Protein AF-0000000084625356 (afdb_homodimer)

Sequence (708 aa):
MDITLYYQLLQYLNDLVLPETMDSTQIRSFKSKARHYCSINGILYKKNNRNPQRPLRVLRLSEVEPILYNFHSDSLAGHFGFNETYWTISERYYWPQMEDDIKQYVQTCEICQKRKPPIKSEPLHPIKVGRPFDRIGMDIVGPLPITRTRNRYIVVVTEYLTKWPEARALPDAKAASVVPFFYDDIICRHGCPKELLTDQGTHFVNELLDSLCNRLGVKHRLSTAYHPQTNGLVERFNRTLCELLAKYSDQYQQDWDVYLPSALFAYRTMRQNTTRYEPFYLMYGREATIPIELQISSQPDSSEQVEDLTATYFKRLYQIIGPLEEDHRKAQQNIHRSQEKQVEQYGKKVRPHRMDITLYYQLLQYLNDLVLPETMDSTQIRSFKSKARHYCSINGILYKKNNRNPQRPLRVLRLSEVEPILYNFHSDSLAGHFGFNETYWTISERYYWPQMEDDIKQYVQTCEICQKRKPPIKSEPLHPIKVGRPFDRIGMDIVGPLPITRTRNRYIVVVTEYLTKWPEARALPDAKAASVVPFFYDDIICRHGCPKELLTDQGTHFVNELLDSLCNRLGVKHRLSTAYHPQTNGLVERFNRTLCELLAKYSDQYQQDWDVYLPSALFAYRTMRQNTTRYEPFYLMYGREATIPIELQISSQPDSSEQVEDLTATYFKRLYQIIGPLEEDHRKAQQNIHRSQEKQVEQYGKKVRPHR

Structure (mmCIF, N/CA/C/O backbone):
data_AF-0000000084625356-model_v1
#
loop_
_entity.id
_entity.type
_entity.pdbx_description
1 polymer 'Gag-pol fusion protein'
#
loop_
_atom_site.group_PDB
_atom_site.id
_atom_site.type_symbol
_atom_site.label_atom_id
_atom_site.label_alt_id
_atom_site.label_comp_id
_atom_site.label_asym_id
_atom_site.label_entity_id
_atom_site.label_seq_id
_atom_site.pdbx_PDB_ins_code
_atom_site.Cartn_x
_atom_site.Cartn_y
_atom_site.Cartn_z
_atom_site.occupancy
_atom_site.B_iso_or_equiv
_atom_site.auth_seq_id
_atom_site.auth_comp_id
_atom_site.auth_asym_id
_atom_site.auth_atom_id
_atom_site.pdbx_PDB_model_num
ATOM 1 N N . MET A 1 1 ? 2.232 -34.438 -3.754 1 90.5 1 MET A N 1
ATOM 2 C CA . MET A 1 1 ? 2.244 -35.719 -3.027 1 90.5 1 MET A CA 1
ATOM 3 C C . MET A 1 1 ? 1.279 -36.719 -3.66 1 90.5 1 MET A C 1
ATOM 5 O O . MET A 1 1 ? 0.194 -36.344 -4.105 1 90.5 1 MET A O 1
ATOM 9 N N . ASP A 1 2 ? 1.744 -37.875 -3.717 1 89.38 2 ASP A N 1
ATOM 10 C CA . ASP A 1 2 ? 0.875 -38.938 -4.207 1 89.38 2 ASP A CA 1
ATOM 11 C C . ASP A 1 2 ? -0.457 -38.969 -3.461 1 89.38 2 ASP A C 1
ATOM 13 O O . ASP A 1 2 ? -0.493 -38.781 -2.242 1 89.38 2 ASP A O 1
ATOM 17 N N . ILE A 1 3 ? -1.518 -39.156 -4.25 1 88.81 3 ILE A N 1
ATOM 18 C CA . ILE A 1 3 ? -2.875 -39.031 -3.734 1 88.81 3 ILE A CA 1
ATOM 19 C C . ILE A 1 3 ? -3.113 -40.062 -2.643 1 88.81 3 ILE A C 1
ATOM 21 O O . ILE A 1 3 ? -3.797 -39.781 -1.652 1 88.81 3 ILE A O 1
ATOM 25 N N . THR A 1 4 ? -2.572 -41.219 -2.82 1 88.38 4 THR A N 1
ATOM 26 C CA . THR A 1 4 ? -2.76 -42.281 -1.836 1 88.38 4 THR A CA 1
ATOM 27 C C . THR A 1 4 ? -2.115 -41.906 -0.505 1 88.38 4 THR A C 1
ATOM 29 O O . THR A 1 4 ? -2.756 -42 0.545 1 88.38 4 THR A O 1
ATOM 32 N N . LEU A 1 5 ? -0.878 -41.531 -0.625 1 90.88 5 LEU A N 1
ATOM 33 C CA . LEU A 1 5 ? -0.172 -41.125 0.583 1 90.88 5 LEU A CA 1
ATOM 34 C C . LEU A 1 5 ? -0.861 -39.938 1.233 1 90.88 5 LEU A C 1
ATOM 36 O O . LEU A 1 5 ? -0.973 -39.844 2.459 1 90.88 5 LEU A O 1
ATOM 40 N N . TYR A 1 6 ? -1.327 -38.969 0.414 1 93.38 6 TYR A N 1
ATOM 41 C CA . TYR A 1 6 ? -2.018 -37.781 0.877 1 93.38 6 TYR A CA 1
ATOM 42 C C . TYR A 1 6 ? -3.211 -38.125 1.752 1 93.38 6 TYR A C 1
ATOM 44 O O . TYR A 1 6 ? -3.328 -37.656 2.883 1 93.38 6 TYR A O 1
ATOM 52 N N . TYR A 1 7 ? -4.027 -39.031 1.326 1 91.44 7 TYR A N 1
ATOM 53 C CA . TYR A 1 7 ? -5.25 -39.375 2.049 1 91.44 7 TYR A CA 1
ATOM 54 C C . TYR A 1 7 ? -4.953 -40.312 3.207 1 91.44 7 TYR A C 1
ATOM 56 O O . TYR A 1 7 ? -5.641 -40.281 4.23 1 91.44 7 TYR A O 1
ATOM 64 N N . GLN A 1 8 ? -3.938 -41.156 3.08 1 91.69 8 GLN A N 1
ATOM 65 C CA . GLN A 1 8 ? -3.516 -42 4.203 1 91.69 8 GLN A CA 1
ATOM 66 C C . GLN A 1 8 ? -3.098 -41.156 5.395 1 91.69 8 GLN A C 1
ATOM 68 O O . GLN A 1 8 ? -3.459 -41.438 6.535 1 91.69 8 GLN A O 1
ATOM 73 N N . LEU A 1 9 ? -2.367 -40.125 5.059 1 93.38 9 LEU A N 1
ATOM 74 C CA . LEU A 1 9 ? -1.933 -39.219 6.113 1 93.38 9 LEU A CA 1
ATOM 75 C C . LEU A 1 9 ? -3.125 -38.531 6.75 1 93.38 9 LEU A C 1
ATOM 77 O O . LEU A 1 9 ? -3.225 -38.438 7.977 1 93.38 9 LEU A O 1
ATOM 81 N N . LEU A 1 10 ? -4.035 -38.031 5.914 1 92.19 10 LEU A N 1
ATOM 82 C CA . LEU A 1 10 ? -5.219 -37.344 6.414 1 92.19 10 LEU A CA 1
ATOM 83 C C . LEU A 1 10 ? -6.039 -38.25 7.316 1 92.19 10 LEU A C 1
ATOM 85 O O . LEU A 1 10 ? -6.469 -37.844 8.398 1 92.19 10 LEU A O 1
ATOM 89 N N . GLN A 1 11 ? -6.223 -39.469 6.867 1 90.62 11 GLN A N 1
ATOM 90 C CA . GLN A 1 11 ? -7.012 -40.438 7.621 1 90.62 11 GLN A CA 1
ATOM 91 C C . GLN A 1 11 ? -6.359 -40.75 8.961 1 90.62 11 GLN A C 1
ATOM 93 O O . GLN A 1 11 ? -7.043 -40.844 9.984 1 90.62 11 GLN A O 1
ATOM 98 N N . TYR A 1 12 ? -5.141 -40.938 8.93 1 93 12 TYR A N 1
ATOM 99 C CA . TYR A 1 12 ? -4.418 -41.219 10.164 1 93 12 TYR A CA 1
ATOM 100 C C . TYR A 1 12 ? -4.488 -40.031 11.125 1 93 12 TYR A C 1
ATOM 102 O O . TYR A 1 12 ? -4.715 -40.219 12.328 1 93 12 TYR A O 1
ATOM 110 N N . LEU A 1 13 ? -4.266 -38.875 10.625 1 91.62 13 LEU A N 1
ATOM 111 C CA . LEU A 1 13 ? -4.227 -37.656 11.453 1 91.62 13 LEU A CA 1
ATOM 112 C C . LEU A 1 13 ? -5.605 -37.375 12.031 1 91.62 13 LEU A C 1
ATOM 114 O O . LEU A 1 13 ? -5.715 -36.844 13.148 1 91.62 13 LEU A O 1
ATOM 118 N N . ASN A 1 14 ? -6.672 -37.688 11.305 1 88.75 14 ASN A N 1
ATOM 119 C CA . ASN A 1 14 ? -8.023 -37.375 11.742 1 88.75 14 ASN A CA 1
ATOM 120 C C . ASN A 1 14 ? -8.609 -38.5 12.594 1 88.75 14 ASN A C 1
ATOM 122 O O . ASN A 1 14 ? -9.305 -38.25 13.578 1 88.75 14 ASN A O 1
ATOM 126 N N . ASP A 1 15 ? -8.328 -39.75 12.195 1 89 15 ASP A N 1
ATOM 127 C CA . ASP A 1 15 ? -9.047 -40.875 12.789 1 89 15 ASP A CA 1
ATOM 128 C C . ASP A 1 15 ? -8.094 -41.844 13.453 1 89 15 ASP A C 1
ATOM 130 O O . ASP A 1 15 ? -8.523 -42.844 14.055 1 89 15 ASP A O 1
ATOM 134 N N . LEU A 1 16 ? -6.758 -41.656 13.312 1 89.38 16 LEU A N 1
ATOM 135 C CA . LEU A 1 16 ? -5.723 -42.531 13.844 1 89.38 16 LEU A CA 1
ATOM 136 C C . LEU A 1 16 ? -5.816 -43.938 13.242 1 89.38 16 LEU A C 1
ATOM 138 O O . LEU A 1 16 ? -5.582 -44.938 13.922 1 89.38 16 LEU A O 1
ATOM 142 N N . VAL A 1 17 ? -6.332 -43.875 12.008 1 88.12 17 VAL A N 1
ATOM 143 C CA . VAL A 1 17 ? -6.438 -45.125 11.281 1 88.12 17 VAL A CA 1
ATOM 144 C C . VAL A 1 17 ? -5.184 -45.344 10.438 1 88.12 17 VAL A C 1
ATOM 146 O O . VAL A 1 17 ? -4.82 -44.5 9.625 1 88.12 17 VAL A O 1
ATOM 149 N N . LEU A 1 18 ? -4.535 -46.469 10.633 1 89.69 18 LEU A N 1
ATOM 150 C CA . LEU A 1 18 ? -3.318 -46.812 9.898 1 89.69 18 LEU A CA 1
ATOM 151 C C . LEU A 1 18 ? -3.645 -47.531 8.602 1 89.69 18 LEU A C 1
ATOM 153 O O . LEU A 1 18 ? -4.652 -48.25 8.523 1 89.69 18 LEU A O 1
ATOM 157 N N . PRO A 1 19 ? -2.768 -47.375 7.562 1 86.94 19 PRO A N 1
ATOM 158 C CA . PRO A 1 19 ? -2.986 -48.125 6.328 1 86.94 19 PRO A CA 1
ATOM 159 C C . PRO A 1 19 ? -2.855 -49.625 6.527 1 86.94 19 PRO A C 1
ATOM 161 O O . PRO A 1 19 ? -1.941 -50.094 7.219 1 86.94 19 PRO A O 1
ATOM 164 N N . GLU A 1 20 ? -3.775 -50.344 5.965 1 83.56 20 GLU A N 1
ATOM 165 C CA . GLU A 1 20 ? -3.879 -51.781 6.207 1 83.56 20 GLU A CA 1
ATOM 166 C C . GLU A 1 20 ? -2.754 -52.531 5.504 1 83.56 20 GLU A C 1
ATOM 168 O O . GLU A 1 20 ? -2.359 -53.625 5.945 1 83.56 20 GLU A O 1
ATOM 173 N N . THR A 1 21 ? -2.193 -52.031 4.469 1 85.81 21 THR A N 1
ATOM 174 C CA . THR A 1 21 ? -1.273 -52.781 3.621 1 85.81 21 THR A CA 1
ATOM 175 C C . THR A 1 21 ? 0.167 -52.594 4.09 1 85.81 21 THR A C 1
ATOM 177 O O . THR A 1 21 ? 1.094 -53.156 3.5 1 85.81 21 THR A O 1
ATOM 180 N N . MET A 1 22 ? 0.429 -52 5.27 1 85.69 22 MET A N 1
ATOM 181 C CA . MET A 1 22 ? 1.797 -51.688 5.656 1 85.69 22 MET A CA 1
ATOM 182 C C . MET A 1 22 ? 2.314 -52.656 6.715 1 85.69 22 MET A C 1
ATOM 184 O O . MET A 1 22 ? 1.557 -53.094 7.574 1 85.69 22 MET A O 1
ATOM 188 N N . ASP A 1 23 ? 3.576 -53 6.52 1 89.38 23 ASP A N 1
ATOM 189 C CA . ASP A 1 23 ? 4.211 -53.844 7.539 1 89.38 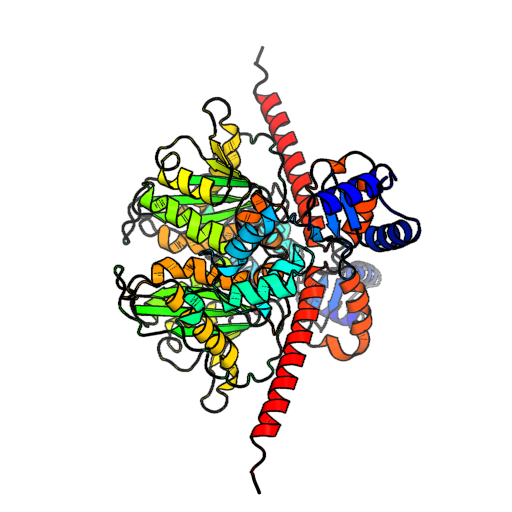23 ASP A CA 1
ATOM 190 C C . ASP A 1 23 ? 4.684 -53 8.719 1 89.38 23 ASP A C 1
ATOM 192 O O . ASP A 1 23 ? 4.477 -51.781 8.742 1 89.38 23 ASP A O 1
ATOM 196 N N . SER A 1 24 ? 5.262 -53.719 9.719 1 88.38 24 SER A N 1
ATOM 197 C CA . SER A 1 24 ? 5.609 -53.062 10.969 1 88.38 24 SER A CA 1
ATOM 198 C C . SER A 1 24 ? 6.648 -51.938 10.742 1 88.38 24 SER A C 1
ATOM 200 O O . SER A 1 24 ? 6.555 -50.875 11.328 1 88.38 24 SER A O 1
ATOM 202 N N . THR A 1 25 ? 7.527 -52.25 9.844 1 90.81 25 THR A N 1
ATOM 203 C CA . THR A 1 25 ? 8.57 -51.281 9.555 1 90.81 25 THR A CA 1
ATOM 204 C C . THR A 1 25 ? 8 -50.062 8.805 1 90.81 25 THR A C 1
ATOM 206 O O . THR A 1 25 ? 8.336 -48.938 9.102 1 90.81 25 THR A O 1
ATOM 209 N N . GLN A 1 26 ? 7.133 -50.406 7.902 1 90.5 26 GLN A N 1
ATOM 210 C CA . GLN A 1 26 ? 6.492 -49.344 7.109 1 90.5 26 GLN A CA 1
ATOM 211 C C . GLN A 1 26 ? 5.594 -48.469 7.973 1 90.5 26 GLN A C 1
ATOM 213 O O . GLN A 1 26 ? 5.52 -47.25 7.77 1 90.5 26 GLN A O 1
ATOM 218 N N . ILE A 1 27 ? 5.008 -49.062 8.914 1 90.94 27 ILE A N 1
ATOM 219 C CA . ILE A 1 27 ? 4.105 -48.344 9.805 1 90.94 27 ILE A CA 1
ATOM 220 C C . ILE A 1 27 ? 4.906 -47.375 10.664 1 90.94 27 ILE A C 1
ATOM 222 O O . ILE A 1 27 ? 4.484 -46.25 10.875 1 90.94 27 ILE A O 1
ATOM 226 N N . ARG A 1 28 ? 6.02 -47.844 11.141 1 91.5 28 ARG A N 1
ATOM 227 C CA . ARG A 1 28 ? 6.871 -46.969 11.945 1 91.5 28 ARG A CA 1
ATOM 228 C C . ARG A 1 28 ? 7.328 -45.75 11.133 1 91.5 28 ARG A C 1
ATOM 230 O O . ARG A 1 28 ? 7.305 -44.625 11.633 1 91.5 28 ARG A O 1
ATOM 237 N N . SER A 1 29 ? 7.699 -46 9.969 1 92.5 29 SER A N 1
ATOM 238 C CA . SER A 1 29 ? 8.133 -44.906 9.078 1 92.5 29 SER A CA 1
ATOM 239 C C . SER A 1 29 ? 6.98 -43.969 8.766 1 92.5 29 SER A C 1
ATOM 241 O O . SER A 1 29 ? 7.172 -42.75 8.727 1 92.5 29 SER A O 1
ATOM 243 N N . PHE A 1 30 ? 5.824 -44.562 8.562 1 92.62 30 PHE A N 1
ATOM 244 C CA . PHE A 1 30 ? 4.629 -43.781 8.258 1 92.62 30 PHE A CA 1
ATOM 245 C C . PHE A 1 30 ? 4.258 -42.875 9.43 1 92.62 30 PHE A C 1
ATOM 247 O O . PHE A 1 30 ? 3.959 -41.688 9.234 1 92.62 30 PHE A O 1
ATOM 254 N N . LYS A 1 31 ? 4.375 -43.375 10.594 1 91.94 31 LYS A N 1
ATOM 255 C CA . LYS A 1 31 ? 4.059 -42.594 11.789 1 91.94 31 LYS A CA 1
ATOM 256 C C . LYS A 1 31 ? 5.07 -41.469 12 1 91.94 31 LYS A C 1
ATOM 258 O O . LYS A 1 31 ? 4.699 -40.375 12.383 1 91.94 31 LYS A O 1
ATOM 263 N N . SER A 1 32 ? 6.27 -41.781 11.719 1 93.19 32 SER A N 1
ATOM 264 C CA . SER A 1 32 ? 7.32 -40.781 11.836 1 93.19 32 SER A CA 1
ATOM 265 C C . SER A 1 32 ? 7.105 -39.625 10.859 1 93.19 32 SER A C 1
ATOM 267 O O . SER A 1 32 ? 7.297 -38.469 11.211 1 93.19 32 SER A O 1
ATOM 269 N N . LYS A 1 33 ? 6.691 -39.969 9.719 1 92.38 33 LYS A N 1
ATOM 270 C CA . LYS A 1 33 ? 6.398 -38.969 8.695 1 92.38 33 LYS A CA 1
ATOM 271 C C . LYS A 1 33 ? 5.172 -38.156 9.07 1 92.38 33 LYS A C 1
ATOM 273 O O . LYS A 1 33 ? 5.152 -36.938 8.883 1 92.38 33 LYS A O 1
ATOM 278 N N . ALA A 1 34 ? 4.227 -38.812 9.562 1 93.06 34 ALA A N 1
ATOM 279 C CA . ALA A 1 34 ? 2.943 -38.188 9.875 1 93.06 34 ALA A CA 1
ATOM 280 C C . ALA A 1 34 ? 3.107 -37.094 10.922 1 93.06 34 ALA A C 1
ATOM 282 O O . ALA A 1 34 ? 2.334 -36.125 10.945 1 93.06 34 ALA A O 1
ATOM 283 N N . ARG A 1 35 ? 4.16 -37.125 11.703 1 91.62 35 ARG A N 1
ATOM 284 C CA . ARG A 1 35 ? 4.391 -36.188 12.773 1 91.62 35 ARG A CA 1
ATOM 285 C C . ARG A 1 35 ? 4.691 -34.781 12.211 1 91.62 35 ARG A C 1
ATOM 287 O O . ARG A 1 35 ? 4.543 -33.781 12.914 1 91.62 35 ARG A O 1
ATOM 294 N N . HIS A 1 36 ? 5.039 -34.812 10.984 1 94.31 36 HIS A N 1
ATOM 295 C CA . HIS A 1 36 ? 5.43 -33.531 10.383 1 94.31 36 HIS A CA 1
ATOM 296 C C . HIS A 1 36 ? 4.246 -32.875 9.703 1 94.31 36 HIS A C 1
ATOM 298 O O . HIS A 1 36 ? 4.383 -31.766 9.141 1 94.31 36 HIS A O 1
ATOM 304 N N . TYR A 1 37 ? 3.141 -33.531 9.773 1 94.75 37 TYR A N 1
ATOM 305 C CA . TYR A 1 37 ? 1.967 -33 9.086 1 94.75 37 TYR A CA 1
ATOM 306 C C . TYR A 1 37 ? 0.808 -32.781 10.055 1 94.75 37 TYR A C 1
ATOM 308 O O . TYR A 1 37 ? 0.844 -33.281 11.18 1 94.75 37 TYR A O 1
ATOM 316 N N . CYS A 1 38 ? -0.184 -32 9.664 1 92.69 38 CYS A N 1
ATOM 317 C CA . CYS A 1 38 ? -1.435 -31.812 10.398 1 92.69 38 CYS A CA 1
ATOM 318 C C . CYS A 1 38 ? -2.607 -31.656 9.438 1 92.69 38 CYS A C 1
ATOM 320 O O . CYS A 1 38 ? -2.412 -31.359 8.25 1 92.69 38 CYS A O 1
ATOM 322 N N . SER A 1 39 ? -3.742 -32 9.945 1 91.31 39 SER A N 1
ATOM 323 C CA . SER A 1 39 ? -4.98 -31.859 9.188 1 91.31 39 SER A CA 1
ATOM 324 C C . SER A 1 39 ? -5.805 -30.688 9.695 1 91.31 39 SER A C 1
ATOM 326 O O . SER A 1 39 ? -6.098 -30.594 10.891 1 91.31 39 SER A O 1
ATOM 328 N N . ILE A 1 40 ? -6.062 -29.734 8.75 1 88.12 40 ILE A N 1
ATOM 329 C CA . ILE A 1 40 ? -6.922 -28.609 9.094 1 88.12 40 ILE A CA 1
ATOM 330 C C . ILE A 1 40 ? -8.109 -28.547 8.133 1 88.12 40 ILE A C 1
ATOM 332 O O . ILE A 1 40 ? -7.93 -28.297 6.938 1 88.12 40 ILE A O 1
ATOM 336 N N . ASN A 1 41 ? -9.305 -28.781 8.586 1 82.19 41 ASN A N 1
ATOM 337 C CA . ASN A 1 41 ? -10.523 -28.75 7.785 1 82.19 41 ASN A CA 1
ATOM 338 C C . ASN A 1 41 ? -10.43 -29.688 6.582 1 82.19 41 ASN A C 1
ATOM 340 O O . ASN A 1 41 ? -10.742 -29.297 5.457 1 82.19 41 ASN A O 1
ATOM 344 N N . GLY A 1 42 ? -9.82 -30.828 6.824 1 86.94 42 GLY A N 1
ATOM 345 C CA . GLY A 1 42 ? -9.773 -31.875 5.805 1 86.94 42 GLY A CA 1
ATOM 346 C C . GLY A 1 42 ? -8.664 -31.656 4.785 1 86.94 42 GLY A C 1
ATOM 347 O O . GLY A 1 42 ? -8.609 -32.344 3.764 1 86.94 42 GLY A O 1
ATOM 348 N N . ILE A 1 43 ? -7.859 -30.641 5.086 1 90.38 43 ILE A N 1
ATOM 349 C CA . ILE A 1 43 ? -6.75 -30.359 4.188 1 90.38 43 ILE A CA 1
ATOM 350 C C . ILE A 1 43 ? -5.426 -30.672 4.883 1 90.38 43 ILE A C 1
ATOM 352 O O . ILE A 1 43 ? -5.258 -30.375 6.07 1 90.38 43 ILE A O 1
ATOM 356 N N . LEU A 1 44 ? -4.531 -31.328 4.168 1 93.56 44 LEU A N 1
ATOM 357 C CA . LEU A 1 44 ? -3.238 -31.719 4.719 1 93.56 44 LEU A CA 1
ATOM 358 C C . LEU A 1 44 ? -2.256 -30.547 4.676 1 93.56 44 LEU A C 1
ATOM 360 O O . LEU A 1 44 ? -2.119 -29.891 3.648 1 93.56 44 LEU A O 1
ATOM 364 N N . TYR A 1 45 ? -1.61 -30.281 5.781 1 94.25 45 TYR A N 1
ATOM 365 C CA . TYR A 1 45 ? -0.589 -29.234 5.898 1 94.25 45 TYR A CA 1
ATOM 366 C C . TYR A 1 45 ? 0.703 -29.812 6.473 1 94.25 45 TYR A C 1
ATOM 368 O O . TYR A 1 45 ? 0.675 -30.766 7.262 1 94.25 45 TYR A O 1
ATOM 376 N N . LYS A 1 46 ? 1.785 -29.281 6.039 1 94.94 46 LYS A N 1
ATOM 377 C CA . LYS A 1 46 ? 3.068 -29.562 6.676 1 94.94 46 LYS A CA 1
ATOM 378 C C . LYS A 1 46 ? 3.381 -28.547 7.762 1 94.94 46 LYS A C 1
ATOM 380 O O . LYS A 1 46 ? 3.236 -27.344 7.547 1 94.94 46 LYS A O 1
ATOM 385 N N . LYS A 1 47 ? 3.738 -29.031 8.836 1 90.81 47 LYS A N 1
ATOM 386 C CA . LYS A 1 47 ? 4.09 -28.125 9.93 1 90.81 47 LYS A CA 1
ATOM 387 C C . LYS A 1 47 ? 5.297 -27.266 9.57 1 90.81 47 LYS A C 1
ATOM 389 O O . LYS A 1 47 ? 6.258 -27.75 8.977 1 90.81 47 LYS A O 1
ATOM 394 N N . ASN A 1 48 ? 5.137 -25.969 9.766 1 86.81 48 ASN A N 1
ATOM 395 C CA . ASN A 1 48 ? 6.184 -24.984 9.516 1 86.81 48 ASN A CA 1
ATOM 396 C C . ASN A 1 48 ? 6.973 -24.656 10.781 1 86.81 48 ASN A C 1
ATOM 398 O O . ASN A 1 48 ? 6.48 -23.953 11.664 1 86.81 48 ASN A O 1
ATOM 402 N N . ASN A 1 49 ? 8.156 -25.188 10.883 1 76.5 49 ASN A N 1
ATOM 403 C CA . ASN A 1 49 ? 8.945 -25.016 12.094 1 76.5 49 ASN A CA 1
ATOM 404 C C . ASN A 1 49 ? 9.367 -23.562 12.281 1 76.5 49 ASN A C 1
ATOM 406 O O . ASN A 1 49 ? 9.523 -23.094 13.414 1 76.5 49 ASN A O 1
ATOM 410 N N . ARG A 1 50 ? 9.5 -22.875 11.242 1 67.88 50 ARG A N 1
ATOM 411 C CA . ARG A 1 50 ? 9.922 -21.469 11.305 1 67.88 50 ARG A CA 1
ATOM 412 C C . ARG A 1 50 ? 8.758 -20.578 11.711 1 67.88 50 ARG A C 1
ATOM 414 O O . ARG A 1 50 ? 8.945 -19.594 12.438 1 67.88 50 ARG A O 1
ATOM 421 N N . ASN A 1 51 ? 7.641 -20.922 11.203 1 71.75 51 ASN A N 1
ATOM 422 C CA . ASN A 1 51 ? 6.418 -20.172 11.508 1 71.75 51 ASN A CA 1
ATOM 423 C C . ASN A 1 51 ? 5.246 -21.125 11.781 1 71.75 51 ASN A C 1
ATOM 425 O O . ASN A 1 51 ? 4.422 -21.359 10.898 1 71.75 51 ASN A O 1
ATOM 429 N N . PRO A 1 52 ? 5.18 -21.5 12.961 1 72.25 52 PRO A N 1
ATOM 430 C CA . PRO A 1 52 ? 4.176 -22.516 13.297 1 72.25 52 PRO A CA 1
ATOM 431 C C . PRO A 1 52 ? 2.748 -22.047 13.016 1 72.25 52 PRO A C 1
ATOM 433 O O . PRO A 1 52 ? 1.84 -22.875 12.867 1 72.25 52 PRO A O 1
ATOM 436 N N . GLN A 1 53 ? 2.57 -20.734 12.945 1 70.25 53 GLN A N 1
ATOM 437 C CA . GLN A 1 53 ? 1.232 -20.188 12.734 1 70.25 53 GLN A CA 1
ATOM 438 C C . GLN A 1 53 ? 0.852 -20.219 11.258 1 70.25 53 GLN A C 1
ATOM 440 O O . GLN A 1 53 ? -0.299 -19.953 10.906 1 70.25 53 GLN A O 1
ATOM 445 N N . ARG A 1 54 ? 1.83 -20.656 10.547 1 78.94 54 ARG A N 1
ATOM 446 C CA . ARG A 1 54 ? 1.577 -20.703 9.109 1 78.94 54 ARG A CA 1
ATOM 447 C C . ARG A 1 54 ? 2.025 -22.031 8.508 1 78.94 54 ARG A C 1
ATOM 449 O O . ARG A 1 54 ? 3.043 -22.094 7.816 1 78.94 54 ARG A O 1
ATOM 456 N N . PRO A 1 55 ? 1.222 -23.062 8.758 1 87.19 55 PRO A N 1
ATOM 457 C CA . PRO A 1 55 ? 1.558 -24.344 8.125 1 87.19 55 PRO A CA 1
ATOM 458 C C . PRO A 1 55 ? 1.507 -24.266 6.598 1 87.19 55 PRO A C 1
ATOM 460 O O . PRO A 1 55 ? 0.911 -23.344 6.035 1 87.19 55 PRO A O 1
ATOM 463 N N . LEU A 1 56 ? 2.168 -25.125 5.965 1 92.19 56 LEU A N 1
ATOM 464 C CA . LEU A 1 56 ? 2.285 -25.125 4.512 1 92.19 56 LEU A CA 1
ATOM 465 C C . LEU A 1 56 ? 1.262 -26.078 3.887 1 92.19 56 LEU A C 1
ATOM 467 O O . LEU A 1 56 ? 1.16 -27.234 4.281 1 92.19 56 LEU A O 1
ATOM 471 N N . ARG A 1 57 ? 0.546 -25.625 2.934 1 93.31 57 ARG A N 1
ATOM 472 C CA . ARG A 1 57 ? -0.42 -26.453 2.225 1 93.31 57 ARG A CA 1
ATOM 473 C C . ARG A 1 57 ? 0.281 -27.547 1.419 1 93.31 57 ARG A C 1
ATOM 475 O O . ARG A 1 57 ? 1.157 -27.25 0.603 1 93.31 57 ARG A O 1
ATOM 482 N N . VAL A 1 58 ? -0.097 -28.766 1.748 1 95.19 58 VAL A N 1
ATOM 483 C CA . VAL A 1 58 ? 0.476 -29.875 0.984 1 95.19 58 VAL A CA 1
ATOM 484 C C . VAL A 1 58 ? -0.282 -30.047 -0.331 1 95.19 58 VAL A C 1
ATOM 486 O O . VAL A 1 58 ? -1.512 -30.141 -0.338 1 95.19 58 VAL A O 1
ATOM 489 N N . LEU A 1 59 ? 0.529 -30.047 -1.382 1 94.44 59 LEU A N 1
ATOM 490 C CA . LEU A 1 59 ? -0.096 -30.141 -2.697 1 94.44 59 LEU A CA 1
ATOM 491 C C . LEU A 1 59 ? -0.176 -31.594 -3.16 1 94.44 59 LEU A C 1
ATOM 493 O O . LEU A 1 59 ? 0.757 -32.375 -2.945 1 94.44 59 LEU A O 1
ATOM 497 N N . ARG A 1 60 ? -1.407 -32.031 -3.688 1 90.06 60 ARG A N 1
ATOM 498 C CA . ARG A 1 60 ? -1.51 -33.25 -4.473 1 90.06 60 ARG A CA 1
ATOM 499 C C . ARG A 1 60 ? -0.811 -33.094 -5.82 1 90.06 60 ARG A C 1
ATOM 501 O O . ARG A 1 60 ? -0.664 -31.984 -6.328 1 90.06 60 ARG A O 1
ATOM 508 N N . LEU A 1 61 ? -0.422 -34.062 -6.352 1 90.56 61 LEU A N 1
ATOM 509 C CA . LEU A 1 61 ? 0.343 -34.062 -7.594 1 90.56 61 LEU A CA 1
ATOM 510 C C . LEU A 1 61 ? -0.377 -33.281 -8.672 1 90.56 61 LEU A C 1
ATOM 512 O O . LEU A 1 61 ? 0.258 -32.531 -9.445 1 90.56 61 LEU A O 1
ATOM 516 N N . SER A 1 62 ? -1.646 -33.375 -8.797 1 89.12 62 SER A N 1
ATOM 517 C CA . SER A 1 62 ? -2.438 -32.719 -9.828 1 89.12 62 SER A CA 1
ATOM 518 C C . SER A 1 62 ? -2.424 -31.203 -9.656 1 89.12 62 SER A C 1
ATOM 520 O O . SER A 1 62 ? -2.762 -30.469 -10.578 1 89.12 62 SER A O 1
ATOM 522 N N . GLU A 1 63 ? -2.062 -30.703 -8.516 1 92.38 63 GLU A N 1
ATOM 523 C CA . GLU A 1 63 ? -2.088 -29.281 -8.195 1 92.38 63 GLU A CA 1
ATOM 524 C C . GLU A 1 63 ? -0.734 -28.641 -8.469 1 92.38 63 GLU A C 1
ATOM 526 O O . GLU A 1 63 ? -0.626 -27.406 -8.516 1 92.38 63 GLU A O 1
ATOM 531 N N . VAL A 1 64 ? 0.269 -29.438 -8.695 1 94 64 VAL A N 1
ATOM 532 C CA . VAL A 1 64 ? 1.642 -28.953 -8.75 1 94 64 VAL A CA 1
ATOM 533 C C . VAL A 1 64 ? 1.833 -28.094 -10.008 1 94 64 VAL A C 1
ATOM 535 O O . VAL A 1 64 ? 2.33 -26.969 -9.93 1 94 64 VAL A O 1
ATOM 538 N N . GLU A 1 65 ? 1.39 -28.562 -11.102 1 91.94 65 GLU A N 1
ATOM 539 C CA . GLU A 1 65 ? 1.617 -27.859 -12.359 1 91.94 65 GLU A CA 1
ATOM 540 C C . GLU A 1 65 ? 0.947 -26.484 -12.367 1 91.94 65 GLU A C 1
ATOM 542 O O . GLU A 1 65 ? 1.568 -25.484 -12.727 1 91.94 65 GLU A O 1
ATOM 547 N N . PRO A 1 66 ? -0.328 -26.422 -11.945 1 91.31 66 PRO A N 1
ATOM 548 C CA . PRO A 1 66 ? -0.956 -25.094 -11.867 1 91.31 66 PRO A CA 1
ATOM 549 C C . PRO A 1 66 ? -0.188 -24.141 -10.961 1 91.31 66 PRO A C 1
ATOM 551 O O . PRO A 1 66 ? -0.097 -22.938 -11.258 1 91.31 66 PRO A O 1
ATOM 554 N N . ILE A 1 67 ? 0.347 -24.609 -9.914 1 93.62 67 ILE A N 1
ATOM 555 C CA . ILE A 1 67 ? 1.106 -23.766 -8.992 1 93.62 67 ILE A CA 1
ATOM 556 C C . ILE A 1 67 ? 2.387 -23.281 -9.664 1 93.62 67 ILE A C 1
ATOM 558 O O . ILE A 1 67 ? 2.711 -22.094 -9.609 1 93.62 67 ILE A O 1
ATOM 562 N N . LEU A 1 68 ? 3.082 -24.234 -10.312 1 93.81 68 LEU A N 1
ATOM 563 C CA . LEU A 1 68 ? 4.316 -23.859 -11 1 93.81 68 LEU A CA 1
ATOM 564 C C . LEU A 1 68 ? 4.051 -22.812 -12.07 1 93.81 68 LEU A C 1
ATOM 566 O O . LEU A 1 68 ? 4.797 -21.844 -12.188 1 93.81 68 LEU A O 1
ATOM 570 N N . TYR A 1 69 ? 3.016 -22.969 -12.773 1 91.5 69 TYR A N 1
ATOM 571 C CA . TYR A 1 69 ? 2.664 -22.016 -13.828 1 91.5 69 TYR A CA 1
ATOM 572 C C . TYR A 1 69 ? 2.375 -20.641 -13.258 1 91.5 69 TYR A C 1
ATOM 574 O O . TYR A 1 69 ? 2.93 -19.641 -13.719 1 91.5 69 TYR A O 1
ATOM 582 N N . ASN A 1 70 ? 1.601 -20.562 -12.219 1 90.5 70 ASN A N 1
ATOM 583 C CA . ASN A 1 70 ? 1.132 -19.297 -11.672 1 90.5 70 ASN A CA 1
ATOM 584 C C . ASN A 1 70 ? 2.246 -18.562 -10.938 1 90.5 70 ASN A C 1
ATOM 586 O O . ASN A 1 70 ? 2.223 -17.328 -10.836 1 90.5 70 ASN A O 1
ATOM 590 N N . PHE A 1 71 ? 3.227 -19.266 -10.492 1 92.56 71 PHE A N 1
ATOM 591 C CA . PHE A 1 71 ? 4.285 -18.625 -9.727 1 92.56 71 PHE A CA 1
ATOM 592 C C . PHE A 1 71 ? 5.516 -18.391 -10.594 1 92.56 71 PHE A C 1
ATOM 594 O O . PHE A 1 71 ? 6.496 -17.797 -10.141 1 92.56 71 PHE A O 1
ATOM 601 N N . HIS A 1 72 ? 5.469 -18.828 -11.852 1 91.06 72 HIS A N 1
ATOM 602 C CA . HIS A 1 72 ? 6.625 -18.625 -12.719 1 91.06 72 HIS A CA 1
ATOM 603 C C . HIS A 1 72 ? 6.203 -18.062 -14.078 1 91.06 72 HIS A C 1
ATOM 605 O O . HIS A 1 72 ? 6.68 -17 -14.492 1 91.06 72 HIS A O 1
ATOM 611 N N . SER A 1 73 ? 5.301 -18.688 -14.703 1 87.25 73 SER A N 1
ATOM 612 C CA . SER A 1 73 ? 5.062 -18.469 -16.125 1 87.25 73 SER A CA 1
ATOM 613 C C . SER A 1 73 ? 3.912 -17.484 -16.344 1 87.25 73 SER A C 1
ATOM 615 O O . SER A 1 73 ? 3.801 -16.875 -17.406 1 87.25 73 SER A O 1
ATOM 617 N N . ASP A 1 74 ? 3.045 -17.375 -15.375 1 87.19 74 ASP A N 1
ATOM 618 C CA . ASP A 1 74 ? 1.911 -16.469 -15.492 1 87.19 74 ASP A CA 1
ATOM 619 C C . ASP A 1 74 ? 2.381 -15.031 -15.711 1 87.19 74 ASP A C 1
ATOM 621 O O . ASP A 1 74 ? 3.494 -14.672 -15.32 1 87.19 74 ASP A O 1
ATOM 625 N N . SER A 1 75 ? 1.504 -14.227 -16.266 1 82.44 75 SER A N 1
ATOM 626 C CA . SER A 1 75 ? 1.821 -12.836 -16.562 1 82.44 75 SER A CA 1
ATOM 627 C C . SER A 1 75 ? 2.105 -12.055 -15.281 1 82.44 75 SER A C 1
ATOM 629 O O . SER A 1 75 ? 2.83 -11.055 -15.305 1 82.44 75 SER A O 1
ATOM 631 N N . LEU A 1 76 ? 1.638 -12.516 -14.188 1 84.62 76 LEU A N 1
ATOM 632 C CA . LEU A 1 76 ? 1.819 -11.836 -12.914 1 84.62 76 LEU A CA 1
ATOM 633 C C . LEU A 1 76 ? 3.068 -12.344 -12.195 1 84.62 76 LEU A C 1
ATOM 635 O O . LEU A 1 76 ? 3.461 -11.797 -11.164 1 84.62 76 LEU A O 1
ATOM 639 N N . ALA A 1 77 ? 3.744 -13.375 -12.672 1 87.06 77 ALA A N 1
ATOM 640 C CA . ALA A 1 77 ? 4.777 -14.055 -11.891 1 87.06 77 ALA A CA 1
ATOM 641 C C . ALA A 1 77 ? 6.172 -13.617 -12.328 1 87.06 77 ALA A C 1
ATOM 643 O O . ALA A 1 77 ? 7.129 -13.711 -11.555 1 87.06 77 ALA A O 1
ATOM 644 N N . GLY A 1 78 ? 6.418 -13.281 -13.609 1 84.81 78 GLY A N 1
ATOM 645 C CA . GLY A 1 78 ? 7.617 -12.555 -14.008 1 84.81 78 GLY A CA 1
ATOM 646 C C . GLY A 1 78 ? 8.742 -13.469 -14.453 1 84.81 78 GLY A C 1
ATOM 647 O O . GLY A 1 78 ? 9.82 -13 -14.82 1 84.81 78 GLY A O 1
ATOM 648 N N . HIS A 1 79 ? 8.664 -14.82 -14.375 1 88.12 79 HIS A N 1
ATOM 649 C CA . HIS A 1 79 ? 9.672 -15.766 -14.859 1 88.12 79 HIS A CA 1
ATOM 650 C C . HIS A 1 79 ? 10.992 -15.602 -14.109 1 88.12 79 HIS A C 1
ATOM 652 O O . HIS A 1 79 ? 12.055 -15.578 -14.727 1 88.12 79 HIS A O 1
ATOM 658 N N . PHE A 1 80 ? 10.93 -15.461 -12.859 1 88.31 80 PHE A N 1
ATOM 659 C CA . PHE A 1 80 ? 12.141 -15.305 -12.062 1 88.31 80 PHE A CA 1
ATOM 660 C C . PHE A 1 80 ? 12.914 -16.609 -11.992 1 88.31 80 PHE A C 1
ATOM 662 O O . PHE A 1 80 ? 12.414 -17.656 -12.398 1 88.31 80 PHE A O 1
ATOM 669 N N . GLY A 1 81 ? 14.125 -16.547 -11.469 1 87.06 81 GLY A N 1
ATOM 670 C CA . GLY A 1 81 ? 15 -17.703 -11.391 1 87.06 81 GLY A CA 1
ATOM 671 C C . GLY A 1 81 ? 14.562 -18.703 -10.336 1 87.06 81 GLY A C 1
ATOM 672 O O . GLY A 1 81 ? 13.523 -18.531 -9.695 1 87.06 81 GLY A O 1
ATOM 673 N N . PHE A 1 82 ? 15.32 -19.734 -10.234 1 90.94 82 PHE A N 1
ATOM 674 C CA . PHE A 1 82 ? 14.992 -20.859 -9.352 1 90.94 82 PHE A CA 1
ATOM 675 C C . PHE A 1 82 ? 14.836 -20.375 -7.914 1 90.94 82 PHE A C 1
ATOM 677 O O . PHE A 1 82 ? 13.836 -20.672 -7.258 1 90.94 82 PHE A O 1
ATOM 684 N N . ASN A 1 83 ? 15.773 -19.625 -7.422 1 88.19 83 ASN A N 1
ATOM 685 C CA . ASN A 1 83 ? 15.766 -19.234 -6.016 1 88.19 83 ASN A CA 1
ATOM 686 C C . ASN A 1 83 ? 14.516 -18.422 -5.664 1 88.19 83 ASN A C 1
ATOM 688 O O . ASN A 1 83 ? 13.812 -18.75 -4.707 1 88.19 83 ASN A O 1
ATOM 692 N N . GLU A 1 84 ? 14.203 -17.438 -6.418 1 87.75 84 GLU A N 1
ATOM 693 C CA . GLU A 1 84 ? 13.039 -16.594 -6.168 1 87.75 84 GLU A CA 1
ATOM 694 C C . GLU A 1 84 ? 11.75 -17.406 -6.246 1 87.75 84 GLU A C 1
ATOM 696 O O . GLU A 1 84 ? 10.867 -17.266 -5.387 1 87.75 84 GLU A O 1
ATOM 701 N N . THR A 1 85 ? 11.703 -18.266 -7.285 1 90.06 85 THR A N 1
ATOM 702 C CA . THR A 1 85 ? 10.5 -19.078 -7.48 1 90.06 85 THR A CA 1
ATOM 703 C C . THR A 1 85 ? 10.328 -20.078 -6.34 1 90.06 85 THR A C 1
ATOM 705 O O . THR A 1 85 ? 9.234 -20.203 -5.781 1 90.06 85 THR A O 1
ATOM 708 N N . TYR A 1 86 ? 11.422 -20.672 -5.953 1 92.69 86 TYR A N 1
ATOM 709 C CA . TYR A 1 86 ? 11.383 -21.672 -4.891 1 92.69 86 TYR A CA 1
ATOM 710 C C . TYR A 1 86 ? 10.93 -21.047 -3.576 1 92.69 86 TYR A C 1
ATOM 712 O O . TYR A 1 86 ? 10.023 -21.562 -2.922 1 92.69 86 TYR A O 1
ATOM 720 N N . TRP A 1 87 ? 11.469 -20 -3.248 1 87.62 87 TRP A N 1
ATOM 721 C CA . TRP A 1 87 ? 11.188 -19.406 -1.938 1 87.62 87 TRP A CA 1
ATOM 722 C C . TRP A 1 87 ? 9.773 -18.844 -1.889 1 87.62 87 TRP A C 1
ATOM 724 O O . TRP A 1 87 ? 9.102 -18.922 -0.859 1 87.62 87 TRP A O 1
ATOM 734 N N . THR A 1 88 ? 9.336 -18.281 -2.959 1 88.38 88 THR A N 1
ATOM 735 C CA . THR A 1 88 ? 7.977 -17.75 -3.002 1 88.38 88 THR A CA 1
ATOM 736 C C . THR A 1 88 ? 6.957 -18.875 -2.822 1 88.38 88 THR A C 1
ATOM 738 O O . THR A 1 88 ? 5.992 -18.719 -2.072 1 88.38 88 THR A O 1
ATOM 741 N N . ILE A 1 89 ? 7.223 -20.016 -3.459 1 91.44 89 ILE A N 1
ATOM 742 C CA . ILE A 1 89 ? 6.293 -21.141 -3.395 1 91.44 89 ILE A CA 1
ATOM 743 C C . ILE A 1 89 ? 6.426 -21.844 -2.043 1 91.44 89 ILE A C 1
ATOM 745 O O . ILE A 1 89 ? 5.422 -22.203 -1.423 1 91.44 89 ILE A O 1
ATOM 749 N N . SER A 1 90 ? 7.629 -21.953 -1.521 1 91.19 90 SER A N 1
ATOM 750 C CA . SER A 1 90 ? 7.898 -22.766 -0.335 1 91.19 90 SER A CA 1
ATOM 751 C C . SER A 1 90 ? 7.363 -22.078 0.924 1 91.19 90 SER A C 1
ATOM 753 O O . SER A 1 90 ? 7.23 -22.719 1.97 1 91.19 90 SER A O 1
ATOM 755 N N . GLU A 1 91 ? 7.066 -20.828 0.79 1 86.12 91 GLU A N 1
ATOM 756 C CA . GLU A 1 91 ? 6.449 -20.125 1.912 1 86.12 91 GLU A CA 1
ATOM 757 C C . GLU A 1 91 ? 4.957 -20.438 2 1 86.12 91 GLU A C 1
ATOM 759 O O . GLU A 1 91 ? 4.32 -20.156 3.018 1 86.12 91 GLU A O 1
ATOM 764 N N . ARG A 1 92 ? 4.445 -21.062 0.966 1 88.5 92 ARG A N 1
ATOM 765 C CA . ARG A 1 92 ? 2.998 -21.234 0.863 1 88.5 92 ARG A CA 1
ATOM 766 C C . ARG A 1 92 ? 2.631 -22.703 0.755 1 88.5 92 ARG A C 1
ATOM 768 O O . ARG A 1 92 ? 1.646 -23.156 1.347 1 88.5 92 ARG A O 1
ATOM 775 N N . TYR A 1 93 ? 3.416 -23.438 0.058 1 92.62 93 TYR A N 1
ATOM 776 C CA . TYR A 1 93 ? 3.061 -24.797 -0.334 1 92.62 93 TYR A CA 1
ATOM 777 C C . TYR A 1 93 ? 4.219 -25.766 -0.08 1 92.62 93 TYR A C 1
ATOM 779 O O . TYR A 1 93 ? 5.355 -25.328 0.127 1 92.62 93 TYR A O 1
ATOM 787 N N . TYR A 1 94 ? 3.83 -27.031 -0.064 1 95.25 94 TYR A N 1
ATOM 788 C CA . TYR A 1 94 ? 4.824 -28.094 0.033 1 95.25 94 TYR A CA 1
ATOM 789 C C . TYR A 1 94 ? 4.379 -29.328 -0.736 1 95.25 94 TYR A C 1
ATOM 791 O O . TYR A 1 94 ? 3.193 -29.672 -0.743 1 95.25 94 TYR A O 1
ATOM 799 N N . TRP A 1 95 ? 5.258 -29.953 -1.393 1 95.25 95 TRP A N 1
ATOM 800 C CA . TRP A 1 95 ? 5.102 -31.312 -1.887 1 95.25 95 TRP A CA 1
ATOM 801 C C . TRP A 1 95 ? 6.445 -32.031 -1.949 1 95.25 95 TRP A C 1
ATOM 803 O O . TRP A 1 95 ? 7.496 -31.391 -2.008 1 95.25 95 TRP A O 1
ATOM 813 N N . PRO A 1 96 ? 6.32 -33.344 -1.866 1 91.88 96 PRO A N 1
ATOM 814 C CA . PRO A 1 96 ? 7.582 -34.062 -1.995 1 91.88 96 PRO A CA 1
ATOM 815 C C . PRO A 1 96 ? 8.32 -33.75 -3.293 1 91.88 96 PRO A C 1
ATOM 817 O O . PRO A 1 96 ? 7.691 -33.594 -4.34 1 91.88 96 PRO A O 1
ATOM 820 N N . GLN A 1 97 ? 9.609 -33.562 -3.354 1 93.12 97 GLN A N 1
ATOM 821 C CA . GLN A 1 97 ? 10.492 -33.312 -4.492 1 93.12 97 GLN A CA 1
ATOM 822 C C . GLN A 1 97 ? 10.305 -31.891 -5.027 1 93.12 97 GLN A C 1
ATOM 824 O O . GLN A 1 97 ? 10.57 -31.641 -6.199 1 93.12 97 GLN A O 1
ATOM 829 N N . MET A 1 98 ? 9.688 -31.047 -4.27 1 95.75 98 MET A N 1
ATOM 830 C CA . MET A 1 98 ? 9.352 -29.688 -4.676 1 95.75 98 MET A CA 1
ATOM 831 C C . MET A 1 98 ? 10.57 -28.969 -5.266 1 95.75 98 MET A C 1
ATOM 833 O O . MET A 1 98 ? 10.477 -28.344 -6.32 1 95.75 98 MET A O 1
ATOM 837 N N . GLU A 1 99 ? 11.695 -29.094 -4.586 1 95.38 99 GLU A N 1
ATOM 838 C CA . GLU A 1 99 ? 12.906 -28.406 -5.027 1 95.38 99 GLU A CA 1
ATOM 839 C C . GLU A 1 99 ? 13.289 -28.828 -6.441 1 95.38 99 GLU A C 1
ATOM 841 O O . GLU A 1 99 ? 13.523 -27.969 -7.305 1 95.38 99 GLU A O 1
ATOM 846 N N . ASP A 1 100 ? 13.281 -30.125 -6.672 1 96.06 100 ASP A N 1
ATOM 847 C CA . ASP A 1 100 ? 13.664 -30.656 -7.977 1 96.06 100 ASP A CA 1
ATOM 848 C C . ASP A 1 100 ? 12.641 -30.281 -9.047 1 96.06 100 ASP A C 1
ATOM 850 O O . ASP A 1 100 ? 13.016 -29.938 -10.172 1 96.06 100 ASP A O 1
ATOM 854 N N . ASP A 1 101 ? 11.43 -30.422 -8.719 1 96.12 101 ASP A N 1
ATOM 855 C CA . ASP A 1 101 ? 10.367 -30.094 -9.664 1 96.12 101 ASP A CA 1
ATOM 856 C C . ASP A 1 101 ? 10.461 -28.625 -10.094 1 96.12 101 ASP A C 1
ATOM 858 O O . ASP A 1 101 ? 10.328 -28.328 -11.281 1 96.12 101 ASP A O 1
ATOM 862 N N . ILE A 1 102 ? 10.664 -27.703 -9.117 1 96.25 102 ILE A N 1
ATOM 863 C CA . ILE A 1 102 ? 10.758 -26.281 -9.414 1 96.25 102 ILE A CA 1
ATOM 864 C C . ILE A 1 102 ? 11.992 -26.016 -10.266 1 96.25 102 ILE A C 1
ATOM 866 O O . ILE A 1 102 ? 11.938 -25.266 -11.242 1 96.25 102 ILE A O 1
ATOM 870 N N . LYS A 1 103 ? 13.07 -26.609 -9.906 1 95.5 103 LYS A N 1
ATOM 871 C CA . LYS A 1 103 ? 14.312 -26.453 -10.672 1 95.5 103 LYS A CA 1
ATOM 872 C C . LYS A 1 103 ? 14.109 -26.875 -12.125 1 95.5 103 LYS A C 1
ATOM 874 O O . LYS A 1 103 ? 14.484 -26.141 -13.047 1 95.5 103 LYS A O 1
ATOM 879 N N . GLN A 1 104 ? 13.594 -28.016 -12.273 1 95.44 104 GLN A N 1
ATOM 880 C CA . GLN A 1 104 ? 13.359 -28.531 -13.625 1 95.44 104 GLN A CA 1
ATOM 881 C C . GLN A 1 104 ? 12.43 -27.609 -14.406 1 95.44 104 GLN A C 1
ATOM 883 O O . GLN A 1 104 ? 12.672 -27.328 -15.586 1 95.44 104 GLN A O 1
ATOM 888 N N . TYR A 1 105 ? 11.375 -27.203 -13.812 1 95.06 105 TYR A N 1
ATOM 889 C CA . TYR A 1 105 ? 10.398 -26.344 -14.469 1 95.06 105 TYR A CA 1
ATOM 890 C C . TYR A 1 105 ? 11.055 -25.062 -14.953 1 95.06 105 TYR A C 1
ATOM 892 O O . TYR A 1 105 ? 10.883 -24.656 -16.109 1 95.06 105 TYR A O 1
ATOM 900 N N . VAL A 1 106 ? 11.805 -24.375 -14.094 1 93.56 106 VAL A N 1
ATOM 901 C CA . VAL A 1 106 ? 12.445 -23.094 -14.398 1 93.56 106 VAL A CA 1
ATOM 902 C C . VAL A 1 106 ? 13.484 -23.297 -15.5 1 93.56 106 VAL A C 1
ATOM 904 O O . VAL A 1 106 ? 13.586 -22.469 -16.422 1 93.56 106 VAL A O 1
ATOM 907 N N . GLN A 1 107 ? 14.195 -24.375 -15.445 1 93 107 GLN A N 1
ATOM 908 C CA . GLN A 1 107 ? 15.273 -24.656 -16.391 1 93 107 GLN A CA 1
ATOM 909 C C . GLN A 1 107 ? 14.711 -24.984 -17.781 1 93 107 GLN A C 1
ATOM 911 O O . GLN A 1 107 ? 15.414 -24.844 -18.781 1 93 107 GLN A O 1
ATOM 916 N N . THR A 1 108 ? 13.516 -25.406 -17.828 1 92.94 108 THR A N 1
ATOM 917 C CA . THR A 1 108 ? 12.961 -25.844 -19.109 1 92.94 108 THR A CA 1
ATOM 918 C C . THR A 1 108 ? 11.992 -24.797 -19.656 1 92.94 108 THR A C 1
ATOM 920 O O . THR A 1 108 ? 11.344 -25.016 -20.672 1 92.94 108 THR A O 1
ATOM 923 N N . CYS A 1 109 ? 11.828 -23.75 -18.953 1 91.06 109 CYS A N 1
ATOM 924 C CA . CYS A 1 109 ? 10.93 -22.703 -19.422 1 91.06 109 CYS A CA 1
ATOM 925 C C . CYS A 1 109 ? 11.422 -22.125 -20.734 1 91.06 109 CYS A C 1
ATOM 927 O O . CYS A 1 109 ? 12.547 -21.609 -20.812 1 91.06 109 CYS A O 1
ATOM 929 N N . GLU A 1 110 ? 10.672 -22.094 -21.75 1 86.19 110 GLU A N 1
ATOM 930 C CA . GLU A 1 110 ? 11.055 -21.656 -23.078 1 86.19 110 GLU A CA 1
ATOM 931 C C . GLU A 1 110 ? 11.383 -20.172 -23.109 1 86.19 110 GLU A C 1
ATOM 933 O O . GLU A 1 110 ? 12.367 -19.75 -23.734 1 86.19 110 GLU A O 1
ATOM 938 N N . ILE A 1 111 ? 10.562 -19.422 -22.469 1 84.38 111 ILE A N 1
ATOM 939 C CA . ILE A 1 111 ? 10.719 -17.969 -22.469 1 84.38 111 ILE A CA 1
ATOM 940 C C . ILE A 1 111 ? 12.039 -17.609 -21.797 1 84.38 111 ILE A C 1
ATOM 942 O O . ILE A 1 111 ? 12.766 -16.734 -22.281 1 84.38 111 ILE A O 1
ATOM 946 N N . CYS A 1 112 ? 12.336 -18.219 -20.734 1 85 112 CYS A N 1
ATOM 947 C CA . CYS A 1 112 ? 13.547 -17.922 -19.984 1 85 112 CYS A CA 1
ATOM 948 C C . CYS A 1 112 ? 14.781 -18.391 -20.75 1 85 112 CYS A C 1
ATOM 950 O O . CYS A 1 112 ? 15.844 -17.781 -20.656 1 85 112 CYS A O 1
ATOM 952 N N . GLN A 1 113 ? 14.773 -19.453 -21.438 1 83 113 GLN A N 1
ATOM 953 C CA . GLN A 1 113 ? 15.914 -20.016 -22.156 1 83 113 GLN A CA 1
ATOM 954 C C . GLN A 1 113 ? 16.297 -19.141 -23.344 1 83 113 GLN A C 1
ATOM 956 O O . GLN A 1 113 ? 17.453 -19.125 -23.766 1 83 113 GLN A O 1
ATOM 961 N N . LYS A 1 114 ? 15.344 -18.516 -23.891 1 77.31 114 LYS A N 1
ATOM 962 C CA . LYS A 1 114 ? 15.578 -17.688 -25.062 1 77.31 114 LYS A CA 1
ATOM 963 C C . LYS A 1 114 ? 16.328 -16.406 -24.672 1 77.31 114 LYS A C 1
ATOM 965 O O . LYS A 1 114 ? 16.812 -15.68 -25.547 1 77.31 114 LYS A O 1
ATOM 970 N N . ARG A 1 115 ? 16.391 -16.172 -23.5 1 71.06 115 ARG A N 1
ATOM 971 C CA . ARG A 1 115 ? 16.984 -14.898 -23.094 1 71.06 115 ARG A CA 1
ATOM 972 C C . ARG A 1 115 ? 18.297 -15.125 -22.328 1 71.06 115 ARG A C 1
ATOM 974 O O . ARG A 1 115 ? 18.438 -16.125 -21.625 1 71.06 115 ARG A O 1
ATOM 981 N N . LYS A 1 116 ? 19.375 -14.328 -22.688 1 58.16 116 LYS A N 1
ATOM 982 C CA . LYS A 1 116 ? 20.734 -14.43 -22.156 1 58.16 116 LYS A CA 1
ATOM 983 C C . LYS A 1 116 ? 20.766 -14.094 -20.672 1 58.16 116 LYS A C 1
ATOM 985 O O . LYS A 1 116 ? 19.984 -13.25 -20.203 1 58.16 116 LYS A O 1
ATOM 990 N N . PRO A 1 117 ? 21.594 -14.836 -19.859 1 54.88 117 PRO A N 1
ATOM 991 C CA . PRO A 1 117 ? 21.734 -14.664 -18.422 1 54.88 117 PRO A CA 1
ATOM 992 C C . PRO A 1 117 ? 22.141 -13.242 -18.031 1 54.88 117 PRO A C 1
ATOM 994 O O . PRO A 1 117 ? 22.844 -12.562 -18.781 1 54.88 117 PRO A O 1
ATOM 997 N N . PRO A 1 118 ? 21.5 -12.742 -16.984 1 52.88 118 PRO A N 1
ATOM 998 C CA . PRO A 1 118 ? 21.766 -11.359 -16.562 1 52.88 118 PRO A CA 1
ATOM 999 C C . PRO A 1 118 ? 23.234 -11.117 -16.25 1 52.88 118 PRO A C 1
ATOM 1001 O O . PRO A 1 118 ? 23.953 -12.039 -15.867 1 52.88 118 PRO A O 1
ATOM 1004 N N . ILE A 1 119 ? 23.797 -9.977 -16.734 1 48.91 119 ILE A N 1
ATOM 1005 C CA . ILE A 1 119 ? 25.156 -9.484 -16.453 1 48.91 119 ILE A CA 1
ATOM 1006 C C . ILE A 1 119 ? 25.297 -9.211 -14.961 1 48.91 119 ILE A C 1
ATOM 1008 O O . ILE A 1 119 ? 24.344 -8.844 -14.289 1 48.91 119 ILE A O 1
ATOM 1012 N N . LYS A 1 120 ? 26.547 -9.516 -14.484 1 48 120 LYS A N 1
ATOM 1013 C CA . LYS A 1 120 ? 27.031 -9.414 -13.117 1 48 120 LYS A CA 1
ATOM 1014 C C . LYS A 1 120 ? 26.75 -8.031 -12.539 1 48 120 LYS A C 1
ATOM 1016 O O . LYS A 1 120 ? 26.953 -7.016 -13.219 1 48 120 LYS A O 1
ATOM 1021 N N . SER A 1 121 ? 26.094 -7.93 -11.383 1 51.09 121 SER A N 1
ATOM 1022 C CA . SER A 1 121 ? 25.562 -6.777 -10.648 1 51.09 121 SER A CA 1
ATOM 1023 C C . SER A 1 121 ? 26.688 -6.008 -9.969 1 51.09 121 SER A C 1
ATOM 1025 O O . SER A 1 121 ? 27.719 -6.59 -9.586 1 51.09 121 SER A O 1
ATOM 1027 N N . GLU A 1 122 ? 26.688 -4.715 -10.141 1 47.97 122 GLU A N 1
ATOM 1028 C CA . GLU A 1 122 ? 27.594 -3.797 -9.461 1 47.97 122 GLU A CA 1
ATOM 1029 C C . GLU A 1 122 ? 27.391 -3.848 -7.945 1 47.97 122 GLU A C 1
ATOM 1031 O O . GLU A 1 122 ? 26.281 -4.105 -7.473 1 47.97 122 GLU A O 1
ATOM 1036 N N . PRO A 1 123 ? 28.547 -3.805 -7.227 1 44.41 123 PRO A N 1
ATOM 1037 C CA . PRO A 1 123 ? 28.5 -3.846 -5.762 1 44.41 123 PRO A CA 1
ATOM 1038 C C . PRO A 1 123 ? 27.672 -2.711 -5.16 1 44.41 123 PRO A C 1
ATOM 1040 O O . PRO A 1 123 ? 27.656 -1.602 -5.695 1 44.41 123 PRO A O 1
ATOM 1043 N N . LEU A 1 124 ? 26.766 -3.012 -4.25 1 52.41 124 LEU A N 1
ATOM 1044 C CA . LEU A 1 124 ? 26.016 -1.991 -3.523 1 52.41 124 LEU A CA 1
ATOM 1045 C C . LEU A 1 124 ? 26.75 -1.589 -2.244 1 52.41 124 LEU A C 1
ATOM 1047 O O . LEU A 1 124 ? 27.375 -2.426 -1.594 1 52.41 124 LEU A O 1
ATOM 1051 N N . HIS A 1 125 ? 27.016 -0.321 -2.027 1 49.78 125 HIS A N 1
ATOM 1052 C CA . HIS A 1 125 ? 27.516 0.152 -0.742 1 49.78 125 HIS A CA 1
ATOM 1053 C C . HIS A 1 125 ? 26.438 0.078 0.331 1 49.78 125 HIS A C 1
ATOM 1055 O O . HIS A 1 125 ? 25.25 0.313 0.049 1 49.78 125 HIS A O 1
ATOM 1061 N N . PRO A 1 126 ? 26.906 -0.32 1.513 1 51.16 126 PRO A N 1
ATOM 1062 C CA . PRO A 1 126 ? 25.953 -0.438 2.621 1 51.16 126 PRO A CA 1
ATOM 1063 C C . PRO A 1 126 ? 25.266 0.886 2.953 1 51.16 126 PRO A C 1
ATOM 1065 O O . PRO A 1 126 ? 25.938 1.924 3.039 1 51.16 126 PRO A O 1
ATOM 1068 N N . ILE A 1 127 ? 24.125 1.056 2.723 1 56.56 127 ILE A N 1
ATOM 1069 C CA . ILE A 1 127 ? 23.344 2.225 3.115 1 56.56 127 ILE A CA 1
ATOM 1070 C C . ILE A 1 127 ? 22.469 1.88 4.316 1 56.56 127 ILE A C 1
ATOM 1072 O O . ILE A 1 127 ? 21.844 0.818 4.348 1 56.56 127 ILE A O 1
ATOM 1076 N N . LYS A 1 128 ? 22.719 2.674 5.398 1 59.5 128 LYS A N 1
ATOM 1077 C CA . LYS A 1 128 ? 21.797 2.529 6.516 1 59.5 128 LYS A CA 1
ATOM 1078 C C . LYS A 1 128 ? 20.359 2.826 6.082 1 59.5 128 LYS A C 1
ATOM 1080 O O . LYS A 1 128 ? 20.094 3.85 5.449 1 59.5 128 LYS A O 1
ATOM 1085 N N . VAL A 1 129 ? 19.578 1.751 6.281 1 70.69 129 VAL A N 1
ATOM 1086 C CA . VAL A 1 129 ? 18.172 1.906 5.883 1 70.69 129 VAL A CA 1
ATOM 1087 C C . VAL A 1 129 ? 17.312 2.154 7.113 1 70.69 129 VAL A C 1
ATOM 1089 O O . VAL A 1 129 ? 17.5 1.51 8.148 1 70.69 129 VAL A O 1
ATOM 1092 N N . GLY A 1 130 ? 16.516 3.15 7.105 1 70.62 130 GLY A N 1
ATOM 1093 C CA . GLY A 1 130 ? 15.609 3.494 8.188 1 70.62 130 GLY A CA 1
ATOM 1094 C C . GLY A 1 130 ? 14.273 2.787 8.086 1 70.62 130 GLY A C 1
ATOM 1095 O O . GLY A 1 130 ? 14.219 1.564 7.938 1 70.62 130 GLY A O 1
ATOM 1096 N N . ARG A 1 131 ? 13.164 3.475 8.297 1 78.81 131 ARG A N 1
ATOM 1097 C CA . ARG A 1 131 ? 11.797 2.975 8.242 1 78.81 131 ARG A CA 1
ATOM 1098 C C . ARG A 1 131 ? 11.289 2.941 6.805 1 78.81 131 ARG A C 1
ATOM 1100 O O . ARG A 1 131 ? 11.906 3.514 5.906 1 78.81 131 ARG A O 1
ATOM 1107 N N . PRO A 1 132 ? 10.227 2.15 6.629 1 84.31 132 PRO A N 1
ATOM 1108 C CA . PRO A 1 132 ? 9.664 2.125 5.273 1 84.31 132 PRO A CA 1
ATOM 1109 C C . PRO A 1 132 ? 9.391 3.523 4.723 1 84.31 132 PRO A C 1
ATOM 1111 O O . PRO A 1 132 ? 8.742 4.336 5.387 1 84.31 132 PRO A O 1
ATOM 1114 N N . PHE A 1 133 ? 9.961 3.791 3.547 1 86.25 133 PHE A N 1
ATOM 1115 C CA . PHE A 1 133 ? 9.781 4.988 2.734 1 86.25 133 PHE A CA 1
ATOM 1116 C C . PHE A 1 133 ? 10.547 6.168 3.332 1 86.25 133 PHE A C 1
ATOM 1118 O O . PHE A 1 133 ? 10.297 7.32 2.969 1 86.25 133 PHE A O 1
ATOM 1125 N N . ASP A 1 134 ? 11.492 5.941 4.285 1 86.38 134 ASP A N 1
ATOM 1126 C CA . ASP A 1 134 ? 12.422 6.984 4.703 1 86.38 134 ASP A CA 1
ATOM 1127 C C . ASP A 1 134 ? 13.273 7.461 3.527 1 86.38 134 ASP A C 1
ATOM 1129 O O . ASP A 1 134 ? 13.414 8.664 3.305 1 86.38 134 ASP A O 1
ATOM 1133 N N . ARG A 1 135 ? 13.734 6.48 2.822 1 88.81 135 ARG A N 1
ATOM 1134 C CA . ARG A 1 135 ? 14.633 6.777 1.712 1 88.81 135 ARG A CA 1
ATOM 1135 C C . ARG A 1 135 ? 14.164 6.094 0.431 1 88.81 135 ARG A C 1
ATOM 1137 O O . ARG A 1 135 ? 13.852 4.902 0.435 1 88.81 135 ARG A O 1
ATOM 1144 N N . ILE A 1 136 ? 14.094 6.898 -0.622 1 93.44 136 ILE A N 1
ATOM 1145 C CA . ILE A 1 136 ? 13.75 6.344 -1.926 1 93.44 136 ILE A CA 1
ATOM 1146 C C . ILE A 1 136 ? 14.766 6.805 -2.967 1 93.44 136 ILE A C 1
ATOM 1148 O O . ILE A 1 136 ? 15.375 7.867 -2.818 1 93.44 136 ILE A O 1
ATOM 1152 N N . GLY A 1 137 ? 15.023 5.969 -3.928 1 92.62 137 GLY A N 1
ATOM 1153 C CA . GLY A 1 137 ? 15.789 6.328 -5.109 1 92.62 137 GLY A CA 1
ATOM 1154 C C . GLY A 1 137 ? 14.945 6.453 -6.359 1 92.62 137 GLY A C 1
ATOM 1155 O O . GLY A 1 137 ? 14.023 5.656 -6.574 1 92.62 137 GLY A O 1
ATOM 1156 N N . MET A 1 138 ? 15.164 7.457 -7.152 1 94.19 138 MET A N 1
ATOM 1157 C CA . MET A 1 138 ? 14.43 7.66 -8.398 1 94.19 138 MET A CA 1
ATOM 1158 C C . MET A 1 138 ? 15.375 7.719 -9.586 1 94.19 138 MET A C 1
ATOM 1160 O O . MET A 1 138 ? 16.469 8.281 -9.492 1 94.19 138 MET A O 1
ATOM 1164 N N . ASP A 1 139 ? 14.984 7.141 -10.672 1 93.44 139 ASP A N 1
ATOM 1165 C CA . ASP A 1 139 ? 15.773 7.082 -11.898 1 93.44 139 ASP A CA 1
ATOM 1166 C C . ASP A 1 139 ? 14.875 7.031 -13.133 1 93.44 139 ASP A C 1
ATOM 1168 O O . ASP A 1 139 ? 13.656 6.914 -13.008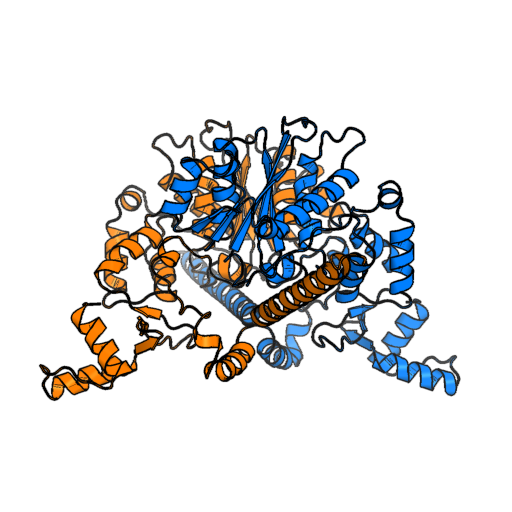 1 93.44 139 ASP A O 1
ATOM 1172 N N . ILE A 1 140 ? 15.477 7.191 -14.305 1 94.5 140 ILE A N 1
ATOM 1173 C CA . ILE A 1 140 ? 14.742 7.125 -15.562 1 94.5 140 ILE A CA 1
ATOM 1174 C C . ILE A 1 140 ? 15.344 6.039 -16.453 1 94.5 140 ILE A C 1
ATOM 1176 O O . ILE A 1 140 ? 16.562 5.957 -16.609 1 94.5 140 ILE A O 1
ATOM 1180 N N . VAL A 1 141 ? 14.492 5.215 -16.984 1 94.62 141 VAL A N 1
ATOM 1181 C CA . VAL A 1 141 ? 14.883 4.18 -17.938 1 94.62 141 VAL A CA 1
ATOM 1182 C C . VAL A 1 141 ? 14.5 4.602 -19.359 1 94.62 141 VAL A C 1
ATOM 1184 O O . VAL A 1 141 ? 13.359 5.004 -19.594 1 94.62 141 VAL A O 1
ATOM 1187 N N . GLY A 1 142 ? 15.398 4.359 -20.312 1 91.88 142 GLY A N 1
ATOM 1188 C CA . GLY A 1 142 ? 15.117 4.656 -21.703 1 91.88 142 GLY A CA 1
ATOM 1189 C C . GLY A 1 142 ? 16.234 5.41 -22.391 1 91.88 142 GLY A C 1
ATOM 1190 O O . GLY A 1 142 ? 17.281 5.656 -21.797 1 91.88 142 GLY A O 1
ATOM 1191 N N . PRO A 1 143 ? 16.156 5.727 -23.594 1 94.31 143 PRO A N 1
ATOM 1192 C CA . PRO A 1 143 ? 14.938 5.547 -24.375 1 94.31 143 PRO A CA 1
ATOM 1193 C C . PRO A 1 143 ? 14.68 4.086 -24.75 1 94.31 143 PRO A C 1
ATOM 1195 O O . PRO A 1 143 ? 15.625 3.348 -25.047 1 94.31 143 PRO A O 1
ATOM 1198 N N . LEU A 1 144 ? 13.445 3.721 -24.672 1 93.88 144 LEU A N 1
ATOM 1199 C CA . LEU A 1 144 ? 12.945 2.42 -25.094 1 93.88 144 LEU A CA 1
ATOM 1200 C C . LEU A 1 144 ? 12.211 2.537 -26.438 1 93.88 144 LEU A C 1
ATOM 1202 O O . LEU A 1 144 ? 11.961 3.645 -26.906 1 93.88 144 LEU A O 1
ATOM 1206 N N . PRO A 1 145 ? 12.016 1.4 -27.109 1 92 145 PRO A N 1
ATOM 1207 C CA . PRO A 1 145 ? 11.188 1.491 -28.312 1 92 145 PRO A CA 1
ATOM 1208 C C . PRO A 1 145 ? 9.844 2.178 -28.047 1 92 145 PRO A C 1
ATOM 1210 O O . PRO A 1 145 ? 9.195 1.899 -27.047 1 92 145 PRO A O 1
ATOM 1213 N N . ILE A 1 146 ? 9.508 3.086 -28.922 1 94.25 146 ILE A N 1
ATOM 1214 C CA . ILE A 1 146 ? 8.297 3.877 -28.734 1 94.25 146 ILE A CA 1
ATOM 1215 C C . ILE A 1 146 ? 7.07 2.965 -28.781 1 94.25 146 ILE A C 1
ATOM 1217 O O . ILE A 1 146 ? 6.953 2.121 -29.672 1 94.25 146 ILE A O 1
ATOM 1221 N N . THR A 1 147 ? 6.227 3.15 -27.844 1 94.12 147 THR A N 1
ATOM 1222 C CA . THR A 1 147 ? 5.035 2.316 -27.766 1 94.12 147 THR A CA 1
ATOM 1223 C C . THR A 1 147 ? 3.902 2.912 -28.594 1 94.12 147 THR A C 1
ATOM 1225 O O . THR A 1 147 ? 4.02 4.031 -29.109 1 94.12 147 THR A O 1
ATOM 1228 N N . ARG A 1 148 ? 2.822 2.135 -28.734 1 90.06 148 ARG A N 1
ATOM 1229 C CA . ARG A 1 148 ? 1.639 2.588 -29.469 1 90.06 148 ARG A CA 1
ATOM 1230 C C . ARG A 1 148 ? 1.013 3.801 -28.781 1 90.06 148 ARG A C 1
ATOM 1232 O O . ARG A 1 148 ? 0.407 4.648 -29.438 1 90.06 148 ARG A O 1
ATOM 1239 N N . THR A 1 149 ? 1.202 3.93 -27.5 1 91.38 149 THR A N 1
ATOM 1240 C CA . THR A 1 149 ? 0.664 5.059 -26.75 1 91.38 149 THR A CA 1
ATOM 1241 C C . THR A 1 149 ? 1.703 6.172 -26.625 1 91.38 149 THR A C 1
ATOM 1243 O O . THR A 1 149 ? 1.558 7.074 -25.797 1 91.38 149 THR A O 1
ATOM 1246 N N . ARG A 1 150 ? 2.869 6.031 -27.297 1 94.38 150 ARG A N 1
ATOM 1247 C CA . ARG A 1 150 ? 3.889 7.051 -27.516 1 94.38 150 ARG A CA 1
ATOM 1248 C C . ARG A 1 150 ? 4.762 7.219 -26.266 1 94.38 150 ARG A C 1
ATOM 1250 O O . ARG A 1 150 ? 5.215 8.328 -25.969 1 94.38 150 ARG A O 1
ATOM 1257 N N . ASN A 1 151 ? 4.871 6.223 -25.484 1 96.06 151 ASN A N 1
ATOM 1258 C CA . ASN A 1 151 ? 5.824 6.234 -24.375 1 96.06 151 ASN A CA 1
ATOM 1259 C C . ASN A 1 151 ? 7.207 5.773 -24.828 1 96.06 151 ASN A C 1
ATOM 1261 O O . ASN A 1 151 ? 7.328 4.918 -25.703 1 96.06 151 ASN A O 1
ATOM 1265 N N . ARG A 1 152 ? 8.234 6.371 -24.203 1 96.56 152 ARG A N 1
ATOM 1266 C CA . ARG A 1 152 ? 9.602 6.039 -24.594 1 96.56 152 ARG A CA 1
ATOM 1267 C C . ARG A 1 152 ? 10.492 5.879 -23.359 1 96.56 152 ARG A C 1
ATOM 1269 O O . ARG A 1 152 ? 11.625 5.406 -23.469 1 96.56 152 ARG A O 1
ATOM 1276 N N . TYR A 1 153 ? 9.961 6.277 -22.25 1 96.75 153 TYR A N 1
ATOM 1277 C CA . TYR A 1 153 ? 10.742 6.242 -21.016 1 96.75 153 TYR A CA 1
ATOM 1278 C C . TYR A 1 153 ? 9.922 5.652 -19.859 1 96.75 153 TYR A C 1
ATOM 1280 O O . TYR A 1 153 ? 8.703 5.547 -19.953 1 96.75 153 TYR A O 1
ATOM 1288 N N . ILE A 1 154 ? 10.617 5.188 -18.844 1 97.44 154 ILE A N 1
ATOM 1289 C CA . ILE A 1 154 ? 10 4.805 -17.578 1 97.44 154 ILE A CA 1
ATOM 1290 C C . ILE A 1 154 ? 10.672 5.551 -16.438 1 97.44 154 ILE A C 1
ATOM 1292 O O . ILE A 1 154 ? 11.891 5.516 -16.297 1 97.44 154 ILE A O 1
ATOM 1296 N N . VAL A 1 155 ? 9.938 6.305 -15.695 1 97.06 155 VAL A N 1
ATOM 1297 C CA . VAL A 1 155 ? 10.453 6.809 -14.43 1 97.06 155 VAL A CA 1
ATOM 1298 C C . VAL A 1 155 ? 10.242 5.766 -13.336 1 97.06 155 VAL A C 1
ATOM 1300 O O . VAL A 1 155 ? 9.18 5.152 -13.25 1 97.06 155 VAL A O 1
ATOM 1303 N N . VAL A 1 156 ? 11.273 5.531 -12.531 1 97 156 VAL A N 1
ATOM 1304 C CA . VAL A 1 156 ? 11.227 4.445 -11.555 1 97 156 VAL A CA 1
ATOM 1305 C C . VAL A 1 156 ? 11.641 4.969 -10.18 1 97 156 VAL A C 1
ATOM 1307 O O . VAL A 1 156 ? 12.508 5.836 -10.07 1 97 156 VAL A O 1
ATOM 1310 N N . VAL A 1 157 ? 10.961 4.445 -9.172 1 96.12 157 VAL A N 1
ATOM 1311 C CA . VAL A 1 157 ? 11.344 4.668 -7.781 1 96.12 157 VAL A CA 1
ATOM 1312 C C . VAL A 1 157 ? 11.516 3.326 -7.07 1 96.12 157 VAL A C 1
ATOM 1314 O O . VAL A 1 157 ? 10.719 2.406 -7.273 1 96.12 157 VAL A O 1
ATOM 1317 N N . THR A 1 158 ? 12.562 3.215 -6.316 1 93.75 158 THR A N 1
ATOM 1318 C CA . THR A 1 158 ? 12.766 2.057 -5.453 1 93.75 158 THR A CA 1
ATOM 1319 C C . THR A 1 158 ? 12.922 2.49 -3.998 1 93.75 158 THR A C 1
ATOM 1321 O O . THR A 1 158 ? 13.68 3.42 -3.699 1 93.75 158 THR A O 1
ATOM 1324 N N . GLU A 1 159 ? 12.195 1.892 -3.143 1 92.88 159 GLU A N 1
ATOM 1325 C CA . GLU A 1 159 ? 12.289 2.148 -1.708 1 92.88 159 GLU A CA 1
ATOM 1326 C C . GLU A 1 159 ? 13.398 1.317 -1.069 1 92.88 159 GLU A C 1
ATOM 1328 O O . GLU A 1 159 ? 13.578 0.145 -1.406 1 92.88 159 GLU A O 1
ATOM 1333 N N . TYR A 1 160 ? 14.094 1.767 -0.182 1 86.31 160 TYR A N 1
ATOM 1334 C CA . TYR A 1 160 ? 15.383 1.209 0.205 1 86.31 160 TYR A CA 1
ATOM 1335 C C . TYR A 1 160 ? 15.211 0.107 1.244 1 86.31 160 TYR A C 1
ATOM 1337 O O . TYR A 1 160 ? 16.078 -0.758 1.389 1 86.31 160 TYR A O 1
ATOM 1345 N N . LEU A 1 161 ? 14.172 0.111 1.979 1 86.25 161 LEU A N 1
ATOM 1346 C CA . LEU A 1 161 ? 14 -0.938 2.977 1 86.25 161 LEU A CA 1
ATOM 1347 C C . LEU A 1 161 ? 13.227 -2.119 2.398 1 86.25 161 LEU A C 1
ATOM 1349 O O . LEU A 1 161 ? 13.758 -3.227 2.305 1 86.25 161 LEU A O 1
ATOM 1353 N N . THR A 1 162 ? 12.016 -1.855 1.955 1 88.69 162 THR A N 1
ATOM 1354 C CA . THR A 1 162 ? 11.125 -2.922 1.513 1 88.69 162 THR A CA 1
ATOM 1355 C C . THR A 1 162 ? 11.445 -3.332 0.078 1 88.69 162 THR A C 1
ATOM 1357 O O . THR A 1 162 ? 10.992 -4.383 -0.387 1 88.69 162 THR A O 1
ATOM 1360 N N . LYS A 1 163 ? 12.148 -2.48 -0.641 1 89.81 163 LYS A N 1
ATOM 1361 C CA . LYS A 1 163 ? 12.477 -2.668 -2.051 1 89.81 163 LYS A CA 1
ATOM 1362 C C . LYS A 1 163 ? 11.234 -2.498 -2.93 1 89.81 163 LYS A C 1
ATOM 1364 O O . LYS A 1 163 ? 11.234 -2.912 -4.09 1 89.81 163 LYS A O 1
ATOM 1369 N N . TRP A 1 164 ? 10.195 -1.878 -2.393 1 94.5 164 TRP A N 1
ATOM 1370 C CA . TRP A 1 164 ? 8.977 -1.598 -3.152 1 94.5 164 TRP A CA 1
ATOM 1371 C C . TRP A 1 164 ? 9.281 -0.714 -4.355 1 94.5 164 TRP A C 1
ATOM 1373 O O . TRP A 1 164 ? 9.922 0.332 -4.223 1 94.5 164 TRP A O 1
ATOM 1383 N N . PRO A 1 165 ? 8.781 -1.146 -5.496 1 96.5 165 PRO A N 1
ATOM 1384 C CA . PRO A 1 165 ? 8.984 -0.333 -6.699 1 96.5 165 PRO A CA 1
ATOM 1385 C C . PRO A 1 165 ? 7.746 0.468 -7.082 1 96.5 165 PRO A C 1
ATOM 1387 O O . PRO A 1 165 ? 6.621 0.015 -6.859 1 96.5 165 PRO A O 1
ATOM 1390 N N . GLU A 1 166 ? 7.91 1.641 -7.551 1 97.81 166 GLU A N 1
ATOM 1391 C CA . GLU A 1 166 ? 6.93 2.398 -8.32 1 97.81 166 GLU A CA 1
ATOM 1392 C C . GLU A 1 166 ? 7.484 2.799 -9.68 1 97.81 166 GLU A C 1
ATOM 1394 O O . GLU A 1 166 ? 8.664 3.127 -9.805 1 97.81 166 GLU A O 1
ATOM 1399 N N . ALA A 1 167 ? 6.641 2.75 -10.688 1 98 167 ALA A N 1
ATOM 1400 C CA . ALA A 1 167 ? 7.094 3.135 -12.023 1 98 167 ALA A CA 1
ATOM 1401 C C . ALA A 1 167 ? 5.93 3.633 -12.875 1 98 167 ALA A C 1
ATOM 1403 O O . ALA A 1 167 ? 4.781 3.238 -12.664 1 98 167 ALA A O 1
ATOM 1404 N N . ARG A 1 168 ? 6.258 4.477 -13.773 1 97.75 168 ARG A N 1
ATOM 1405 C CA . ARG A 1 168 ? 5.289 5.031 -14.711 1 97.75 168 ARG A CA 1
ATOM 1406 C C . ARG A 1 168 ? 5.922 5.258 -16.078 1 97.75 168 ARG A C 1
ATOM 1408 O O . ARG A 1 168 ? 7.059 5.719 -16.172 1 97.75 168 ARG A O 1
ATOM 1415 N N . ALA A 1 169 ? 5.223 4.793 -17.141 1 97.44 169 ALA A N 1
ATOM 1416 C CA . ALA A 1 169 ? 5.664 5.066 -18.516 1 97.44 169 ALA A CA 1
ATOM 1417 C C . ALA A 1 169 ? 5.496 6.543 -18.859 1 97.44 169 ALA A C 1
ATOM 1419 O O . ALA A 1 169 ? 4.5 7.164 -18.484 1 97.44 169 ALA A O 1
ATOM 1420 N N . LEU A 1 170 ? 6.465 7.102 -19.531 1 97.12 170 LEU A N 1
ATOM 1421 C CA . LEU A 1 170 ? 6.453 8.508 -19.906 1 97.12 170 LEU A CA 1
ATOM 1422 C C . LEU A 1 170 ? 6.785 8.688 -21.391 1 97.12 170 LEU A C 1
ATOM 1424 O O . LEU A 1 170 ? 7.605 7.949 -21.938 1 97.12 170 LEU A O 1
ATOM 1428 N N . PRO A 1 171 ? 6.242 9.758 -22.016 1 96.06 171 PRO A N 1
ATOM 1429 C CA . PRO A 1 171 ? 6.598 10.031 -23.406 1 96.06 171 PRO A CA 1
ATOM 1430 C C . PRO A 1 171 ? 7.969 10.688 -23.547 1 96.06 171 PRO A C 1
ATOM 1432 O O . PRO A 1 171 ? 8.602 10.586 -24.609 1 96.06 171 PRO A O 1
ATOM 1435 N N . ASP A 1 172 ? 8.406 11.383 -22.484 1 94.5 172 ASP A N 1
ATOM 1436 C CA . ASP A 1 172 ? 9.688 12.078 -22.516 1 94.5 172 ASP A CA 1
ATOM 1437 C C . ASP A 1 172 ? 10.312 12.117 -21.125 1 94.5 172 ASP A C 1
ATOM 1439 O O . ASP A 1 172 ? 9.68 11.719 -20.141 1 94.5 172 ASP A O 1
ATOM 1443 N N . ALA A 1 173 ? 11.484 12.5 -21.031 1 93 173 ALA A N 1
ATOM 1444 C CA . ALA A 1 173 ? 12.211 12.547 -19.766 1 93 173 ALA A CA 1
ATOM 1445 C C . ALA A 1 173 ? 12.297 13.977 -19.234 1 93 173 ALA A C 1
ATOM 1447 O O . ALA A 1 173 ? 13.328 14.383 -18.703 1 93 173 ALA A O 1
ATOM 1448 N N . LYS A 1 174 ? 11.281 14.711 -19.391 1 92.5 174 LYS A N 1
ATOM 1449 C CA . LYS A 1 174 ? 11.281 16.094 -18.938 1 92.5 174 LYS A CA 1
ATOM 1450 C C . LYS A 1 174 ? 10.797 16.203 -17.5 1 92.5 174 LYS A C 1
ATOM 1452 O O . LYS A 1 174 ? 10.047 15.344 -17.016 1 92.5 174 LYS A O 1
ATOM 1457 N N . ALA A 1 175 ? 11.148 17.266 -16.844 1 90.5 175 ALA A N 1
ATOM 1458 C CA . ALA A 1 175 ? 10.734 17.516 -15.469 1 90.5 175 ALA A CA 1
ATOM 1459 C C . ALA A 1 175 ? 9.219 17.547 -15.344 1 90.5 175 ALA A C 1
ATOM 1461 O O . ALA A 1 175 ? 8.656 17.031 -14.375 1 90.5 175 ALA A O 1
ATOM 1462 N N . ALA A 1 176 ? 8.602 18.109 -16.328 1 90.19 176 ALA A N 1
ATOM 1463 C CA . ALA A 1 176 ? 7.152 18.281 -16.312 1 90.19 176 ALA A CA 1
ATOM 1464 C C . ALA A 1 176 ? 6.445 16.922 -16.281 1 90.19 176 ALA A C 1
ATOM 1466 O O . ALA A 1 176 ? 5.301 16.828 -15.836 1 90.19 176 ALA A O 1
ATOM 1467 N N . SER A 1 177 ? 7.133 15.906 -16.797 1 91.94 177 SER A N 1
ATOM 1468 C CA . SER A 1 177 ? 6.578 14.555 -16.797 1 91.94 177 SER A CA 1
ATOM 1469 C C . SER A 1 177 ? 6.98 13.797 -15.531 1 91.94 177 SER A C 1
ATOM 1471 O O . SER A 1 177 ? 6.184 13.031 -14.984 1 91.94 177 SER A O 1
ATOM 1473 N N . VAL A 1 178 ? 8.062 14.086 -14.984 1 93.19 178 VAL A N 1
ATOM 1474 C CA . VAL A 1 178 ? 8.641 13.336 -13.875 1 93.19 178 VAL A CA 1
ATOM 1475 C C . VAL A 1 178 ? 8.039 13.82 -12.562 1 93.19 178 VAL A C 1
ATOM 1477 O O . VAL A 1 178 ? 7.719 13.023 -11.68 1 93.19 178 VAL A O 1
ATOM 1480 N N . VAL A 1 179 ? 7.852 15.078 -12.375 1 93.69 179 VAL A N 1
ATOM 1481 C CA . VAL A 1 179 ? 7.453 15.672 -11.109 1 93.69 179 VAL A CA 1
ATOM 1482 C C . VAL A 1 179 ? 6.047 15.219 -10.734 1 93.69 179 VAL A C 1
ATOM 1484 O O . VAL A 1 179 ? 5.785 14.859 -9.586 1 93.69 179 VAL A O 1
ATOM 1487 N N . PRO A 1 180 ? 5.133 15.172 -11.742 1 93.5 180 PRO A N 1
ATOM 1488 C CA . PRO A 1 180 ? 3.811 14.641 -11.391 1 93.5 180 PRO A CA 1
ATOM 1489 C C . PRO A 1 180 ? 3.863 13.195 -10.906 1 93.5 180 PRO A C 1
ATOM 1491 O O . PRO A 1 180 ? 3.082 12.797 -10.039 1 93.5 180 PRO A O 1
ATOM 1494 N N . PHE A 1 181 ? 4.738 12.461 -11.484 1 95.88 181 PHE A N 1
ATOM 1495 C CA . PHE A 1 181 ? 4.918 11.094 -11.016 1 95.88 181 PHE A CA 1
ATOM 1496 C C . PHE A 1 181 ? 5.312 11.07 -9.547 1 95.88 181 PHE A C 1
ATOM 1498 O O . PHE A 1 181 ? 4.746 10.305 -8.758 1 95.88 181 PHE A O 1
ATOM 1505 N N . PHE A 1 182 ? 6.27 11.859 -9.18 1 95.62 182 PHE A N 1
ATOM 1506 C CA . PHE A 1 182 ? 6.734 11.922 -7.801 1 95.62 182 PHE A CA 1
ATOM 1507 C C . PHE A 1 182 ? 5.598 12.32 -6.867 1 95.62 182 PHE A C 1
ATOM 1509 O O . PHE A 1 182 ? 5.414 11.711 -5.812 1 95.62 182 PHE A O 1
ATOM 1516 N N . TYR A 1 183 ? 4.863 13.234 -7.258 1 94.88 183 TYR A N 1
ATOM 1517 C CA . TYR A 1 183 ? 3.783 13.734 -6.414 1 94.88 183 TYR A CA 1
ATOM 1518 C C . TYR A 1 183 ? 2.629 12.742 -6.355 1 94.88 183 TYR A C 1
ATOM 1520 O O . TYR A 1 183 ? 2.188 12.359 -5.27 1 94.88 183 TYR A O 1
ATOM 1528 N N . ASP A 1 184 ? 2.152 12.258 -7.504 1 95.88 184 ASP A N 1
ATOM 1529 C CA . ASP A 1 184 ? 0.942 11.445 -7.605 1 95.88 184 ASP A CA 1
ATOM 1530 C C . ASP A 1 184 ? 1.188 10.023 -7.102 1 95.88 184 ASP A C 1
ATOM 1532 O O . ASP A 1 184 ? 0.377 9.477 -6.352 1 95.88 184 ASP A O 1
ATOM 1536 N N . ASP A 1 185 ? 2.312 9.438 -7.496 1 96.44 185 ASP A N 1
ATOM 1537 C CA . ASP A 1 185 ? 2.516 8 -7.316 1 96.44 185 ASP A CA 1
ATOM 1538 C C . ASP A 1 185 ? 3.338 7.715 -6.062 1 96.44 185 ASP A C 1
ATOM 1540 O O . ASP A 1 185 ? 3.355 6.582 -5.574 1 96.44 185 ASP A O 1
ATOM 1544 N N . ILE A 1 186 ? 4 8.742 -5.57 1 96.06 186 ILE A N 1
ATOM 1545 C CA . ILE A 1 186 ? 4.828 8.531 -4.387 1 96.06 186 ILE A CA 1
ATOM 1546 C C . ILE A 1 186 ? 4.199 9.234 -3.186 1 96.06 186 ILE A C 1
ATOM 1548 O O . ILE A 1 186 ? 3.682 8.586 -2.275 1 96.06 186 ILE A O 1
ATOM 1552 N N . ILE A 1 187 ? 4.062 10.547 -3.283 1 94.31 187 ILE A N 1
ATOM 1553 C CA . ILE A 1 187 ? 3.604 11.32 -2.139 1 94.31 187 ILE A CA 1
ATOM 1554 C C . ILE A 1 187 ? 2.154 10.969 -1.82 1 94.31 187 ILE A C 1
ATOM 1556 O O . ILE A 1 187 ? 1.827 10.625 -0.68 1 94.31 187 ILE A O 1
ATOM 1560 N N . CYS A 1 188 ? 1.302 10.922 -2.793 1 95.31 188 CYS A N 1
ATOM 1561 C CA . CYS A 1 188 ? -0.13 10.75 -2.57 1 95.31 188 CYS A CA 1
ATOM 1562 C C . CYS A 1 188 ? -0.467 9.289 -2.303 1 95.31 188 CYS A C 1
ATOM 1564 O O . CYS A 1 188 ? -1.598 8.969 -1.937 1 95.31 188 CYS A O 1
ATOM 1566 N N . ARG A 1 189 ? 0.505 8.438 -2.484 1 96.06 189 ARG A N 1
ATOM 1567 C CA . ARG A 1 189 ? 0.223 7.023 -2.246 1 96.06 189 ARG A CA 1
ATOM 1568 C C . ARG A 1 189 ? 0.916 6.535 -0.979 1 96.06 189 ARG A C 1
ATOM 1570 O O . ARG A 1 189 ? 0.365 5.715 -0.241 1 96.06 189 ARG A O 1
ATOM 1577 N N . HIS A 1 190 ? 2.131 7.102 -0.751 1 95.31 190 HIS A N 1
ATOM 1578 C CA . HIS A 1 190 ? 2.949 6.496 0.294 1 95.31 190 HIS A CA 1
ATOM 1579 C C . HIS A 1 190 ? 3.336 7.523 1.354 1 95.31 190 HIS A C 1
ATOM 1581 O O . HIS A 1 190 ? 3.947 7.176 2.365 1 95.31 190 HIS A O 1
ATOM 1587 N N . GLY A 1 191 ? 2.986 8.812 1.184 1 93.69 191 GLY A N 1
ATOM 1588 C CA . GLY A 1 191 ? 3.451 9.867 2.07 1 93.69 191 GLY A CA 1
ATOM 1589 C C . GLY A 1 191 ? 4.809 10.422 1.682 1 93.69 191 GLY A C 1
ATOM 1590 O O . GLY A 1 191 ? 5.391 10 0.682 1 93.69 191 GLY A O 1
ATOM 1591 N N . CYS A 1 192 ? 5.277 11.336 2.475 1 92.81 192 CYS A N 1
ATOM 1592 C CA . CYS A 1 192 ? 6.535 12 2.162 1 92.81 192 CYS A CA 1
ATOM 1593 C C . CYS A 1 192 ? 7.727 11.172 2.635 1 92.81 192 CYS A C 1
ATOM 1595 O O . CYS A 1 192 ? 7.793 10.789 3.805 1 92.81 192 CYS A O 1
ATOM 1597 N N . PRO A 1 193 ? 8.641 10.906 1.707 1 93.88 193 PRO A N 1
ATOM 1598 C CA . PRO A 1 193 ? 9.906 10.336 2.174 1 93.88 193 PRO A CA 1
ATOM 1599 C C . PRO A 1 193 ? 10.789 11.359 2.881 1 93.88 193 PRO A C 1
ATOM 1601 O O . PRO A 1 193 ? 10.633 12.562 2.67 1 93.88 193 PRO A O 1
ATOM 1604 N N . LYS A 1 194 ? 11.711 10.859 3.688 1 90.44 194 LYS A N 1
ATOM 1605 C CA . LYS A 1 194 ? 12.695 11.75 4.297 1 90.44 194 LYS A CA 1
ATOM 1606 C C . LYS A 1 194 ? 13.734 12.203 3.275 1 90.44 194 LYS A C 1
ATOM 1608 O O . LYS A 1 194 ? 14.141 13.367 3.273 1 90.44 194 LYS A O 1
ATOM 1613 N N . GLU A 1 195 ? 14.094 11.172 2.441 1 91.75 195 GLU A N 1
ATOM 1614 C CA . GLU A 1 195 ? 15.164 11.461 1.488 1 91.75 195 GLU A CA 1
ATOM 1615 C C . GLU A 1 195 ? 14.836 10.898 0.108 1 91.75 195 GLU A C 1
ATOM 1617 O O . GLU A 1 195 ? 14.344 9.766 -0.008 1 91.75 195 GLU A O 1
ATOM 1622 N N . LEU A 1 196 ? 15.078 11.695 -0.881 1 93.38 196 LEU A N 1
ATOM 1623 C CA . LEU A 1 196 ? 15.023 11.297 -2.285 1 93.38 196 LEU A CA 1
ATOM 1624 C C . LEU A 1 196 ? 16.406 11.32 -2.914 1 93.38 196 LEU A C 1
ATOM 1626 O O . LEU A 1 196 ? 17.078 12.359 -2.916 1 93.38 196 LEU A O 1
ATOM 1630 N N . LEU A 1 197 ? 16.844 10.211 -3.414 1 90.75 197 LEU A N 1
ATOM 1631 C CA . LEU A 1 197 ? 18.141 10.102 -4.066 1 90.75 197 LEU A CA 1
ATOM 1632 C C . LEU A 1 197 ? 17.984 10 -5.578 1 90.75 197 LEU A C 1
ATOM 1634 O O . LEU A 1 197 ? 17.203 9.188 -6.074 1 90.75 197 LEU A O 1
ATOM 1638 N N . THR A 1 198 ? 18.625 10.883 -6.312 1 90.38 198 THR A N 1
ATOM 1639 C CA . THR A 1 198 ? 18.641 10.82 -7.77 1 90.38 198 THR A CA 1
ATOM 1640 C C . THR A 1 198 ? 20.031 11.094 -8.312 1 90.38 198 THR A C 1
ATOM 1642 O O . THR A 1 198 ? 20.922 11.516 -7.574 1 90.38 198 THR A O 1
ATOM 1645 N N . ASP A 1 199 ? 20.266 10.766 -9.539 1 86.69 199 ASP A N 1
ATOM 1646 C CA . ASP A 1 199 ? 21.484 11.211 -10.195 1 86.69 199 ASP A CA 1
ATOM 1647 C C . ASP A 1 199 ? 21.406 12.688 -10.57 1 86.69 199 ASP A C 1
ATOM 1649 O O . ASP A 1 199 ? 20.469 13.383 -10.156 1 86.69 199 ASP A O 1
ATOM 1653 N N . GLN A 1 200 ? 22.328 13.172 -11.352 1 84.62 200 GLN A N 1
ATOM 1654 C CA . GLN A 1 200 ? 22.422 14.602 -11.625 1 84.62 200 GLN A CA 1
ATOM 1655 C C . GLN A 1 200 ? 21.781 14.945 -12.969 1 84.62 200 GLN A C 1
ATOM 1657 O O . GLN A 1 200 ? 22.078 15.984 -13.562 1 84.62 200 GLN A O 1
ATOM 1662 N N . GLY A 1 201 ? 20.953 14.109 -13.453 1 84.25 201 GLY A N 1
ATOM 1663 C CA . GLY A 1 201 ? 20.297 14.398 -14.711 1 84.25 201 GLY A CA 1
ATOM 1664 C C . GLY A 1 201 ? 19.328 15.555 -14.625 1 84.25 201 GLY A C 1
ATOM 1665 O O . GLY A 1 201 ? 18.688 15.758 -13.594 1 84.25 201 GLY A O 1
ATOM 1666 N N . THR A 1 202 ? 19.109 16.234 -15.656 1 82.31 202 THR A N 1
ATOM 1667 C CA . THR A 1 202 ? 18.297 17.438 -15.688 1 82.31 202 THR A CA 1
ATOM 1668 C C . THR A 1 202 ? 16.828 17.109 -15.414 1 82.31 202 THR A C 1
ATOM 1670 O O . THR A 1 202 ? 16.062 17.969 -14.992 1 82.31 202 THR A O 1
ATOM 1673 N N . HIS A 1 203 ? 16.469 15.961 -15.68 1 84.88 203 HIS A N 1
ATOM 1674 C CA . HIS A 1 203 ? 15.109 15.531 -15.383 1 84.88 203 HIS A CA 1
ATOM 1675 C C . HIS A 1 203 ? 14.859 15.477 -13.883 1 84.88 203 HIS A C 1
ATOM 1677 O O . HIS A 1 203 ? 13.711 15.508 -13.438 1 84.88 203 HIS A O 1
ATOM 1683 N N . PHE A 1 204 ? 15.914 15.508 -13.102 1 87.44 204 PHE A N 1
ATOM 1684 C CA . PHE A 1 204 ? 15.766 15.438 -11.656 1 87.44 204 PHE A CA 1
ATOM 1685 C C . PHE A 1 204 ? 16.25 16.719 -11 1 87.44 204 PHE A C 1
ATOM 1687 O O . PHE A 1 204 ? 15.781 17.094 -9.93 1 87.44 204 PHE A O 1
ATOM 1694 N N . VAL A 1 205 ? 17.203 17.25 -11.609 1 86.5 205 VAL A N 1
ATOM 1695 C CA . VAL A 1 205 ? 17.734 18.484 -11.055 1 86.5 205 VAL A CA 1
ATOM 1696 C C . VAL A 1 205 ? 17.125 19.688 -11.781 1 86.5 205 VAL A C 1
ATOM 1698 O O . VAL A 1 205 ? 17.641 20.125 -12.812 1 86.5 205 VAL A O 1
ATOM 1701 N N . ASN A 1 206 ? 16.125 20.188 -11.273 1 85.94 206 ASN A N 1
ATOM 1702 C CA . ASN A 1 206 ? 15.383 21.312 -11.828 1 85.94 206 ASN A CA 1
ATOM 1703 C C . ASN A 1 206 ? 14.602 22.062 -10.75 1 85.94 206 ASN A C 1
ATOM 1705 O O . ASN A 1 206 ? 14.461 21.562 -9.625 1 85.94 206 ASN A O 1
ATOM 1709 N N . GLU A 1 207 ? 14.117 23.141 -11.125 1 85.31 207 GLU A N 1
ATOM 1710 C CA . GLU A 1 207 ? 13.453 24 -10.164 1 85.31 207 GLU A CA 1
ATOM 1711 C C . GLU A 1 207 ? 12.117 23.422 -9.711 1 85.31 207 GLU A C 1
ATOM 1713 O O . GLU A 1 207 ? 11.711 23.594 -8.562 1 85.31 207 GLU A O 1
ATOM 1718 N N . LEU A 1 208 ? 11.516 22.75 -10.578 1 87.94 208 LEU A N 1
ATOM 1719 C CA . LEU A 1 208 ? 10.195 22.203 -10.281 1 87.94 208 LEU A CA 1
ATOM 1720 C C . LEU A 1 208 ? 10.289 21.156 -9.172 1 87.94 208 LEU A C 1
ATOM 1722 O O . LEU A 1 208 ? 9.578 21.25 -8.164 1 87.94 208 LEU A O 1
ATOM 1726 N N . LEU A 1 209 ? 11.125 20.219 -9.336 1 90.94 209 LEU A N 1
ATOM 1727 C CA . LEU A 1 209 ? 11.273 19.172 -8.336 1 90.94 209 LEU A CA 1
ATOM 1728 C C . LEU A 1 209 ? 11.852 19.734 -7.035 1 90.94 209 LEU A C 1
ATOM 1730 O O . LEU A 1 209 ? 11.414 19.359 -5.945 1 90.94 209 LEU A O 1
ATOM 1734 N N . ASP A 1 210 ? 12.766 20.625 -7.172 1 89.44 210 ASP A N 1
ATOM 1735 C CA . ASP A 1 210 ? 13.367 21.234 -6 1 89.44 210 ASP A CA 1
ATOM 1736 C C . ASP A 1 210 ? 12.328 22 -5.176 1 89.44 210 ASP A C 1
ATOM 1738 O O . ASP A 1 210 ? 12.305 21.891 -3.949 1 89.44 210 ASP A O 1
ATOM 1742 N N . SER A 1 211 ? 11.562 22.719 -5.836 1 90.94 211 SER A N 1
ATOM 1743 C CA . SER A 1 211 ? 10.508 23.469 -5.16 1 90.94 211 SER A CA 1
ATOM 1744 C C . SER A 1 211 ? 9.516 22.547 -4.469 1 90.94 211 SER A C 1
ATOM 1746 O O . SER A 1 211 ? 9.086 22.812 -3.348 1 90.94 211 SER A O 1
ATOM 1748 N N . LEU A 1 212 ? 9.18 21.484 -5.199 1 92.06 212 LEU A N 1
ATOM 1749 C CA . LEU A 1 212 ? 8.258 20.531 -4.613 1 92.06 212 LEU A CA 1
ATOM 1750 C C . LEU A 1 212 ? 8.867 19.875 -3.377 1 92.06 212 LEU A C 1
ATOM 1752 O O . LEU A 1 212 ? 8.211 19.781 -2.336 1 92.06 212 LEU A O 1
ATOM 1756 N N . CYS A 1 213 ? 10.086 19.453 -3.469 1 92.94 213 CYS A N 1
ATOM 1757 C CA . CYS A 1 213 ? 10.766 18.828 -2.336 1 92.94 213 CYS A CA 1
ATOM 1758 C C . CYS A 1 213 ? 10.844 19.797 -1.158 1 92.94 213 CYS A C 1
ATOM 1760 O O . CYS A 1 213 ? 10.586 19.406 -0.017 1 92.94 213 CYS A O 1
ATOM 1762 N N . ASN A 1 214 ? 11.164 21 -1.416 1 89.19 214 ASN A N 1
ATOM 1763 C CA . ASN A 1 214 ? 11.25 22.016 -0.371 1 89.19 214 ASN A CA 1
ATOM 1764 C C . ASN A 1 214 ? 9.906 22.234 0.314 1 89.19 214 ASN A C 1
ATOM 1766 O O . ASN A 1 214 ? 9.836 22.312 1.542 1 89.19 214 ASN A O 1
ATOM 1770 N N . ARG A 1 215 ? 8.945 22.297 -0.464 1 88.44 215 ARG A N 1
ATOM 1771 C CA . ARG A 1 215 ? 7.602 22.5 0.072 1 88.44 215 ARG A CA 1
ATOM 1772 C C . ARG A 1 215 ? 7.184 21.328 0.96 1 88.44 215 ARG A C 1
ATOM 1774 O O . ARG A 1 215 ? 6.523 21.531 1.982 1 88.44 215 ARG A O 1
ATOM 1781 N N . LEU A 1 216 ? 7.555 20.141 0.548 1 91.62 216 LEU A N 1
ATOM 1782 C CA . LEU A 1 216 ? 7.148 18.922 1.241 1 91.62 216 LEU A CA 1
ATOM 1783 C C . LEU A 1 216 ? 8.094 18.609 2.391 1 91.62 216 LEU A C 1
ATOM 1785 O O . LEU A 1 216 ? 7.785 17.781 3.25 1 91.62 216 LEU A O 1
ATOM 1789 N N . GLY A 1 217 ? 9.25 19.266 2.412 1 89.31 217 GLY A N 1
ATOM 1790 C CA . GLY A 1 217 ? 10.266 18.984 3.42 1 89.31 217 GLY A CA 1
ATOM 1791 C C . GLY A 1 217 ? 11.109 17.766 3.096 1 89.31 217 GLY A C 1
ATOM 1792 O O . GLY A 1 217 ? 11.742 17.203 3.98 1 89.31 217 GLY A O 1
ATOM 1793 N N . VAL A 1 218 ? 11.102 17.281 1.881 1 92.81 218 VAL A N 1
ATOM 1794 C CA . VAL A 1 218 ? 11.867 16.125 1.44 1 92.81 218 VAL A CA 1
ATOM 1795 C C . VAL A 1 218 ? 13.297 16.547 1.12 1 92.81 218 VAL A C 1
ATOM 1797 O O . VAL A 1 218 ? 13.523 17.516 0.399 1 92.81 218 VAL A O 1
ATOM 1800 N N . LYS A 1 219 ? 14.273 15.891 1.662 1 92.44 219 LYS A N 1
ATOM 1801 C CA . LYS A 1 219 ? 15.672 16.156 1.343 1 92.44 219 LYS A CA 1
ATOM 1802 C C . LYS A 1 219 ? 16.078 15.492 0.032 1 92.44 219 LYS A C 1
ATOM 1804 O O . LYS A 1 219 ? 16.109 14.266 -0.062 1 92.44 219 LYS A O 1
ATOM 1809 N N . HIS A 1 220 ? 16.375 16.281 -0.942 1 92.31 220 HIS A N 1
ATOM 1810 C CA . HIS A 1 220 ? 16.812 15.789 -2.24 1 92.31 220 HIS A CA 1
ATOM 1811 C C . HIS A 1 220 ? 18.328 15.648 -2.289 1 92.31 220 HIS A C 1
ATOM 1813 O O . HIS A 1 220 ? 19.047 16.641 -2.23 1 92.31 220 HIS A O 1
ATOM 1819 N N . ARG A 1 221 ? 18.781 14.43 -2.369 1 88.75 221 ARG A N 1
ATOM 1820 C CA . ARG A 1 221 ? 20.219 14.141 -2.402 1 88.75 221 ARG A CA 1
ATOM 1821 C C . ARG A 1 221 ? 20.641 13.672 -3.787 1 88.75 221 ARG A C 1
ATOM 1823 O O . ARG A 1 221 ? 19.953 12.867 -4.418 1 88.75 221 ARG A O 1
ATOM 1830 N N . LEU A 1 222 ? 21.719 14.188 -4.191 1 86.44 222 LEU A N 1
ATOM 1831 C CA . LEU A 1 222 ? 22.234 13.844 -5.512 1 86.44 222 LEU A CA 1
ATOM 1832 C C . LEU A 1 222 ? 23.406 12.867 -5.402 1 86.44 222 LEU A C 1
ATOM 1834 O O . LEU A 1 222 ? 24.25 12.992 -4.512 1 86.44 222 LEU A O 1
ATOM 1838 N N . SER A 1 223 ? 23.312 11.859 -6.184 1 77.19 223 SER A N 1
ATOM 1839 C CA . SER A 1 223 ? 24.438 10.938 -6.246 1 77.19 223 SER A CA 1
ATOM 1840 C C . SER A 1 223 ? 25.609 11.531 -7.023 1 77.19 223 SER A C 1
ATOM 1842 O O . SER A 1 223 ? 25.406 12.305 -7.961 1 77.19 223 SER A O 1
ATOM 1844 N N . THR A 1 224 ? 26.797 11.617 -6.441 1 63.75 224 THR A N 1
ATOM 1845 C CA . THR A 1 224 ? 27.953 12.195 -7.105 1 63.75 224 THR A CA 1
ATOM 1846 C C . THR A 1 224 ? 28.688 11.141 -7.93 1 63.75 224 THR A C 1
ATOM 1848 O O . THR A 1 224 ? 28.516 9.938 -7.703 1 63.75 224 THR A O 1
ATOM 1851 N N . ALA A 1 225 ? 29.328 11.609 -9.086 1 57.59 225 ALA A N 1
ATOM 1852 C CA . ALA A 1 225 ? 30.203 10.773 -9.914 1 57.59 225 ALA A CA 1
ATOM 1853 C C . ALA A 1 225 ? 31.141 9.938 -9.055 1 57.59 225 ALA A C 1
ATOM 1855 O O . ALA A 1 225 ? 31.516 8.828 -9.438 1 57.59 225 ALA A O 1
ATOM 1856 N N . TYR A 1 226 ? 31.469 10.492 -7.926 1 49.53 226 TYR A N 1
ATOM 1857 C CA . TYR A 1 226 ? 32.469 9.836 -7.105 1 49.53 226 TYR A CA 1
ATOM 1858 C C . TYR A 1 226 ? 31.844 8.805 -6.184 1 49.53 226 TYR A C 1
ATOM 1860 O O . TYR A 1 226 ? 32.531 7.918 -5.668 1 49.53 226 TYR A O 1
ATOM 1868 N N . HIS A 1 227 ? 30.562 8.883 -6.004 1 54.5 227 HIS A N 1
ATOM 1869 C CA . HIS A 1 227 ? 29.891 7.922 -5.133 1 54.5 227 HIS A CA 1
ATOM 1870 C C . HIS A 1 227 ? 28.656 7.348 -5.801 1 54.5 227 HIS A C 1
ATOM 1872 O O . HIS A 1 227 ? 27.531 7.562 -5.328 1 54.5 227 HIS A O 1
ATOM 1878 N N . PRO A 1 228 ? 28.953 6.684 -7.016 1 55.25 228 PRO A N 1
ATOM 1879 C CA . PRO A 1 228 ? 27.875 6.117 -7.844 1 55.25 228 PRO A CA 1
ATOM 1880 C C . PRO A 1 228 ? 27.062 5.059 -7.105 1 55.25 228 PRO A C 1
ATOM 1882 O O . PRO A 1 228 ? 25.922 4.766 -7.496 1 55.25 228 PRO A O 1
ATOM 1885 N N . GLN A 1 229 ? 27.688 4.621 -6.051 1 54.44 229 GLN A N 1
ATOM 1886 C CA . GLN A 1 229 ? 27.156 3.463 -5.344 1 54.44 229 GLN A CA 1
ATOM 1887 C C . GLN A 1 229 ? 25.844 3.799 -4.641 1 54.44 229 GLN A C 1
ATOM 1889 O O . GLN A 1 229 ? 25.031 2.912 -4.371 1 54.44 229 GLN A O 1
ATOM 1894 N N . THR A 1 230 ? 25.562 5.086 -4.547 1 57.72 230 THR A N 1
ATOM 1895 C CA . THR A 1 230 ? 24.391 5.48 -3.789 1 57.72 230 THR A CA 1
ATOM 1896 C C . THR A 1 230 ? 23.109 5.184 -4.578 1 57.72 230 THR A C 1
ATOM 1898 O O . THR A 1 230 ? 22.062 4.938 -3.99 1 57.72 230 THR A O 1
ATOM 1901 N N . ASN A 1 231 ? 23.234 5.016 -5.875 1 65.94 231 ASN A N 1
ATOM 1902 C CA . ASN A 1 231 ? 22.047 4.785 -6.688 1 65.94 231 ASN A CA 1
ATOM 1903 C C . ASN A 1 231 ? 21.984 3.344 -7.184 1 65.94 231 ASN A C 1
ATOM 1905 O O . ASN A 1 231 ? 21.234 3.039 -8.117 1 65.94 231 ASN A O 1
ATOM 1909 N N . GLY A 1 232 ? 22.781 2.531 -6.566 1 74.25 232 GLY A N 1
ATOM 1910 C CA . GLY A 1 232 ? 22.938 1.161 -7.023 1 74.25 232 GLY A CA 1
ATOM 1911 C C . GLY A 1 232 ? 21.656 0.353 -6.941 1 74.25 232 GLY A C 1
ATOM 1912 O O . GLY A 1 232 ? 21.391 -0.488 -7.805 1 74.25 232 GLY A O 1
ATOM 1913 N N . LEU A 1 233 ? 20.859 0.688 -5.957 1 78.56 233 LEU A N 1
ATOM 1914 C CA . LEU A 1 233 ? 19.625 -0.075 -5.777 1 78.56 233 LEU A CA 1
ATOM 1915 C C . LEU A 1 233 ? 18.672 0.145 -6.953 1 78.56 233 LEU A C 1
ATOM 1917 O O . LEU A 1 233 ? 18.125 -0.813 -7.496 1 78.56 233 LEU A O 1
ATOM 1921 N N . VAL A 1 234 ? 18.484 1.366 -7.332 1 83.75 234 VAL A N 1
ATOM 1922 C CA . VAL A 1 234 ? 17.547 1.681 -8.406 1 83.75 234 VAL A CA 1
ATOM 1923 C C . VAL A 1 234 ? 18.062 1.117 -9.727 1 83.75 234 VAL A C 1
ATOM 1925 O O . VAL A 1 234 ? 17.297 0.623 -10.547 1 83.75 234 VAL A O 1
ATOM 1928 N N . GLU A 1 235 ? 19.406 1.14 -9.93 1 82.31 235 GLU A N 1
ATOM 1929 C CA . GLU A 1 235 ? 20.016 0.58 -11.133 1 82.31 235 GLU A CA 1
ATOM 1930 C C . GLU A 1 235 ? 19.766 -0.924 -11.227 1 82.31 235 GLU A C 1
ATOM 1932 O O . GLU A 1 235 ? 19.484 -1.448 -12.305 1 82.31 235 GLU A O 1
ATOM 1937 N N . ARG A 1 236 ? 19.906 -1.576 -10.172 1 82.25 236 ARG A N 1
ATOM 1938 C CA . ARG A 1 236 ? 19.656 -3.012 -10.133 1 82.25 236 ARG A CA 1
ATOM 1939 C C . ARG A 1 236 ? 18.203 -3.318 -10.469 1 82.25 236 ARG A C 1
ATOM 1941 O O . ARG A 1 236 ? 17.922 -4.238 -11.242 1 82.25 236 ARG A O 1
ATOM 1948 N N . PHE A 1 237 ? 17.375 -2.561 -9.844 1 90.38 237 PHE A N 1
ATOM 1949 C CA . PHE A 1 237 ? 15.969 -2.746 -10.148 1 90.38 237 PHE A CA 1
ATOM 1950 C C . PHE A 1 237 ? 15.695 -2.482 -11.625 1 90.38 237 PHE A C 1
ATOM 1952 O O . PHE A 1 237 ? 14.93 -3.209 -12.266 1 90.38 237 PHE A O 1
ATOM 1959 N N . ASN A 1 238 ? 16.25 -1.443 -12.148 1 90.56 238 ASN A N 1
ATOM 1960 C CA . ASN A 1 238 ? 16.047 -1.111 -13.547 1 90.56 238 ASN A CA 1
ATOM 1961 C C . ASN A 1 238 ? 16.422 -2.273 -14.461 1 90.56 238 ASN A C 1
ATOM 1963 O O . ASN A 1 238 ? 15.711 -2.57 -15.422 1 90.56 238 ASN A O 1
ATOM 1967 N N . ARG A 1 239 ? 17.484 -2.854 -14.164 1 87.75 239 ARG A N 1
ATOM 1968 C CA . ARG A 1 239 ? 17.922 -4.012 -14.945 1 87.75 239 ARG A CA 1
ATOM 1969 C C . ARG A 1 239 ? 16.891 -5.133 -14.875 1 87.75 239 ARG A C 1
ATOM 1971 O O . ARG A 1 239 ? 16.5 -5.691 -15.906 1 87.75 239 ARG A O 1
ATOM 1978 N N . THR A 1 240 ? 16.516 -5.422 -13.68 1 88.94 240 THR A N 1
ATOM 1979 C CA . THR A 1 240 ? 15.5 -6.453 -13.469 1 88.94 240 THR A CA 1
ATOM 1980 C C . THR A 1 240 ? 14.211 -6.109 -14.211 1 88.94 240 THR A C 1
ATOM 1982 O O . THR A 1 240 ? 13.625 -6.965 -14.875 1 88.94 240 THR A O 1
ATOM 1985 N N . LEU A 1 241 ? 13.797 -4.867 -14.102 1 92.56 241 LEU A N 1
ATOM 1986 C CA . LEU A 1 241 ? 12.578 -4.406 -14.75 1 92.56 241 LEU A CA 1
ATOM 1987 C C . LEU A 1 241 ? 12.656 -4.59 -16.266 1 92.56 241 LEU A C 1
ATOM 1989 O O . LEU A 1 241 ? 11.727 -5.109 -16.875 1 92.56 241 LEU A O 1
ATOM 1993 N N . CYS A 1 242 ? 13.758 -4.195 -16.797 1 90.38 242 CYS A N 1
ATOM 1994 C CA . CYS A 1 242 ? 13.938 -4.316 -18.234 1 90.38 242 CYS A CA 1
ATOM 1995 C C . CYS A 1 242 ? 13.922 -5.781 -18.656 1 90.38 242 CYS A C 1
ATOM 1997 O O . CYS A 1 242 ? 13.344 -6.121 -19.703 1 90.38 242 CYS A O 1
ATOM 1999 N N . GLU A 1 243 ? 14.562 -6.617 -17.891 1 86.25 243 GLU A N 1
ATOM 2000 C CA . GLU A 1 243 ? 14.555 -8.047 -18.188 1 86.25 243 GLU A CA 1
ATOM 2001 C C . GLU A 1 243 ? 13.141 -8.609 -18.141 1 86.25 243 GLU A C 1
ATOM 2003 O O . GLU A 1 243 ? 12.758 -9.398 -19.016 1 86.25 243 GLU A O 1
ATOM 2008 N N . LEU A 1 244 ? 12.391 -8.227 -17.172 1 87.12 244 LEU A N 1
ATOM 2009 C CA . LEU A 1 244 ? 11.008 -8.664 -17.047 1 87.12 244 LEU A CA 1
ATOM 2010 C C . LEU A 1 244 ? 10.18 -8.219 -18.25 1 87.12 244 LEU A C 1
ATOM 2012 O O . LEU A 1 244 ? 9.453 -9.023 -18.844 1 87.12 244 LEU A O 1
ATOM 2016 N N . LEU A 1 245 ? 10.328 -6.984 -18.609 1 89.62 245 LEU A N 1
ATOM 2017 C CA . LEU A 1 245 ? 9.531 -6.426 -19.688 1 89.62 245 LEU A CA 1
ATOM 2018 C C . LEU A 1 245 ? 9.906 -7.066 -21.016 1 89.62 245 LEU A C 1
ATOM 2020 O O . LEU A 1 245 ? 9.047 -7.258 -21.891 1 89.62 245 LEU A O 1
ATOM 2024 N N . ALA A 1 246 ? 11.148 -7.375 -21.141 1 85.38 246 ALA A N 1
ATOM 2025 C CA . ALA A 1 246 ? 11.602 -8.039 -22.359 1 85.38 246 ALA A CA 1
ATOM 2026 C C . ALA A 1 246 ? 10.969 -9.422 -22.5 1 85.38 246 ALA A C 1
ATOM 2028 O O . ALA A 1 246 ? 10.711 -9.883 -23.609 1 85.38 246 ALA A O 1
ATOM 2029 N N . LYS A 1 247 ? 10.766 -10.047 -21.422 1 82.69 247 LYS A N 1
ATOM 2030 C CA . LYS A 1 247 ? 10.156 -11.383 -21.422 1 82.69 247 LYS A CA 1
ATOM 2031 C C . LYS A 1 247 ? 8.672 -11.305 -21.766 1 82.69 247 LYS A C 1
ATOM 2033 O O . LYS A 1 247 ? 8.102 -12.266 -22.281 1 82.69 247 LYS A O 1
ATOM 2038 N N . TYR A 1 248 ? 8.016 -10.219 -21.406 1 78.75 248 TYR A N 1
ATOM 2039 C CA . TYR A 1 248 ? 6.582 -10.047 -21.609 1 78.75 248 TYR A CA 1
ATOM 2040 C C . TYR A 1 248 ? 6.297 -9.547 -23.031 1 78.75 248 TYR A C 1
ATOM 2042 O O . TYR A 1 248 ? 5.285 -9.914 -23.625 1 78.75 248 TYR A O 1
ATOM 2050 N N . SER A 1 249 ? 7.121 -8.68 -23.5 1 75.25 249 SER A N 1
ATOM 2051 C CA . SER A 1 249 ? 6.84 -7.902 -24.703 1 75.25 249 SER A CA 1
ATOM 2052 C C . SER A 1 249 ? 7.008 -8.75 -25.969 1 75.25 249 SER A C 1
ATOM 2054 O O . SER A 1 249 ? 7.711 -9.758 -25.953 1 75.25 249 SER A O 1
ATOM 2056 N N . ASP A 1 250 ? 6.246 -8.32 -26.922 1 69.88 250 ASP A N 1
ATOM 2057 C CA . ASP A 1 250 ? 6.273 -8.961 -28.234 1 69.88 250 ASP A CA 1
ATOM 2058 C C . ASP A 1 250 ? 7.629 -8.781 -28.906 1 69.88 250 ASP A C 1
ATOM 2060 O O . ASP A 1 250 ? 8.539 -8.18 -28.328 1 69.88 250 ASP A O 1
ATOM 2064 N N . GLN A 1 251 ? 7.641 -9.398 -30.016 1 68.56 251 GLN A N 1
ATOM 2065 C CA . GLN A 1 251 ? 8.867 -9.383 -30.812 1 68.56 251 GLN A CA 1
ATOM 2066 C C . GLN A 1 251 ? 9.312 -7.953 -31.109 1 68.56 251 GLN A C 1
ATOM 2068 O O . GLN A 1 251 ? 10.508 -7.668 -31.172 1 68.56 251 GLN A O 1
ATOM 2073 N N . TYR A 1 252 ? 8.359 -7.07 -31.141 1 67.62 252 TYR A N 1
ATOM 2074 C CA . TYR A 1 252 ? 8.719 -5.707 -31.516 1 67.62 252 TYR A CA 1
ATOM 2075 C C . TYR A 1 252 ? 8.812 -4.809 -30.281 1 67.62 252 TYR A C 1
ATOM 2077 O O . TYR A 1 252 ? 9.203 -3.645 -30.391 1 67.62 252 TYR A O 1
ATOM 2085 N N . GLN A 1 253 ? 8.523 -5.23 -29.219 1 78 253 GLN A N 1
ATOM 2086 C CA . GLN A 1 253 ? 8.672 -4.598 -27.922 1 78 253 GLN A CA 1
ATOM 2087 C C . GLN A 1 253 ? 7.973 -3.244 -27.875 1 78 253 GLN A C 1
ATOM 2089 O O . GLN A 1 253 ? 8.492 -2.285 -27.297 1 78 253 GLN A O 1
ATOM 2094 N N . GLN A 1 254 ? 6.836 -3.078 -28.609 1 84.38 254 GLN A N 1
ATOM 2095 C CA . GLN A 1 254 ? 6.113 -1.811 -28.656 1 84.38 254 GLN A CA 1
ATOM 2096 C C . GLN A 1 254 ? 4.941 -1.81 -27.688 1 84.38 254 GLN A C 1
ATOM 2098 O O . GLN A 1 254 ? 4.02 -0.998 -27.812 1 84.38 254 GLN A O 1
ATOM 2103 N N . ASP A 1 255 ? 4.961 -2.684 -26.781 1 89.94 255 ASP A N 1
ATOM 2104 C CA . ASP A 1 255 ? 3.844 -2.736 -25.844 1 89.94 255 ASP A CA 1
ATOM 2105 C C . ASP A 1 255 ? 4.336 -2.934 -24.406 1 89.94 255 ASP A C 1
ATOM 2107 O O . ASP A 1 255 ? 3.588 -3.402 -23.547 1 89.94 255 ASP A O 1
ATOM 2111 N N . TRP A 1 256 ? 5.586 -2.512 -24.203 1 92.19 256 TRP A N 1
ATOM 2112 C CA . TRP A 1 256 ? 6.184 -2.744 -22.891 1 92.19 256 TRP A CA 1
ATOM 2113 C C . TRP A 1 256 ? 5.406 -2.01 -21.797 1 92.19 256 TRP A C 1
ATOM 2115 O O . TRP A 1 256 ? 5.379 -2.445 -20.641 1 92.19 256 TRP A O 1
ATOM 2125 N N . ASP A 1 257 ? 4.797 -0.846 -22.125 1 94.06 257 ASP A N 1
ATOM 2126 C CA . ASP A 1 257 ? 4.098 -0.042 -21.125 1 94.06 257 ASP A CA 1
ATOM 2127 C C . ASP A 1 257 ? 2.824 -0.741 -20.656 1 94.06 257 ASP A C 1
ATOM 2129 O O . ASP A 1 257 ? 2.402 -0.567 -19.516 1 94.06 257 ASP A O 1
ATOM 2133 N N . VAL A 1 258 ? 2.238 -1.595 -21.469 1 91.25 258 VAL A N 1
ATOM 2134 C CA . VAL A 1 258 ? 1.029 -2.334 -21.125 1 91.25 258 VAL A CA 1
ATOM 2135 C C . VAL A 1 258 ? 1.358 -3.395 -20.078 1 91.25 258 VAL A C 1
ATOM 2137 O O . VAL A 1 258 ? 0.52 -3.723 -19.234 1 91.25 258 VAL A O 1
ATOM 2140 N N . TYR A 1 259 ? 2.611 -3.854 -20.047 1 91.25 259 TYR A N 1
ATOM 2141 C CA . TYR A 1 259 ? 3.002 -4.941 -19.156 1 91.25 259 TYR A CA 1
ATOM 2142 C C . TYR A 1 259 ? 3.699 -4.41 -17.906 1 91.25 259 TYR A C 1
ATOM 2144 O O . TYR A 1 259 ? 4.055 -5.176 -17.016 1 91.25 259 TYR A O 1
ATOM 2152 N N . LEU A 1 260 ? 3.822 -3.1 -17.844 1 94.88 260 LEU A N 1
ATOM 2153 C CA . LEU A 1 260 ? 4.543 -2.484 -16.734 1 94.88 260 LEU A CA 1
ATOM 2154 C C . LEU A 1 260 ? 3.877 -2.818 -15.406 1 94.88 260 LEU A C 1
ATOM 2156 O O . LEU A 1 260 ? 4.547 -3.244 -14.461 1 94.88 260 LEU A O 1
ATOM 2160 N N . PRO A 1 261 ? 2.514 -2.777 -15.328 1 95.19 261 PRO A N 1
ATOM 2161 C CA . PRO A 1 261 ? 1.879 -3.105 -14.047 1 95.19 261 PRO A CA 1
ATOM 2162 C C . PRO A 1 261 ? 2.121 -4.551 -13.625 1 95.19 261 PRO A C 1
ATOM 2164 O O . PRO A 1 261 ? 2.412 -4.816 -12.453 1 95.19 261 PRO A O 1
ATOM 2167 N N . SER A 1 262 ? 2.07 -5.465 -14.539 1 92.44 262 SER A N 1
ATOM 2168 C CA . SER A 1 262 ? 2.289 -6.871 -14.219 1 92.44 262 SER A CA 1
ATOM 2169 C C . SER A 1 262 ? 3.734 -7.129 -13.812 1 92.44 262 SER A C 1
ATOM 2171 O O . SER A 1 262 ? 3.996 -7.926 -12.906 1 92.44 262 SER A O 1
ATOM 2173 N N . ALA A 1 263 ? 4.625 -6.461 -14.5 1 93.06 263 ALA A N 1
ATOM 2174 C CA . ALA A 1 263 ? 6.039 -6.59 -14.148 1 93.06 263 ALA A CA 1
ATOM 2175 C C . ALA A 1 263 ? 6.301 -6.102 -12.727 1 93.06 263 ALA A C 1
ATOM 2177 O O . ALA A 1 263 ? 7.035 -6.738 -11.969 1 93.06 263 ALA A O 1
ATOM 2178 N N . LEU A 1 264 ? 5.711 -4.973 -12.422 1 96.62 264 LEU A N 1
ATOM 2179 C CA . LEU A 1 264 ? 5.863 -4.43 -11.078 1 96.62 264 LEU A CA 1
ATOM 2180 C C . LEU A 1 264 ? 5.27 -5.371 -10.039 1 96.62 264 LEU A C 1
ATOM 2182 O O . LEU A 1 264 ? 5.855 -5.578 -8.977 1 96.62 264 LEU A O 1
ATOM 2186 N N . PHE A 1 265 ? 4.125 -5.922 -10.305 1 95.25 265 PHE A N 1
ATOM 2187 C CA . PHE A 1 265 ? 3.484 -6.855 -9.383 1 95.25 265 PHE A CA 1
ATOM 2188 C C . PHE A 1 265 ? 4.371 -8.07 -9.133 1 95.25 265 PHE A C 1
ATOM 2190 O O . PHE A 1 265 ? 4.512 -8.523 -7.996 1 95.25 265 PHE A O 1
ATOM 2197 N N . ALA A 1 266 ? 4.906 -8.586 -10.219 1 92.06 266 ALA A N 1
ATOM 2198 C CA . ALA A 1 266 ? 5.809 -9.727 -10.102 1 92.06 266 ALA A CA 1
ATOM 2199 C C . ALA A 1 266 ? 6.969 -9.414 -9.156 1 92.06 266 ALA A C 1
ATOM 2201 O O . ALA A 1 266 ? 7.305 -10.227 -8.289 1 92.06 266 ALA A O 1
ATOM 2202 N N . TYR A 1 267 ? 7.523 -8.266 -9.336 1 92.62 267 TYR A N 1
ATOM 2203 C CA . TYR A 1 267 ? 8.641 -7.859 -8.492 1 92.62 267 TYR A CA 1
ATOM 2204 C C . TYR A 1 267 ? 8.195 -7.672 -7.047 1 92.62 267 TYR A C 1
ATOM 2206 O O . TYR A 1 267 ? 8.93 -8.008 -6.113 1 92.62 267 TYR A O 1
ATOM 2214 N N . ARG A 1 268 ? 7.012 -7.137 -6.859 1 94.62 268 ARG A N 1
ATOM 2215 C CA . ARG A 1 268 ? 6.48 -6.867 -5.527 1 94.62 268 ARG A CA 1
ATOM 2216 C C . ARG A 1 268 ? 6.219 -8.164 -4.77 1 94.62 268 ARG A C 1
ATOM 2218 O O . ARG A 1 268 ? 6.223 -8.188 -3.537 1 94.62 268 ARG A O 1
ATOM 2225 N N . THR A 1 269 ? 5.941 -9.266 -5.527 1 90.81 269 THR A N 1
ATOM 2226 C CA . THR A 1 269 ? 5.477 -10.484 -4.883 1 90.81 269 THR A CA 1
ATOM 2227 C C . THR A 1 269 ? 6.551 -11.57 -4.93 1 90.81 269 THR A C 1
ATOM 2229 O O . THR A 1 269 ? 6.301 -12.711 -4.551 1 90.81 269 THR A O 1
ATOM 2232 N N . MET A 1 270 ? 7.699 -11.195 -5.398 1 86.94 270 MET A N 1
ATOM 2233 C CA . MET A 1 270 ? 8.82 -12.133 -5.391 1 86.94 270 MET A CA 1
ATOM 2234 C C . MET A 1 270 ? 9.672 -11.953 -4.141 1 86.94 270 MET A C 1
ATOM 2236 O O . MET A 1 270 ? 9.914 -10.82 -3.709 1 86.94 270 MET A O 1
ATOM 2240 N N . ARG A 1 271 ? 10.125 -13.047 -3.57 1 81.31 271 ARG A N 1
ATOM 2241 C CA . ARG A 1 271 ? 11.023 -12.953 -2.422 1 81.31 271 ARG A CA 1
ATOM 2242 C C . ARG A 1 271 ? 12.391 -12.43 -2.836 1 81.31 271 ARG A C 1
ATOM 2244 O O . ARG A 1 271 ? 13.008 -12.961 -3.762 1 81.31 271 ARG A O 1
ATOM 2251 N N . GLN A 1 272 ? 12.797 -11.367 -2.146 1 80.44 272 GLN A N 1
ATOM 2252 C CA . GLN A 1 272 ? 14.102 -10.773 -2.426 1 80.44 272 GLN A CA 1
ATOM 2253 C C . GLN A 1 272 ? 15.211 -11.547 -1.729 1 80.44 272 GLN A C 1
ATOM 2255 O O . GLN A 1 272 ? 15.047 -12 -0.592 1 80.44 272 GLN A O 1
ATOM 2260 N N . ASN A 1 273 ? 16.328 -11.633 -2.422 1 73.94 273 ASN A N 1
ATOM 2261 C CA . ASN A 1 273 ? 17.484 -12.305 -1.839 1 73.94 273 ASN A CA 1
ATOM 2262 C C . ASN A 1 273 ? 18.109 -11.477 -0.729 1 73.94 273 ASN A C 1
ATOM 2264 O O . ASN A 1 273 ? 18.656 -12.023 0.234 1 73.94 273 ASN A O 1
ATOM 2268 N N . THR A 1 274 ? 18.031 -10.141 -0.867 1 75.12 274 THR A N 1
ATOM 2269 C CA . THR A 1 274 ? 18.688 -9.234 0.069 1 75.12 274 THR A CA 1
ATOM 2270 C C . THR A 1 274 ? 17.906 -9.133 1.371 1 75.12 274 THR A C 1
ATOM 2272 O O . THR A 1 274 ? 18.453 -9.328 2.455 1 75.12 274 THR A O 1
ATOM 2275 N N . THR A 1 275 ? 16.562 -8.906 1.301 1 78.06 275 THR A N 1
ATOM 2276 C CA . THR A 1 275 ? 15.742 -8.734 2.494 1 78.06 275 THR A CA 1
ATOM 2277 C C . THR A 1 275 ? 15.234 -10.078 3.006 1 78.06 275 THR A C 1
ATOM 2279 O O . THR A 1 275 ? 14.852 -10.203 4.172 1 78.06 275 THR A O 1
ATOM 2282 N N . ARG A 1 276 ? 15.078 -11.07 2.07 1 78.25 276 ARG A N 1
ATOM 2283 C CA . ARG A 1 276 ? 14.547 -12.406 2.312 1 78.25 276 ARG A CA 1
ATOM 2284 C C . ARG A 1 276 ? 13.039 -12.359 2.527 1 78.25 276 ARG A C 1
ATOM 2286 O O . ARG A 1 276 ? 12.469 -13.242 3.17 1 78.25 276 ARG A O 1
ATOM 2293 N N . TYR A 1 277 ? 12.461 -11.289 2.105 1 83.44 277 TYR A N 1
ATOM 2294 C CA . TYR A 1 277 ? 11.016 -11.102 2.131 1 83.44 277 TYR A CA 1
ATOM 2295 C C . TYR A 1 277 ? 10.508 -10.578 0.791 1 83.44 277 TYR A C 1
ATOM 2297 O O . TYR A 1 277 ? 11.281 -10.055 -0.012 1 83.44 277 TYR A O 1
ATOM 2305 N N . GLU A 1 278 ? 9.25 -10.812 0.579 1 87.25 278 GLU A N 1
ATOM 2306 C CA . GLU A 1 278 ? 8.602 -10.125 -0.533 1 87.25 278 GLU A CA 1
ATOM 2307 C C . GLU A 1 278 ? 8.438 -8.633 -0.238 1 87.25 278 GLU A C 1
ATOM 2309 O O . GLU A 1 278 ? 8.008 -8.258 0.853 1 87.25 278 GLU A O 1
ATOM 2314 N N . PRO A 1 279 ? 8.812 -7.793 -1.172 1 91.25 279 PRO A N 1
ATOM 2315 C CA . PRO A 1 279 ? 8.523 -6.367 -0.981 1 91.25 279 PRO A CA 1
ATOM 2316 C C . PRO A 1 279 ? 7.074 -6.105 -0.587 1 91.25 279 PRO A C 1
ATOM 2318 O O . PRO A 1 279 ? 6.805 -5.27 0.277 1 91.25 279 PRO A O 1
ATOM 2321 N N . PHE A 1 280 ? 6.109 -6.84 -1.166 1 92.44 280 PHE A N 1
ATOM 2322 C CA . PHE A 1 280 ? 4.691 -6.688 -0.867 1 92.44 280 PHE A CA 1
ATOM 2323 C C . PHE A 1 280 ? 4.422 -6.926 0.614 1 92.44 280 PHE A C 1
ATOM 2325 O O . PHE A 1 280 ? 3.725 -6.137 1.259 1 92.44 280 PHE A O 1
ATOM 2332 N N . TYR A 1 281 ? 4.957 -7.906 1.15 1 86.62 281 TYR A N 1
ATOM 2333 C CA . TYR A 1 281 ? 4.754 -8.242 2.555 1 86.62 281 TYR A CA 1
ATOM 2334 C C . TYR A 1 281 ? 5.336 -7.168 3.463 1 86.62 281 TYR A C 1
ATOM 2336 O O . TYR A 1 281 ? 4.688 -6.73 4.418 1 86.62 281 TYR A O 1
ATOM 2344 N N . LEU A 1 282 ? 6.551 -6.762 3.174 1 86.19 282 LEU A N 1
ATOM 2345 C CA . LEU A 1 282 ? 7.203 -5.758 4.004 1 86.19 282 LEU A CA 1
ATOM 2346 C C . LEU A 1 282 ? 6.453 -4.434 3.949 1 86.19 282 LEU A C 1
ATOM 2348 O O . LEU A 1 282 ? 6.449 -3.674 4.922 1 86.19 282 LEU A O 1
ATOM 2352 N N . MET A 1 283 ? 5.754 -4.191 2.832 1 89.44 283 MET A N 1
ATOM 2353 C CA . MET A 1 283 ? 5.051 -2.926 2.639 1 89.44 283 MET A CA 1
ATOM 2354 C C . MET A 1 283 ? 3.666 -2.971 3.275 1 89.44 283 MET A C 1
ATOM 2356 O O . MET A 1 283 ? 3.246 -2.012 3.926 1 89.44 283 MET A O 1
ATOM 2360 N N . TYR A 1 284 ? 2.943 -4.07 3.088 1 87.81 284 TYR A N 1
ATOM 2361 C CA . TYR A 1 284 ? 1.524 -4.117 3.424 1 87.81 284 TYR A CA 1
ATOM 2362 C C . TYR A 1 284 ? 1.291 -4.918 4.695 1 87.81 284 TYR A C 1
ATOM 2364 O O . TYR A 1 284 ? 0.206 -4.867 5.281 1 87.81 284 TYR A O 1
ATOM 2372 N N . GLY A 1 285 ? 2.309 -5.703 5.164 1 81.69 285 GLY A N 1
ATOM 2373 C CA . GLY A 1 285 ? 2.145 -6.559 6.324 1 81.69 285 GLY A CA 1
ATOM 2374 C C . GLY A 1 285 ? 1.332 -7.809 6.039 1 81.69 285 GLY A C 1
ATOM 2375 O O . GLY A 1 285 ? 0.851 -8.469 6.961 1 81.69 285 GLY A O 1
ATOM 2376 N N . ARG A 1 286 ? 1.085 -7.996 4.73 1 80 286 ARG A N 1
ATOM 2377 C CA . ARG A 1 286 ? 0.368 -9.172 4.25 1 80 286 ARG A CA 1
ATOM 2378 C C . ARG A 1 286 ? 0.9 -9.625 2.893 1 80 286 ARG A C 1
ATOM 2380 O O . ARG A 1 286 ? 1.545 -8.844 2.186 1 80 286 ARG A O 1
ATOM 2387 N N . GLU A 1 287 ? 0.615 -10.867 2.57 1 81.88 287 GLU A N 1
ATOM 2388 C CA . GLU A 1 287 ? 0.959 -11.352 1.236 1 81.88 287 GLU A CA 1
ATOM 2389 C C . GLU A 1 287 ? -0.147 -11.047 0.233 1 81.88 287 GLU A C 1
ATOM 2391 O O . GLU A 1 287 ? -1.321 -10.961 0.601 1 81.88 287 GLU A O 1
ATOM 2396 N N . ALA A 1 288 ? 0.279 -10.844 -0.972 1 87 288 ALA A N 1
ATOM 2397 C CA . ALA A 1 288 ? -0.703 -10.672 -2.039 1 87 288 ALA A CA 1
ATOM 2398 C C . ALA A 1 288 ? -1.371 -11.992 -2.395 1 87 288 ALA A C 1
ATOM 2400 O O . ALA A 1 288 ? -0.713 -13.031 -2.439 1 87 288 ALA A O 1
ATOM 2401 N N . THR A 1 289 ? -2.609 -11.93 -2.596 1 87.38 289 THR A N 1
ATOM 2402 C CA . THR A 1 289 ? -3.307 -13.102 -3.111 1 87.38 289 THR A CA 1
ATOM 2403 C C . THR A 1 289 ? -3.117 -13.227 -4.621 1 87.38 289 THR A C 1
ATOM 2405 O O . THR A 1 289 ? -3.504 -12.336 -5.375 1 87.38 289 THR A O 1
ATOM 2408 N N . ILE A 1 290 ? -2.463 -14.242 -5.031 1 86.69 290 ILE A N 1
ATOM 2409 C CA . ILE A 1 290 ? -2.295 -14.508 -6.457 1 86.69 290 ILE A CA 1
ATOM 2410 C C . ILE A 1 290 ? -3.438 -15.391 -6.957 1 86.69 290 ILE A C 1
ATOM 2412 O O . ILE A 1 290 ? -4.082 -16.078 -6.168 1 86.69 290 ILE A O 1
ATOM 2416 N N . PRO A 1 291 ? -3.742 -15.398 -8.211 1 84.69 291 PRO A N 1
ATOM 2417 C CA . PRO A 1 291 ? -4.945 -16.031 -8.766 1 84.69 291 PRO A CA 1
ATOM 2418 C C . PRO A 1 291 ? -5.105 -17.484 -8.312 1 84.69 291 PRO A C 1
ATOM 2420 O O . PRO A 1 291 ? -6.18 -17.875 -7.848 1 84.69 291 PRO A O 1
ATOM 2423 N N . ILE A 1 292 ? -4.098 -18.281 -8.328 1 84.56 292 ILE A N 1
ATOM 2424 C CA . ILE A 1 292 ? -4.191 -19.719 -8.07 1 84.56 292 ILE A CA 1
ATOM 2425 C C . ILE A 1 292 ? -4.547 -19.938 -6.598 1 84.56 292 ILE A C 1
ATOM 2427 O O . ILE A 1 292 ? -5.098 -20.984 -6.242 1 84.56 292 ILE A O 1
ATOM 2431 N N . GLU A 1 293 ? -4.273 -19 -5.785 1 88.31 293 GLU A N 1
ATOM 2432 C CA . GLU A 1 293 ? -4.539 -19.125 -4.355 1 88.31 293 GLU A CA 1
ATOM 2433 C C . GLU A 1 293 ? -6.035 -19.062 -4.059 1 88.31 293 GLU A C 1
ATOM 2435 O O . GLU A 1 293 ? -6.48 -19.484 -2.992 1 88.31 293 GLU A O 1
ATOM 2440 N N . LEU A 1 294 ? -6.789 -18.438 -4.902 1 85.62 294 LEU A N 1
ATOM 2441 C CA . LEU A 1 294 ? -8.242 -18.422 -4.746 1 85.62 294 LEU A CA 1
ATOM 2442 C C . LEU A 1 294 ? -8.836 -19.797 -5.043 1 85.62 294 LEU A C 1
ATOM 2444 O O . LEU A 1 294 ? -9.945 -20.094 -4.605 1 85.62 294 LEU A O 1
ATOM 2448 N N . GLN A 1 295 ? -8.062 -20.609 -5.793 1 80.56 295 GLN A N 1
ATOM 2449 C CA . GLN A 1 295 ? -8.477 -21.969 -6.094 1 80.56 295 GLN A CA 1
ATOM 2450 C C . GLN A 1 295 ? -7.816 -22.969 -5.145 1 80.56 295 GLN A C 1
ATOM 2452 O O . GLN A 1 295 ? -8.461 -23.906 -4.676 1 80.56 295 GLN A O 1
ATOM 2457 N N . ILE A 1 296 ? -6.562 -22.719 -4.957 1 84.62 296 ILE A N 1
ATOM 2458 C CA . ILE A 1 296 ? -5.773 -23.547 -4.055 1 84.62 296 ILE A CA 1
ATOM 2459 C C . ILE A 1 296 ? -5.211 -22.703 -2.922 1 84.62 296 ILE A C 1
ATOM 2461 O O . ILE A 1 296 ? -4.09 -22.188 -3.016 1 84.62 296 ILE A O 1
ATOM 2465 N N . SER A 1 297 ? -5.996 -22.531 -1.909 1 83.31 297 SER A N 1
ATOM 2466 C CA . SER A 1 297 ? -5.629 -21.656 -0.806 1 83.31 297 SER A CA 1
ATOM 2467 C C . SER A 1 297 ? -4.41 -22.172 -0.06 1 83.31 297 SER A C 1
ATOM 2469 O O . SER A 1 297 ? -4.289 -23.375 0.176 1 83.31 297 SER A O 1
ATOM 2471 N N . SER A 1 298 ? -3.539 -21.281 0.243 1 81.5 298 SER A N 1
ATOM 2472 C CA . SER A 1 298 ? -2.344 -21.656 0.993 1 81.5 298 SER A CA 1
ATOM 2473 C C . SER A 1 298 ? -2.609 -21.656 2.494 1 81.5 298 SER A C 1
ATOM 2475 O O . SER A 1 298 ? -1.891 -22.297 3.262 1 81.5 298 SER A O 1
ATOM 2477 N N . GLN A 1 299 ? -3.613 -20.828 2.939 1 76.12 299 GLN A N 1
ATOM 2478 C CA . GLN A 1 299 ? -3.904 -20.719 4.363 1 76.12 299 GLN A CA 1
ATOM 2479 C C . GLN A 1 299 ? -5.281 -21.281 4.691 1 76.12 299 GLN A C 1
ATOM 2481 O O . GLN A 1 299 ? -6.18 -21.281 3.846 1 76.12 299 GLN A O 1
ATOM 2486 N N . PRO A 1 300 ? -5.332 -21.844 5.945 1 67.94 300 PRO A N 1
ATOM 2487 C CA . PRO A 1 300 ? -6.645 -22.344 6.355 1 67.94 300 PRO A CA 1
ATOM 2488 C C . PRO A 1 300 ? -7.703 -21.25 6.441 1 67.94 300 PRO A C 1
ATOM 2490 O O . PRO A 1 300 ? -7.387 -20.109 6.766 1 67.94 300 PRO A O 1
ATOM 2493 N N . ASP A 1 301 ? -8.875 -21.391 5.875 1 56.84 301 ASP A N 1
ATOM 2494 C CA . ASP A 1 301 ? -9.969 -20.422 5.91 1 56.84 301 ASP A CA 1
ATOM 2495 C C . ASP A 1 301 ? -10.359 -20.094 7.348 1 56.84 301 ASP A C 1
ATOM 2497 O O . ASP A 1 301 ? -10.547 -20.984 8.172 1 56.84 301 ASP A O 1
ATOM 2501 N N . SER A 1 302 ? -9.992 -18.969 7.906 1 48.47 302 SER A N 1
ATOM 2502 C CA . SER A 1 302 ? -10.359 -18.578 9.266 1 48.47 302 SER A CA 1
ATOM 2503 C C . SER A 1 302 ? -11.867 -18.578 9.453 1 48.47 302 SER A C 1
ATOM 2505 O O . SER A 1 302 ? -12.359 -18.547 10.586 1 48.47 302 SER A O 1
ATOM 2507 N N . SER A 1 303 ? -12.766 -18.359 8.555 1 43.44 303 SER A N 1
ATOM 2508 C CA . SER A 1 303 ? -14.188 -18.141 8.828 1 43.44 303 SER A CA 1
ATOM 2509 C C . SER A 1 303 ? -14.781 -19.297 9.609 1 43.44 303 SER A C 1
ATOM 2511 O O . SER A 1 303 ? -15.68 -19.109 10.43 1 43.44 303 SER A O 1
ATOM 2513 N N . GLU A 1 304 ? -14.68 -20.547 9.289 1 38.28 304 GLU A N 1
ATOM 2514 C CA . GLU A 1 304 ? -15.438 -21.609 9.938 1 38.28 304 GLU A CA 1
ATOM 2515 C C . GLU A 1 304 ? -15 -21.781 11.391 1 38.28 304 GLU A C 1
ATOM 2517 O O . GLU A 1 304 ? -15.797 -22.203 12.234 1 38.28 304 GLU A O 1
ATOM 2522 N N . GLN A 1 305 ? -13.781 -21.781 11.789 1 36 305 GLN A N 1
ATOM 2523 C CA . GLN A 1 305 ? -13.359 -22.094 13.148 1 36 305 GLN A CA 1
ATOM 2524 C C . GLN A 1 305 ? -13.578 -20.906 14.086 1 36 305 GLN A C 1
ATOM 2526 O O . GLN A 1 305 ? -13.25 -20.969 15.266 1 36 305 GLN A O 1
ATOM 2531 N N . VAL A 1 306 ? -14.031 -19.797 13.688 1 35.38 306 VAL A N 1
ATOM 2532 C CA . VAL A 1 306 ? -14.141 -18.797 14.734 1 35.38 306 VAL A CA 1
ATOM 2533 C C . VAL A 1 306 ? -15.148 -19.266 15.789 1 35.38 306 VAL A C 1
ATOM 2535 O O . VAL A 1 306 ? -15.227 -18.688 16.875 1 35.38 306 VAL A O 1
ATOM 2538 N N . GLU A 1 307 ? -16.219 -20 15.453 1 34.47 307 GLU A N 1
ATOM 2539 C CA . GLU A 1 307 ? -17.188 -20.141 16.531 1 34.47 307 GLU A CA 1
ATOM 2540 C C . GLU A 1 307 ? -16.562 -20.766 17.766 1 34.47 307 GLU A C 1
ATOM 2542 O O . GLU A 1 307 ? -16.844 -20.344 18.891 1 34.47 307 GLU A O 1
ATOM 2547 N N . ASP A 1 308 ? -16.391 -22.172 17.875 1 31.64 308 ASP A N 1
ATOM 2548 C CA . ASP A 1 308 ? -16.25 -22.828 19.172 1 31.64 308 ASP A CA 1
ATOM 2549 C C . ASP A 1 308 ? -14.898 -22.5 19.797 1 31.64 308 ASP A C 1
ATOM 2551 O O . ASP A 1 308 ? -14.836 -22.078 20.953 1 31.64 308 ASP A O 1
ATOM 2555 N N . LEU A 1 309 ? -13.969 -23.516 19.688 1 29.34 309 LEU A N 1
ATOM 2556 C CA . LEU A 1 309 ? -12.766 -23.609 20.5 1 29.34 309 LEU A CA 1
ATOM 2557 C C . LEU A 1 309 ? -11.859 -22.391 20.281 1 29.34 309 LEU A C 1
ATOM 2559 O O . LEU A 1 309 ? -11.289 -21.859 21.234 1 29.34 309 LEU A O 1
ATOM 2563 N N . THR A 1 310 ? -11.406 -22.109 19.016 1 29.14 310 THR A N 1
ATOM 2564 C CA . THR A 1 310 ? -10.141 -21.438 18.719 1 29.14 310 THR A CA 1
ATOM 2565 C C . THR A 1 310 ? -10.289 -19.922 18.844 1 29.14 310 THR A C 1
ATOM 2567 O O . THR A 1 310 ? -9.82 -19.188 17.969 1 29.14 310 THR A O 1
ATOM 2570 N N . ALA A 1 311 ? -11.211 -19.328 19.312 1 32.62 311 ALA A N 1
ATOM 2571 C CA . ALA A 1 311 ? -11.328 -18.047 20.016 1 32.62 311 ALA A CA 1
ATOM 2572 C C . ALA A 1 311 ? -10.195 -17.859 21.016 1 32.62 311 ALA A C 1
ATOM 2574 O O . ALA A 1 311 ? -9.688 -16.75 21.188 1 32.62 311 ALA A O 1
ATOM 2575 N N . THR A 1 312 ? -9.977 -18.891 21.828 1 31.55 312 THR A N 1
ATOM 2576 C CA . THR A 1 312 ? -8.922 -18.875 22.844 1 31.55 312 THR A CA 1
ATOM 2577 C C . THR A 1 312 ? -7.547 -18.766 22.188 1 31.55 312 THR A C 1
ATOM 2579 O O . THR A 1 312 ? -6.695 -18 22.656 1 31.55 312 THR A O 1
ATOM 2582 N N . TYR A 1 313 ? -7.285 -19.688 21.141 1 29.59 313 TYR A N 1
ATOM 2583 C CA . TYR A 1 313 ? -5.973 -19.688 20.5 1 29.59 313 TYR A CA 1
ATOM 2584 C C . TYR A 1 313 ? -5.793 -18.469 19.609 1 29.59 313 TYR A C 1
ATOM 2586 O O . TYR A 1 313 ? -4.676 -17.969 19.453 1 29.59 313 TYR A O 1
ATOM 2594 N N . PHE A 1 314 ? -6.785 -17.906 19.016 1 33.12 314 PHE A N 1
ATOM 2595 C CA . PHE A 1 314 ? -6.68 -16.641 18.297 1 33.12 314 PHE A CA 1
ATOM 2596 C C . PHE A 1 314 ? -6.348 -15.492 19.234 1 33.12 314 PHE A C 1
ATOM 2598 O O . PHE A 1 314 ? -5.582 -14.594 18.875 1 33.12 314 PHE A O 1
ATOM 2605 N N . LYS A 1 315 ? -6.848 -15.594 20.438 1 34.88 315 LYS A N 1
ATOM 2606 C CA . LYS A 1 315 ? -6.41 -14.664 21.469 1 34.88 315 LYS A CA 1
ATOM 2607 C C . LYS A 1 315 ? -4.91 -14.773 21.719 1 34.88 315 LYS A C 1
ATOM 2609 O O . LYS A 1 315 ? -4.227 -13.766 21.906 1 34.88 315 LYS A O 1
ATOM 2614 N N . ARG A 1 316 ? -4.453 -16.062 21.906 1 31.91 316 ARG A N 1
ATOM 2615 C CA . ARG A 1 316 ? -3.027 -16.266 22.125 1 31.91 316 ARG A CA 1
ATOM 2616 C C . ARG A 1 316 ? -2.217 -15.867 20.891 1 31.91 316 ARG A C 1
ATOM 2618 O O . ARG A 1 316 ? -1.158 -15.25 21.016 1 31.91 316 ARG A O 1
ATOM 2625 N N . LEU A 1 317 ? -2.707 -16.281 19.656 1 33.88 317 LEU A N 1
ATOM 2626 C CA . LEU A 1 317 ? -2.016 -15.977 18.406 1 33.88 317 LEU A CA 1
ATOM 2627 C C . LEU A 1 317 ? -2.131 -14.5 18.062 1 33.88 317 LEU A C 1
ATOM 2629 O O . LEU A 1 317 ? -1.186 -13.898 17.547 1 33.88 317 LEU A O 1
ATOM 2633 N N . TYR A 1 318 ? -3.193 -13.938 18.359 1 35.44 318 TYR A N 1
ATOM 2634 C CA . TYR A 1 318 ? -3.34 -12.492 18.25 1 35.44 318 TYR A CA 1
ATOM 2635 C C . TYR A 1 318 ? -2.268 -11.773 19.062 1 35.44 318 TYR A C 1
ATOM 2637 O O . TYR A 1 318 ? -1.792 -10.703 18.656 1 35.44 318 TYR A O 1
ATOM 2645 N N . GLN A 1 319 ? -2.117 -12.344 20.297 1 37.5 319 GLN A N 1
ATOM 2646 C CA . GLN A 1 319 ? -1.078 -11.773 21.141 1 37.5 319 GLN A CA 1
ATOM 2647 C C . GLN A 1 319 ? 0.277 -11.781 20.438 1 37.5 319 GLN A C 1
ATOM 2649 O O . GLN A 1 319 ? 1.12 -10.922 20.703 1 37.5 319 GLN A O 1
ATOM 2654 N N . ILE A 1 320 ? 0.448 -12.898 19.578 1 35.62 320 ILE A N 1
ATOM 2655 C CA . ILE A 1 320 ? 1.673 -13.039 18.797 1 35.62 320 ILE A CA 1
ATOM 2656 C C . ILE A 1 320 ? 1.529 -12.289 17.469 1 35.62 320 ILE A C 1
ATOM 2658 O O . ILE A 1 320 ? 2.521 -11.836 16.891 1 35.62 320 ILE A O 1
ATOM 2662 N N . ILE A 1 321 ? 0.274 -12.258 16.875 1 39.59 321 ILE A N 1
ATOM 2663 C CA . ILE A 1 321 ? -0 -11.648 15.586 1 39.59 321 ILE A CA 1
ATOM 2664 C C . ILE A 1 321 ? 0.112 -10.125 15.695 1 39.59 321 ILE A C 1
ATOM 2666 O O . ILE A 1 321 ? -0.256 -9.547 16.719 1 39.59 321 ILE A O 1
ATOM 2670 N N . GLY A 1 322 ? 0.925 -9.508 15.234 1 50.72 322 GLY A N 1
ATOM 2671 C CA . GLY A 1 322 ? 1.417 -8.141 15.172 1 50.72 322 GLY A CA 1
ATOM 2672 C C . GLY A 1 322 ? 0.312 -7.105 15.25 1 50.72 322 GLY A C 1
ATOM 2673 O O . GLY A 1 322 ? -0.862 -7.426 15.055 1 50.72 322 GLY A O 1
ATOM 2674 N N . PRO A 1 323 ? 0.483 -6.016 15.867 1 56.97 323 PRO A N 1
ATOM 2675 C CA . PRO A 1 323 ? -0.439 -4.906 16.141 1 56.97 323 PRO A CA 1
ATOM 2676 C C . PRO A 1 323 ? -1.384 -4.629 14.969 1 56.97 323 PRO A C 1
ATOM 2678 O O . PRO A 1 323 ? -2.562 -4.336 15.18 1 56.97 323 PRO A O 1
ATOM 2681 N N . LEU A 1 324 ? -0.954 -5.07 13.875 1 67.12 324 LEU A N 1
ATOM 2682 C CA . LEU A 1 324 ? -1.807 -4.695 12.758 1 67.12 324 LEU A CA 1
ATOM 2683 C C . 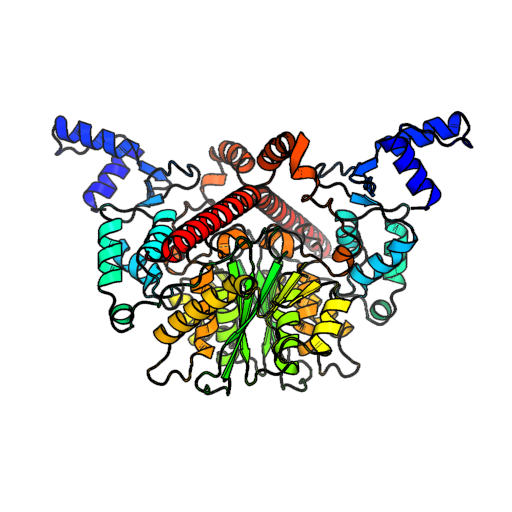LEU A 1 324 ? -3.004 -5.633 12.641 1 67.12 324 LEU A C 1
ATOM 2685 O O . LEU A 1 324 ? -4.117 -5.191 12.352 1 67.12 324 LEU A O 1
ATOM 2689 N N . GLU A 1 325 ? -2.809 -6.852 12.883 1 64.38 325 GLU A N 1
ATOM 2690 C CA . GLU A 1 325 ? -3.918 -7.797 12.828 1 64.38 325 GLU A CA 1
ATOM 2691 C C . GLU A 1 325 ? -4.949 -7.504 13.914 1 64.38 325 GLU A C 1
ATOM 2693 O O . GLU A 1 325 ? -6.152 -7.629 13.688 1 64.38 325 GLU A O 1
ATOM 2698 N N . GLU A 1 326 ? -4.379 -7.129 15.055 1 66.38 326 GLU A N 1
ATOM 2699 C CA . GLU A 1 326 ? -5.289 -6.734 16.125 1 66.38 326 GLU A CA 1
ATOM 2700 C C . GLU A 1 326 ? -6.09 -5.492 15.734 1 66.38 326 GLU A C 1
ATOM 2702 O O . GLU A 1 326 ? -7.293 -5.418 16 1 66.38 326 GLU A O 1
ATOM 2707 N N . ASP A 1 327 ? -5.473 -4.641 15.188 1 70.31 327 ASP A N 1
ATOM 2708 C CA . ASP A 1 327 ? -6.16 -3.42 14.773 1 70.31 327 ASP A CA 1
ATOM 2709 C C . ASP A 1 327 ? -7.18 -3.713 13.672 1 70.31 327 ASP A C 1
ATOM 2711 O O . ASP A 1 327 ? -8.242 -3.094 13.625 1 70.31 327 ASP A O 1
ATOM 2715 N N . HIS A 1 328 ? -6.922 -4.676 12.812 1 66.19 328 HIS A N 1
ATOM 2716 C CA . HIS A 1 328 ? -7.906 -5.102 11.828 1 66.19 328 HIS A CA 1
ATOM 2717 C C . HIS A 1 328 ? -9.148 -5.672 12.5 1 66.19 328 HIS A C 1
ATOM 2719 O O . HIS A 1 328 ? -10.273 -5.359 12.102 1 66.19 328 HIS A O 1
ATOM 2725 N N . ARG A 1 329 ? -8.898 -6.422 13.461 1 67.88 329 ARG A N 1
ATOM 2726 C CA . ARG A 1 329 ? -10.016 -6.996 14.195 1 67.88 329 ARG A CA 1
ATOM 2727 C C . ARG A 1 329 ? -10.844 -5.906 14.867 1 67.88 329 ARG A C 1
ATOM 2729 O O . ARG A 1 329 ? -12.078 -5.926 14.805 1 67.88 329 ARG A O 1
ATOM 2736 N N . LYS A 1 330 ? -10.148 -4.977 15.531 1 70.31 330 LYS A N 1
ATOM 2737 C CA . LYS A 1 330 ? -10.852 -3.854 16.141 1 70.31 330 LYS A CA 1
ATOM 2738 C C . LYS A 1 330 ? -11.641 -3.064 15.102 1 70.31 330 LYS A C 1
ATOM 2740 O O . LYS A 1 330 ? -12.781 -2.666 15.352 1 70.31 330 LYS A O 1
ATOM 2745 N N . ALA A 1 331 ? -11.031 -2.863 13.992 1 69.88 331 ALA A N 1
ATOM 2746 C CA . ALA A 1 331 ? -11.719 -2.166 12.914 1 69.88 331 ALA A CA 1
ATOM 2747 C C . ALA A 1 331 ? -12.961 -2.928 12.477 1 69.88 331 ALA A C 1
ATOM 2749 O O . ALA A 1 331 ? -14.016 -2.328 12.234 1 69.88 331 ALA A O 1
ATOM 2750 N N . GLN A 1 332 ? -12.867 -4.238 12.359 1 68.69 332 GLN A N 1
ATOM 2751 C CA . GLN A 1 332 ? -14.008 -5.07 12 1 68.69 332 GLN A CA 1
ATOM 2752 C C . GLN A 1 332 ? -15.133 -4.93 13.016 1 68.69 332 GLN A C 1
ATOM 2754 O O . GLN A 1 332 ? -16.297 -4.789 12.641 1 68.69 332 GLN A O 1
ATOM 2759 N N . GLN A 1 333 ? -14.758 -4.93 14.242 1 70.06 333 GLN A N 1
ATOM 2760 C CA . GLN A 1 333 ? -15.742 -4.766 15.305 1 70.06 333 GLN A CA 1
ATOM 2761 C C . GLN A 1 333 ? -16.391 -3.387 15.242 1 70.06 333 GLN A C 1
ATOM 2763 O O . GLN A 1 333 ? -17.609 -3.262 15.398 1 70.06 333 GLN A O 1
ATOM 2768 N N . ASN A 1 334 ? -15.594 -2.406 15.07 1 72 334 ASN A N 1
ATOM 2769 C CA . ASN A 1 334 ? -16.109 -1.048 14.945 1 72 334 ASN A CA 1
ATOM 2770 C C . ASN A 1 334 ? -17.094 -0.927 13.781 1 72 334 ASN A C 1
ATOM 2772 O O . ASN A 1 334 ? -18.125 -0.251 13.898 1 72 334 ASN A O 1
ATOM 2776 N N . ILE A 1 335 ? -16.75 -1.514 12.711 1 65.19 335 ILE A N 1
ATOM 2777 C CA . ILE A 1 335 ? -17.625 -1.493 11.539 1 65.19 335 ILE A CA 1
ATOM 2778 C C . ILE A 1 335 ? -18.953 -2.146 11.875 1 65.19 335 ILE A C 1
ATOM 2780 O O . ILE A 1 335 ? -20.016 -1.587 11.586 1 65.19 335 ILE A O 1
ATOM 2784 N N . HIS A 1 336 ? -18.891 -3.291 12.492 1 70.25 336 HIS A N 1
ATOM 2785 C CA . HIS A 1 336 ? -20.109 -4.008 12.875 1 70.25 336 HIS A CA 1
ATOM 2786 C C . HIS A 1 336 ? -20.969 -3.162 13.797 1 70.25 336 HIS A C 1
ATOM 2788 O O . HIS A 1 336 ? -22.188 -3.061 13.586 1 70.25 336 HIS A O 1
ATOM 2794 N N . ARG A 1 337 ? -20.359 -2.553 14.773 1 70.5 337 ARG A N 1
ATOM 2795 C CA . ARG A 1 337 ? -21.094 -1.708 15.719 1 70.5 337 ARG A CA 1
ATOM 2796 C C . ARG A 1 337 ? -21.734 -0.521 15.008 1 70.5 337 ARG A C 1
ATOM 2798 O O . ARG A 1 337 ? -22.875 -0.155 15.305 1 70.5 337 ARG A O 1
ATOM 2805 N N . SER A 1 338 ? -21 0.07 14.203 1 70.69 338 SER A N 1
ATOM 2806 C CA . SER A 1 338 ? -21.516 1.206 13.445 1 70.69 338 SER A CA 1
ATOM 2807 C C . SER A 1 338 ? -22.703 0.801 12.57 1 70.69 338 SER A C 1
ATOM 2809 O O . SER A 1 338 ? -23.672 1.545 12.461 1 70.69 338 SER A O 1
ATOM 2811 N N . GLN A 1 339 ? -22.578 -0.315 12 1 64.81 339 GLN A N 1
ATOM 2812 C CA . GLN A 1 339 ? -23.656 -0.827 11.172 1 64.81 339 GLN A CA 1
ATOM 2813 C C . GLN A 1 339 ? -24.906 -1.095 12.008 1 64.81 339 GLN A C 1
ATOM 2815 O O . GLN A 1 339 ? -26.016 -0.776 11.586 1 64.81 339 GLN A O 1
ATOM 2820 N N . GLU A 1 340 ? -24.703 -1.664 13.156 1 67.5 340 GLU A N 1
ATOM 2821 C CA . GLU A 1 340 ? -25.812 -1.923 14.062 1 67.5 340 GLU A CA 1
ATOM 2822 C C . GLU A 1 340 ? -26.5 -0.625 14.477 1 67.5 340 GLU A C 1
ATOM 2824 O O . GLU A 1 340 ? -27.734 -0.553 14.516 1 67.5 340 GLU A O 1
ATOM 2829 N N . LYS A 1 341 ? -25.719 0.345 14.766 1 67.06 341 LYS A N 1
ATOM 2830 C CA . LYS A 1 341 ? -26.266 1.645 15.156 1 67.06 341 LYS A CA 1
ATOM 2831 C C . LYS A 1 341 ? -27.062 2.27 14.016 1 67.06 341 LYS A C 1
ATOM 2833 O O . LYS A 1 341 ? -28.109 2.885 14.242 1 67.06 341 LYS A O 1
ATOM 2838 N N . GLN A 1 342 ? -26.594 2.098 12.898 1 62.25 342 GLN A N 1
ATOM 2839 C CA . GLN A 1 342 ? -27.266 2.643 11.727 1 62.25 342 GLN A CA 1
ATOM 2840 C C . GLN A 1 342 ? -28.594 1.938 11.484 1 62.25 342 GLN A C 1
ATOM 2842 O O . GLN A 1 342 ? -29.594 2.58 11.141 1 62.25 342 GLN A O 1
ATOM 2847 N N . VAL A 1 343 ? -28.609 0.661 11.648 1 60.97 343 VAL A N 1
ATOM 2848 C CA . VAL A 1 343 ? -29.844 -0.113 11.508 1 60.97 343 VAL A CA 1
ATOM 2849 C C . VAL A 1 343 ? -30.859 0.325 12.555 1 60.97 343 VAL A C 1
ATOM 2851 O O . VAL A 1 343 ? -32.031 0.491 12.258 1 60.97 343 VAL A O 1
ATOM 2854 N N . GLU A 1 344 ? -30.406 0.532 13.703 1 63.66 344 GLU A N 1
ATOM 2855 C CA . GLU A 1 344 ? -31.266 0.963 14.797 1 63.66 344 GLU A CA 1
ATOM 2856 C C . GLU A 1 344 ? -31.844 2.348 14.523 1 63.66 344 GLU A C 1
ATOM 2858 O O . GLU A 1 344 ? -33.031 2.594 14.781 1 63.66 344 GLU A O 1
ATOM 2863 N N . GLN A 1 345 ? -31.062 3.164 14.07 1 59.09 345 GLN A N 1
ATOM 2864 C CA . GLN A 1 345 ? -31.5 4.531 13.797 1 59.09 345 GLN A CA 1
ATOM 2865 C C . GLN A 1 345 ? -32.469 4.582 12.633 1 59.09 345 GLN A C 1
ATOM 2867 O O . GLN A 1 345 ? -33.438 5.363 12.648 1 59.09 345 GLN A O 1
ATOM 2872 N N . TYR A 1 346 ? -32.25 3.787 11.711 1 54.75 346 TYR A N 1
ATOM 2873 C CA . TYR A 1 346 ? -33.156 3.723 10.57 1 54.75 346 TYR A CA 1
ATOM 2874 C C . TYR A 1 346 ? -34.469 3.051 10.961 1 54.75 346 TYR A C 1
ATOM 2876 O O . TYR A 1 346 ? -35.531 3.447 10.484 1 54.75 346 TYR A O 1
ATOM 2884 N N . GLY A 1 347 ? -34.375 2.023 11.703 1 53.22 347 GLY A N 1
ATOM 2885 C CA . GLY A 1 347 ? -35.562 1.415 12.234 1 53.22 347 GLY A CA 1
ATOM 2886 C C . GLY A 1 347 ? -36.406 2.371 13.055 1 53.22 347 GLY A C 1
ATOM 2887 O O . GLY A 1 347 ? -37.656 2.326 13.008 1 53.22 347 GLY A O 1
ATOM 2888 N N . LYS A 1 348 ? -35.844 3.238 13.688 1 56.31 348 LYS A N 1
ATOM 2889 C CA . LYS A 1 348 ? -36.562 4.238 14.469 1 56.31 348 LYS A CA 1
ATOM 2890 C C . LYS A 1 348 ? -37.219 5.277 13.562 1 56.31 348 LYS A C 1
ATOM 2892 O O . LYS A 1 348 ? -38.281 5.812 13.891 1 56.31 348 LYS A O 1
ATOM 2897 N N . LYS A 1 349 ? -36.656 5.504 12.453 1 53.16 349 LYS A N 1
ATOM 2898 C CA . LYS A 1 349 ? -37.219 6.5 11.555 1 53.16 349 LYS A CA 1
ATOM 2899 C C . LYS A 1 349 ? -38.312 5.898 10.695 1 53.16 349 LYS A C 1
ATOM 2901 O O . LYS A 1 349 ? -39.219 6.613 10.227 1 53.16 349 LYS A O 1
ATOM 2906 N N . VAL A 1 350 ? -38.25 4.691 10.422 1 49.59 350 VAL A N 1
ATOM 2907 C CA . VAL A 1 350 ? -39.25 4.035 9.602 1 49.59 350 VAL A CA 1
ATOM 2908 C C . VAL A 1 350 ? -40.438 3.604 10.477 1 49.59 350 VAL A C 1
ATOM 2910 O O . VAL A 1 350 ? -41.438 3.068 9.969 1 49.59 350 VAL A O 1
ATOM 2913 N N . ARG A 1 351 ? -40.438 3.762 11.711 1 49.12 351 ARG A N 1
ATOM 2914 C CA . ARG A 1 351 ? -41.688 3.492 12.414 1 49.12 351 ARG A CA 1
ATOM 2915 C C . ARG A 1 351 ? -42.75 4.496 12.031 1 49.12 351 ARG A C 1
ATOM 2917 O O . ARG A 1 351 ? -42.531 5.707 12.102 1 49.12 351 ARG A O 1
ATOM 2924 N N . PRO A 1 352 ? -43.812 4.004 11.328 1 47.41 352 PRO A N 1
ATOM 2925 C CA . PRO A 1 352 ? -45 4.754 10.891 1 47.41 352 PRO A CA 1
ATOM 2926 C C . PRO A 1 352 ? -45.562 5.648 11.984 1 47.41 352 PRO A C 1
ATOM 2928 O O . PRO A 1 352 ? -45.531 5.281 13.164 1 47.41 352 PRO A O 1
ATOM 2931 N N . HIS A 1 353 ? -45.5 6.965 11.828 1 42.69 353 HIS A N 1
ATOM 2932 C CA . HIS A 1 353 ? -46.469 7.766 12.562 1 42.69 353 HIS A CA 1
ATOM 2933 C C . HIS A 1 353 ? -47.844 7.109 12.547 1 42.69 353 HIS A C 1
ATOM 2935 O O . HIS A 1 353 ? -48.406 6.887 11.477 1 42.69 353 HIS A O 1
ATOM 2941 N 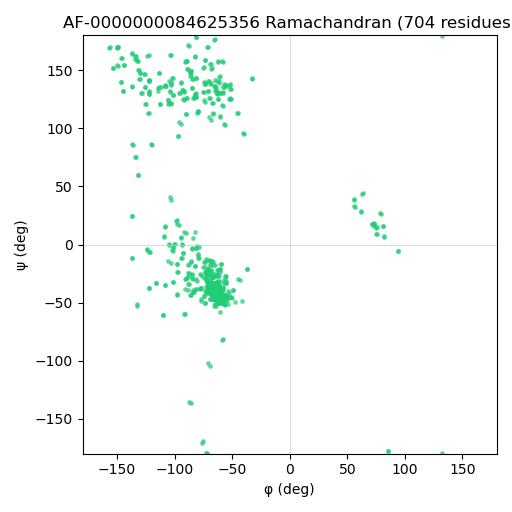N . ARG A 1 354 ? -48.219 6.344 13.578 1 34.44 354 ARG A N 1
ATOM 2942 C CA . ARG A 1 354 ? -49.656 6.246 13.758 1 34.44 354 ARG A CA 1
ATOM 2943 C C . ARG A 1 354 ? -50.25 7.582 14.195 1 34.44 354 ARG A C 1
ATOM 2945 O O . ARG A 1 354 ? -49.688 8.289 15.016 1 34.44 354 ARG A O 1
ATOM 2952 N N . MET B 1 1 ? 1.205 24.969 23.547 1 90.88 1 MET B N 1
ATOM 2953 C CA . MET B 1 1 ? 1.499 25.266 24.938 1 90.88 1 MET B CA 1
ATOM 2954 C C . MET B 1 1 ? 2.389 26.484 25.062 1 90.88 1 MET B C 1
ATOM 2956 O O . MET B 1 1 ? 3.291 26.688 24.25 1 90.88 1 MET B O 1
ATOM 2960 N N . ASP B 1 2 ? 2.057 27.25 26 1 89.56 2 ASP B N 1
ATOM 2961 C CA . ASP B 1 2 ? 2.895 28.422 26.281 1 89.56 2 ASP B CA 1
ATOM 2962 C C . ASP B 1 2 ? 4.359 28.016 26.438 1 89.56 2 ASP B C 1
ATOM 2964 O O . ASP B 1 2 ? 4.664 26.984 27.062 1 89.56 2 ASP B O 1
ATOM 2968 N N . ILE B 1 3 ? 5.23 28.844 25.844 1 89.19 3 ILE B N 1
ATOM 2969 C CA . ILE B 1 3 ? 6.648 28.531 25.75 1 89.19 3 ILE B CA 1
ATOM 2970 C C . ILE B 1 3 ? 7.254 28.422 27.141 1 89.19 3 ILE B C 1
ATOM 2972 O O . ILE B 1 3 ? 8.125 27.594 27.391 1 89.19 3 ILE B O 1
ATOM 2976 N N . THR B 1 4 ? 6.812 29.266 28.016 1 88.5 4 THR B N 1
ATOM 2977 C CA . THR B 1 4 ? 7.344 29.25 29.375 1 88.5 4 THR B CA 1
ATOM 2978 C C . THR B 1 4 ? 6.996 27.953 30.078 1 88.5 4 THR B C 1
ATOM 2980 O O . THR B 1 4 ? 7.871 27.297 30.656 1 88.5 4 THR B O 1
ATOM 2983 N N . LEU B 1 5 ? 5.734 27.656 30.016 1 90.94 5 LEU B N 1
ATOM 2984 C CA . LEU B 1 5 ? 5.293 26.406 30.641 1 90.94 5 LEU B CA 1
ATOM 2985 C C . LEU B 1 5 ? 5.98 25.203 29.984 1 90.94 5 LEU B C 1
ATOM 2987 O O . LEU B 1 5 ? 6.371 24.266 30.688 1 90.94 5 LEU B O 1
ATOM 2991 N N . TYR B 1 6 ? 6.129 25.234 28.656 1 93.44 6 TYR B N 1
ATOM 2992 C CA . TYR B 1 6 ? 6.773 24.172 27.891 1 93.44 6 TYR B CA 1
ATOM 2993 C C . TYR B 1 6 ? 8.172 23.891 28.422 1 93.44 6 TYR B C 1
ATOM 2995 O O . TYR B 1 6 ? 8.5 22.75 28.75 1 93.44 6 TYR B O 1
ATOM 3003 N N . TYR B 1 7 ? 8.953 24.906 28.641 1 91.44 7 TYR B N 1
ATOM 3004 C CA . TYR B 1 7 ? 10.344 24.719 29.047 1 91.44 7 TYR B CA 1
ATOM 3005 C C . TYR B 1 7 ? 10.438 24.453 30.531 1 91.44 7 TYR B C 1
ATOM 3007 O O . TYR B 1 7 ? 11.344 23.734 30.984 1 91.44 7 TYR B O 1
ATOM 3015 N N . GLN B 1 8 ? 9.523 24.984 31.328 1 91.69 8 GLN B N 1
ATOM 3016 C CA . GLN B 1 8 ? 9.477 24.656 32.75 1 91.69 8 GLN B CA 1
ATOM 3017 C C . GLN B 1 8 ? 9.258 23.156 32.969 1 91.69 8 GLN B C 1
ATOM 3019 O O . GLN B 1 8 ? 9.906 22.547 33.812 1 91.69 8 GLN B O 1
ATOM 3024 N N . LEU B 1 9 ? 8.367 22.656 32.188 1 93.44 9 LEU B N 1
ATOM 3025 C CA . LEU B 1 9 ? 8.094 21.219 32.281 1 93.44 9 LEU B CA 1
ATOM 3026 C C . LEU B 1 9 ? 9.32 20.422 31.859 1 93.44 9 LEU B C 1
ATOM 3028 O O . LEU B 1 9 ? 9.695 19.453 32.531 1 93.44 9 LEU B O 1
ATOM 3032 N N . LEU B 1 10 ? 9.945 20.828 30.75 1 92.12 10 LEU B N 1
ATOM 3033 C CA . LEU B 1 10 ? 11.133 20.125 30.266 1 92.12 10 LEU B CA 1
ATOM 3034 C C . LEU B 1 10 ? 12.234 20.141 31.312 1 92.12 10 LEU B C 1
ATOM 3036 O O . LEU B 1 10 ? 12.867 19.125 31.578 1 92.12 10 LEU B O 1
ATOM 3040 N N . GLN B 1 11 ? 12.438 21.281 31.875 1 90.5 11 GLN B N 1
ATOM 3041 C CA . GLN B 1 11 ? 13.484 21.438 32.875 1 90.5 11 GLN B CA 1
ATOM 3042 C C . GLN B 1 11 ? 13.203 20.578 34.094 1 90.5 11 GLN B C 1
ATOM 3044 O O . GLN B 1 11 ? 14.117 19.953 34.656 1 90.5 11 GLN B O 1
ATOM 3049 N N . TYR B 1 12 ? 12.039 20.594 34.531 1 93 12 TYR B N 1
ATOM 3050 C CA . TYR B 1 12 ? 11.664 19.797 35.688 1 93 12 TYR B CA 1
ATOM 3051 C C . TYR B 1 12 ? 11.828 18.297 35.375 1 93 12 TYR B C 1
ATOM 3053 O O . TYR B 1 12 ? 12.344 17.547 36.219 1 93 12 TYR B O 1
ATOM 3061 N N . LEU B 1 13 ? 11.367 17.875 34.25 1 91.5 13 LEU B N 1
ATOM 3062 C CA . LEU B 1 13 ? 11.398 16.469 33.906 1 91.5 13 LEU B CA 1
ATOM 3063 C C . LEU B 1 13 ? 12.828 15.977 33.688 1 91.5 13 LEU B C 1
ATOM 3065 O O . LEU B 1 13 ? 13.148 14.82 34 1 91.5 13 LEU B O 1
ATOM 3069 N N . ASN B 1 14 ? 13.727 16.859 33.25 1 88.56 14 ASN B N 1
ATOM 3070 C CA . ASN B 1 14 ? 15.109 16.469 32.969 1 88.56 14 ASN B CA 1
ATOM 3071 C C . ASN B 1 14 ? 16 16.641 34.188 1 88.56 14 ASN B C 1
ATOM 3073 O O . ASN B 1 14 ? 16.875 15.812 34.438 1 88.56 14 ASN B O 1
ATOM 3077 N N . ASP B 1 15 ? 15.766 17.719 34.938 1 88.81 15 ASP B N 1
ATOM 3078 C CA . ASP B 1 15 ? 16.734 18.109 35.969 1 88.81 15 ASP B CA 1
ATOM 3079 C C . ASP B 1 15 ? 16.062 18.156 37.344 1 88.81 15 ASP B C 1
ATOM 3081 O O . ASP B 1 15 ? 16.734 18.406 38.344 1 88.81 15 ASP B O 1
ATOM 3085 N N . LEU B 1 16 ? 14.719 17.984 37.438 1 89.31 16 LEU B N 1
ATOM 3086 C CA . LEU B 1 16 ? 13.945 18.047 38.656 1 89.31 16 LEU B CA 1
ATOM 3087 C C . LEU B 1 16 ? 14.047 19.438 39.281 1 89.31 16 LEU B C 1
ATOM 3089 O O . LEU B 1 16 ? 14.094 19.562 40.531 1 89.31 16 LEU B O 1
ATOM 3093 N N . VAL B 1 17 ? 14.258 20.375 38.375 1 88.06 17 VAL B N 1
ATOM 3094 C CA . VAL B 1 17 ? 14.32 21.75 38.844 1 88.06 17 VAL B CA 1
ATOM 3095 C C . VAL B 1 17 ? 12.938 22.391 38.75 1 88.06 17 VAL B C 1
ATOM 3097 O O . VAL B 1 17 ? 12.305 22.391 37.719 1 88.06 17 VAL B O 1
ATOM 3100 N N . LEU B 1 18 ? 12.484 22.922 39.875 1 89.62 18 LEU B N 1
ATOM 3101 C CA . LEU B 1 18 ? 11.172 23.562 39.938 1 89.62 18 LEU B CA 1
ATOM 3102 C C . LEU B 1 18 ? 11.266 25.047 39.594 1 89.62 18 LEU B C 1
ATOM 3104 O O . LEU B 1 18 ? 12.297 25.672 39.812 1 89.62 18 LEU B O 1
ATOM 3108 N N . PRO B 1 19 ? 10.148 25.609 39.031 1 86.94 19 PRO B N 1
ATOM 3109 C CA . PRO B 1 19 ? 10.156 27.047 38.781 1 86.94 19 PRO B CA 1
ATOM 3110 C C . PRO B 1 19 ? 10.25 27.891 40.031 1 86.94 19 PRO B C 1
ATOM 3112 O O . PRO B 1 19 ? 9.586 27.578 41.031 1 86.94 19 PRO B O 1
ATOM 3115 N N . GLU B 1 20 ? 11.078 28.859 40 1 83.31 20 GLU B N 1
ATOM 3116 C CA . GLU B 1 20 ? 11.391 29.641 41.188 1 83.31 20 GLU B CA 1
ATOM 3117 C C . GLU B 1 20 ? 10.227 30.547 41.594 1 83.31 20 GLU B C 1
ATOM 3119 O O . GLU B 1 20 ? 10.07 30.891 42.75 1 83.31 20 GLU B O 1
ATOM 3124 N N . THR B 1 21 ? 9.406 30.938 40.688 1 85.62 21 THR B N 1
ATOM 3125 C CA . THR B 1 21 ? 8.398 31.969 40.938 1 85.62 21 THR B CA 1
ATOM 3126 C C . THR B 1 21 ? 7.098 31.344 41.438 1 85.62 21 THR B C 1
ATOM 3128 O O . THR B 1 21 ? 6.133 32.062 41.719 1 85.62 21 THR B O 1
ATOM 3131 N N . MET B 1 22 ? 7.047 30.047 41.781 1 85.56 22 MET B N 1
ATOM 3132 C CA . MET B 1 22 ? 5.781 29.391 42.125 1 85.56 22 MET B CA 1
ATOM 3133 C C . MET B 1 22 ? 5.637 29.203 43.625 1 85.56 22 MET B C 1
ATOM 3135 O O . MET B 1 22 ? 6.621 28.922 44.312 1 85.56 22 MET B O 1
ATOM 3139 N N . ASP B 1 23 ? 4.402 29.438 44.062 1 89.25 23 ASP B N 1
ATOM 3140 C CA . ASP B 1 23 ? 4.121 29.172 45.469 1 89.25 23 ASP B CA 1
ATOM 3141 C C . ASP B 1 23 ? 3.846 27.688 45.688 1 89.25 23 ASP B C 1
ATOM 3143 O O . ASP B 1 23 ? 3.926 26.891 44.75 1 89.25 23 ASP B O 1
ATOM 3147 N N . SER B 1 24 ? 3.6 27.375 47 1 88.31 24 SER B N 1
ATOM 3148 C CA . SER B 1 24 ? 3.48 25.969 47.375 1 88.31 24 SER B CA 1
ATOM 3149 C C . SER B 1 24 ? 2.305 25.312 46.656 1 88.31 24 SER B C 1
ATOM 3151 O O . SER B 1 24 ? 2.41 24.156 46.188 1 88.31 24 SER B O 1
ATOM 3153 N N . THR B 1 25 ? 1.278 26.062 46.531 1 90.75 25 THR B N 1
ATOM 3154 C CA . THR B 1 25 ? 0.093 25.516 45.875 1 90.75 25 THR B CA 1
ATOM 3155 C C . THR B 1 25 ? 0.337 25.344 44.375 1 90.75 25 THR B C 1
ATOM 3157 O O . THR B 1 25 ? -0.052 24.328 43.781 1 90.75 25 THR B O 1
ATOM 3160 N N . GLN B 1 26 ? 1.01 26.312 43.844 1 90.38 26 GLN B N 1
ATOM 3161 C CA . GLN B 1 26 ? 1.324 26.281 42.406 1 90.38 26 GLN B CA 1
ATOM 3162 C C . GLN B 1 26 ? 2.299 25.156 42.094 1 90.38 26 GLN B C 1
ATOM 3164 O O . GLN B 1 26 ? 2.188 24.516 41.031 1 90.38 26 GLN B O 1
ATOM 3169 N N . ILE B 1 27 ? 3.156 24.922 43 1 90.75 27 ILE B N 1
ATOM 3170 C CA . ILE B 1 27 ? 4.156 23.875 42.812 1 90.75 27 ILE B CA 1
ATOM 3171 C C . ILE B 1 27 ? 3.477 22.516 42.812 1 90.75 27 ILE B C 1
ATOM 3173 O O . ILE B 1 27 ? 3.807 21.641 42 1 90.75 27 ILE B O 1
ATOM 3177 N N . ARG B 1 28 ? 2.551 22.328 43.688 1 91.44 28 ARG B N 1
ATOM 3178 C CA . ARG B 1 28 ? 1.82 21.078 43.75 1 91.44 28 ARG B CA 1
ATOM 3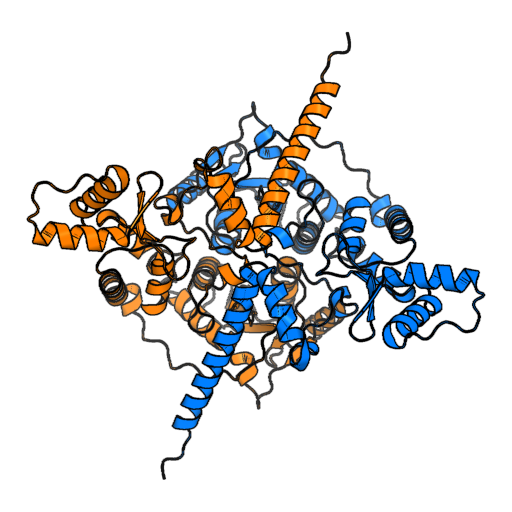179 C C . ARG B 1 28 ? 1.055 20.828 42.469 1 91.44 28 ARG B C 1
ATOM 3181 O O . ARG B 1 28 ? 1.062 19.719 41.938 1 91.44 28 ARG B O 1
ATOM 3188 N N . SER B 1 29 ? 0.45 21.812 42 1 92.5 29 SER B N 1
ATOM 3189 C CA . SER B 1 29 ? -0.295 21.734 40.75 1 92.5 29 SER B CA 1
ATOM 3190 C C . SER B 1 29 ? 0.634 21.453 39.562 1 92.5 29 SER B C 1
ATOM 3192 O O . SER B 1 29 ? 0.305 20.656 38.688 1 92.5 29 SER B O 1
ATOM 3194 N N . PHE B 1 30 ? 1.767 22.109 39.594 1 92.56 30 PHE B N 1
ATOM 3195 C CA . PHE B 1 30 ? 2.762 21.953 38.562 1 92.56 30 PHE B CA 1
ATOM 3196 C C . PHE B 1 30 ? 3.297 20.516 38.531 1 92.56 30 PHE B C 1
ATOM 3198 O O . PHE B 1 30 ? 3.408 19.922 37.469 1 92.56 30 PHE B O 1
ATOM 3205 N N . LYS B 1 31 ? 3.51 19.984 39.656 1 91.88 31 LYS B N 1
ATOM 3206 C CA . LYS B 1 31 ? 4.016 18.609 39.75 1 91.88 31 LYS B CA 1
ATOM 3207 C C . LYS B 1 31 ? 2.967 17.609 39.312 1 91.88 31 LYS B C 1
ATOM 3209 O O . LYS B 1 31 ? 3.293 16.625 38.625 1 91.88 31 LYS B O 1
ATOM 3214 N N . SER B 1 32 ? 1.782 17.891 39.625 1 93.19 32 SER B N 1
ATOM 3215 C CA . SER B 1 32 ? 0.685 17.031 39.219 1 93.19 32 SER B CA 1
ATOM 3216 C C . SER B 1 32 ? 0.532 17.016 37.688 1 93.19 32 SER B C 1
ATOM 3218 O O . SER B 1 32 ? 0.301 15.969 37.094 1 93.19 32 SER B O 1
ATOM 3220 N N . LYS B 1 33 ? 0.708 18.125 37.125 1 92.38 33 LYS B N 1
ATOM 3221 C CA . LYS B 1 33 ? 0.636 18.25 35.688 1 92.38 33 LYS B CA 1
ATOM 3222 C C . LYS B 1 33 ? 1.821 17.562 35 1 92.38 33 LYS B C 1
ATOM 3224 O O . LYS B 1 33 ? 1.662 16.906 33.969 1 92.38 33 LYS B O 1
ATOM 3229 N N . ALA B 1 34 ? 2.92 17.734 35.594 1 93.06 34 ALA B N 1
ATOM 3230 C CA . ALA B 1 34 ? 4.168 17.234 35.031 1 93.06 34 ALA B CA 1
ATOM 3231 C C . ALA B 1 34 ? 4.133 15.711 34.875 1 93.06 34 ALA B C 1
ATOM 3233 O O . ALA B 1 34 ? 4.781 15.141 34 1 93.06 34 ALA B O 1
ATOM 3234 N N . ARG B 1 35 ? 3.295 15.047 35.656 1 91.62 35 ARG B N 1
ATOM 3235 C CA . ARG B 1 35 ? 3.223 13.586 35.656 1 91.62 35 ARG B CA 1
ATOM 3236 C C . ARG B 1 35 ? 2.648 13.055 34.375 1 91.62 35 ARG B C 1
ATOM 3238 O O . ARG B 1 35 ? 2.848 11.891 34.031 1 91.62 35 ARG B O 1
ATOM 3245 N N . HIS B 1 36 ? 2.027 13.938 33.688 1 94.25 36 HIS B N 1
ATOM 3246 C CA . HIS B 1 36 ? 1.365 13.508 32.469 1 94.25 36 HIS B CA 1
ATOM 3247 C C . HIS B 1 36 ? 2.273 13.695 31.266 1 94.25 36 HIS B C 1
ATOM 3249 O O . HIS B 1 36 ? 1.889 13.367 30.125 1 94.25 36 HIS B O 1
ATOM 3255 N N . TYR B 1 37 ? 3.432 14.188 31.531 1 94.62 37 TYR B N 1
ATOM 3256 C CA . TYR B 1 37 ? 4.344 14.484 30.422 1 94.62 37 TYR B CA 1
ATOM 3257 C C . TYR B 1 37 ? 5.668 13.75 30.609 1 94.62 37 TYR B C 1
ATOM 3259 O O . TYR B 1 37 ? 5.953 13.219 31.672 1 94.62 37 TYR B O 1
ATOM 3267 N N . CYS B 1 38 ? 6.457 13.625 29.531 1 92.69 38 CYS B N 1
ATOM 3268 C CA . CYS B 1 38 ? 7.816 13.094 29.562 1 92.69 38 CYS B CA 1
ATOM 3269 C C . CYS B 1 38 ? 8.703 13.836 28.562 1 92.69 38 CYS B C 1
ATOM 3271 O O . CYS B 1 38 ? 8.195 14.492 27.641 1 92.69 38 CYS B O 1
ATOM 3273 N N . SER B 1 39 ? 9.961 13.812 28.875 1 91.31 39 SER B N 1
ATOM 3274 C CA . SER B 1 39 ? 10.961 14.406 27.984 1 91.31 39 SER B CA 1
ATOM 3275 C C . SER B 1 39 ? 11.75 13.344 27.234 1 91.31 39 SER B C 1
ATOM 3277 O O . SER B 1 39 ? 12.305 12.43 27.844 1 91.31 39 SER B O 1
ATOM 3279 N N . ILE B 1 40 ? 11.664 13.445 25.875 1 88.12 40 ILE B N 1
ATOM 3280 C CA . ILE B 1 40 ? 12.453 12.539 25.047 1 88.12 40 ILE B CA 1
ATOM 3281 C C . ILE B 1 40 ? 13.359 13.344 24.109 1 88.12 40 ILE B C 1
ATOM 3283 O O . ILE B 1 40 ? 12.875 14.039 23.219 1 88.12 40 ILE B O 1
ATOM 3287 N N . ASN B 1 41 ? 14.641 13.281 24.297 1 82.12 41 ASN B N 1
ATOM 3288 C CA . ASN B 1 41 ? 15.625 13.984 23.484 1 82.12 41 ASN B CA 1
ATOM 3289 C C . ASN B 1 41 ? 15.359 15.484 23.453 1 82.12 41 ASN B C 1
ATOM 3291 O O . ASN B 1 41 ? 15.352 16.094 22.375 1 82.12 41 ASN B O 1
ATOM 3295 N N . GLY B 1 42 ? 14.953 16.016 24.594 1 86.81 42 GLY B N 1
ATOM 3296 C CA . GLY B 1 42 ? 14.781 17.453 24.734 1 86.81 42 GLY B CA 1
ATOM 3297 C C . GLY B 1 42 ? 13.461 17.953 24.203 1 86.81 42 GLY B C 1
ATOM 3298 O O . GLY B 1 42 ? 13.242 19.156 24.094 1 86.81 42 GLY B O 1
ATOM 3299 N N . ILE B 1 43 ? 12.625 16.969 23.844 1 90.44 43 ILE B N 1
ATOM 3300 C CA . ILE B 1 43 ? 11.312 17.328 23.328 1 90.44 43 ILE B CA 1
ATOM 3301 C C . ILE B 1 43 ? 10.234 16.875 24.312 1 90.44 43 ILE B C 1
ATOM 3303 O O . ILE B 1 43 ? 10.312 15.781 24.875 1 90.44 43 ILE B O 1
ATOM 3307 N N . LEU B 1 44 ? 9.266 17.75 24.562 1 93.5 44 LEU B N 1
ATOM 3308 C CA . LEU B 1 44 ? 8.195 17.453 25.5 1 93.5 44 LEU B CA 1
ATOM 3309 C C . LEU B 1 44 ? 7.102 16.625 24.844 1 93.5 44 LEU B C 1
ATOM 3311 O O . LEU B 1 44 ? 6.652 16.938 23.734 1 93.5 44 LEU B O 1
ATOM 3315 N N . TYR B 1 45 ? 6.719 15.539 25.484 1 94.25 45 TYR B N 1
ATOM 3316 C CA . TYR B 1 45 ? 5.648 14.664 25.031 1 94.25 45 TYR B CA 1
ATOM 3317 C C . TYR B 1 45 ? 4.602 14.469 26.125 1 94.25 45 TYR B C 1
ATOM 3319 O O . TYR B 1 45 ? 4.922 14.516 27.312 1 94.25 45 TYR B O 1
ATOM 3327 N N . LYS B 1 46 ? 3.398 14.32 25.719 1 94.94 46 LYS B N 1
ATOM 3328 C CA . LYS B 1 46 ? 2.344 13.898 26.625 1 94.94 46 LYS B CA 1
ATOM 3329 C C . LYS B 1 46 ? 2.189 12.383 26.625 1 94.94 46 LYS B C 1
ATOM 3331 O O . LYS B 1 46 ? 2.148 11.758 25.547 1 94.94 46 LYS B O 1
ATOM 3336 N N . LYS B 1 47 ? 2.135 11.859 27.734 1 90.69 47 LYS B N 1
ATOM 3337 C CA . LYS B 1 47 ? 1.959 10.414 27.844 1 90.69 47 LYS B CA 1
ATOM 3338 C C . LYS B 1 47 ? 0.616 9.984 27.25 1 90.69 47 LYS B C 1
ATOM 3340 O O . LYS B 1 47 ? -0.401 10.648 27.469 1 90.69 47 LYS B O 1
ATOM 3345 N N . ASN B 1 48 ? 0.681 8.977 26.391 1 86.62 48 ASN B N 1
ATOM 3346 C CA . ASN B 1 48 ? -0.497 8.398 25.75 1 86.62 48 ASN B CA 1
ATOM 3347 C C . ASN B 1 48 ? -0.986 7.16 26.5 1 86.62 48 ASN B C 1
ATOM 3349 O O . ASN B 1 48 ? -0.37 6.098 26.406 1 86.62 48 ASN B O 1
ATOM 3353 N N . ASN B 1 49 ? -2.057 7.297 27.219 1 75.94 49 ASN B N 1
ATOM 3354 C CA . ASN B 1 49 ? -2.549 6.195 28.031 1 75.94 49 ASN B CA 1
ATOM 3355 C C . ASN B 1 49 ? -3.064 5.043 27.172 1 75.94 49 ASN B C 1
ATOM 3357 O O . ASN B 1 49 ? -2.982 3.881 27.578 1 75.94 49 ASN B O 1
ATOM 3361 N N . ARG B 1 50 ? -3.521 5.359 26.047 1 67.75 50 ARG B N 1
ATOM 3362 C CA . ARG B 1 50 ? -4.062 4.34 25.156 1 67.75 50 ARG B CA 1
ATOM 3363 C C . ARG B 1 50 ? -2.943 3.574 24.453 1 67.75 50 ARG B C 1
ATOM 3365 O O . ARG B 1 50 ? -3.053 2.367 24.234 1 67.75 50 ARG B O 1
ATOM 3372 N N . ASN B 1 51 ? -1.947 4.305 24.125 1 71.75 51 ASN B N 1
ATOM 3373 C CA . ASN B 1 51 ? -0.777 3.73 23.469 1 71.75 51 ASN B CA 1
ATOM 3374 C C . ASN B 1 51 ? 0.52 4.277 24.062 1 71.75 51 ASN B C 1
ATOM 3376 O O . ASN B 1 51 ? 1.135 5.18 23.5 1 71.75 51 ASN B O 1
ATOM 3380 N N . PRO B 1 52 ? 0.917 3.67 25.062 1 72.19 52 PRO B N 1
ATOM 3381 C CA . PRO B 1 52 ? 2.078 4.199 25.797 1 72.19 52 PRO B CA 1
ATOM 3382 C C . PRO B 1 52 ? 3.336 4.25 24.922 1 72.19 52 PRO B C 1
ATOM 3384 O O . PRO B 1 52 ? 4.27 5 25.234 1 72.19 52 PRO B O 1
ATOM 3387 N N . GLN B 1 53 ? 3.34 3.457 23.859 1 69.94 53 GLN B N 1
ATOM 3388 C CA . GLN B 1 53 ? 4.52 3.4 23 1 69.94 53 GLN B CA 1
ATOM 3389 C C . GLN B 1 53 ? 4.539 4.559 22.016 1 69.94 53 GLN B C 1
ATOM 3391 O O . GLN B 1 53 ? 5.531 4.773 21.312 1 69.94 53 GLN B O 1
ATOM 3396 N N . ARG B 1 54 ? 3.469 5.27 22.141 1 78.88 54 ARG B N 1
ATOM 3397 C CA . ARG B 1 54 ? 3.373 6.391 21.203 1 78.88 54 ARG B CA 1
ATOM 3398 C C . ARG B 1 54 ? 2.945 7.668 21.922 1 78.88 54 ARG B C 1
ATOM 3400 O O . ARG B 1 54 ? 1.805 8.109 21.781 1 78.88 54 ARG B O 1
ATOM 3407 N N . PRO B 1 55 ? 3.898 8.258 22.656 1 87.06 55 PRO B N 1
ATOM 3408 C CA . PRO B 1 55 ? 3.564 9.539 23.281 1 87.06 55 PRO B CA 1
ATOM 3409 C C . PRO B 1 55 ? 3.242 10.633 22.266 1 87.06 55 PRO B C 1
ATOM 3411 O O . PRO B 1 55 ? 3.588 10.508 21.094 1 87.06 55 PRO B O 1
ATOM 3414 N N . LEU B 1 56 ? 2.545 11.594 22.672 1 92.06 56 LEU B N 1
ATOM 3415 C CA . LEU B 1 56 ? 2.086 12.664 21.797 1 92.06 56 LEU B CA 1
ATOM 3416 C C . LEU B 1 56 ? 3.029 13.859 21.859 1 92.06 56 LEU B C 1
ATOM 3418 O O . LEU B 1 56 ? 3.355 14.344 22.938 1 92.06 56 LEU B O 1
ATOM 3422 N N . ARG B 1 57 ? 3.445 14.352 20.766 1 93.25 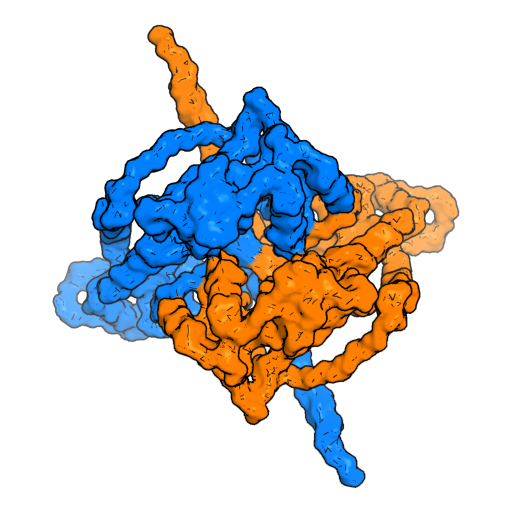57 ARG B N 1
ATOM 3423 C CA . ARG B 1 57 ? 4.301 15.531 20.703 1 93.25 57 ARG B CA 1
ATOM 3424 C C . ARG B 1 57 ? 3.551 16.766 21.172 1 93.25 57 ARG B C 1
ATOM 3426 O O . ARG B 1 57 ? 2.479 17.094 20.656 1 93.25 57 ARG B O 1
ATOM 3433 N N . VAL B 1 58 ? 4.129 17.375 22.203 1 95.12 58 VAL B N 1
ATOM 3434 C CA . VAL B 1 58 ? 3.516 18.609 22.688 1 95.12 58 VAL B CA 1
ATOM 3435 C C . VAL B 1 58 ? 3.953 19.781 21.812 1 95.12 58 VAL B C 1
ATOM 3437 O O . VAL B 1 58 ? 5.148 19.984 21.578 1 95.12 58 VAL B O 1
ATOM 3440 N N . LEU B 1 59 ? 2.922 20.484 21.344 1 94.44 59 LEU B N 1
ATOM 3441 C CA . LEU B 1 59 ? 3.223 21.594 20.453 1 94.44 59 LEU B CA 1
ATOM 3442 C C . LEU B 1 59 ? 3.348 22.891 21.219 1 94.44 59 LEU B C 1
ATOM 3444 O O . LEU B 1 59 ? 2.58 23.156 22.156 1 94.44 59 LEU B O 1
ATOM 3448 N N . ARG B 1 60 ? 4.461 23.703 20.922 1 90.19 60 ARG B N 1
ATOM 3449 C CA . ARG B 1 60 ? 4.504 25.109 21.328 1 90.19 60 ARG B CA 1
ATOM 3450 C C . ARG B 1 60 ? 3.492 25.938 20.531 1 90.19 60 ARG B C 1
ATOM 3452 O O . ARG B 1 60 ? 3.107 25.562 19.422 1 90.19 60 ARG B O 1
ATOM 3459 N N . LEU B 1 61 ? 3.096 26.922 21 1 90.75 61 LEU B N 1
ATOM 3460 C CA . LEU B 1 61 ? 2.062 27.766 20.406 1 90.75 61 LEU B CA 1
ATOM 3461 C C . LEU B 1 61 ? 2.414 28.125 18.969 1 90.75 61 LEU B C 1
ATOM 3463 O O . LEU B 1 61 ? 1.54 28.141 18.094 1 90.75 61 LEU B O 1
ATOM 3467 N N . SER B 1 62 ? 3.617 28.438 18.672 1 89.19 62 SER B N 1
ATOM 3468 C CA . SER B 1 62 ? 4.066 28.844 17.359 1 89.19 62 SER B CA 1
ATOM 3469 C C . SER B 1 62 ? 3.93 27.719 16.344 1 89.19 62 SER B C 1
ATOM 3471 O O . SER B 1 62 ? 3.953 27.953 15.133 1 89.19 62 SER B O 1
ATOM 3473 N N . GLU B 1 63 ? 3.795 26.5 16.766 1 92.44 63 GLU B N 1
ATOM 3474 C CA . GLU B 1 63 ? 3.74 25.328 15.898 1 92.44 63 GLU B CA 1
ATOM 3475 C C . GLU B 1 63 ? 2.297 24.953 15.57 1 92.44 63 GLU B C 1
ATOM 3477 O O . GLU B 1 63 ? 2.049 24.156 14.656 1 92.44 63 GLU B O 1
ATOM 3482 N N . VAL B 1 64 ? 1.36 25.547 16.266 1 94 64 VAL B N 1
ATOM 3483 C CA . VAL B 1 64 ? -0.031 25.109 16.188 1 94 64 VAL B CA 1
ATOM 3484 C C . VAL B 1 64 ? -0.611 25.453 14.82 1 94 64 VAL B C 1
ATOM 3486 O O . VAL B 1 64 ? -1.195 24.594 14.148 1 94 64 VAL B O 1
ATOM 3489 N N . GLU B 1 65 ? -0.395 26.625 14.375 1 91.94 65 GLU B N 1
ATOM 3490 C CA . GLU B 1 65 ? -0.995 27.078 13.125 1 91.94 65 GLU B CA 1
ATOM 3491 C C . GLU B 1 65 ? -0.498 26.25 11.945 1 91.94 65 GLU B C 1
ATOM 3493 O O . GLU B 1 65 ? -1.294 25.797 11.117 1 91.94 65 GLU B O 1
ATOM 3498 N N . PRO B 1 66 ? 0.823 26.016 11.852 1 91.31 66 PRO B N 1
ATOM 3499 C CA . PRO B 1 66 ? 1.305 25.156 10.773 1 91.31 66 PRO B CA 1
ATOM 3500 C C . PRO B 1 66 ? 0.675 23.766 10.805 1 91.31 66 PRO B C 1
ATOM 3502 O O . PRO B 1 66 ? 0.387 23.188 9.75 1 91.31 66 PRO B O 1
ATOM 3505 N N . ILE B 1 67 ? 0.457 23.234 11.93 1 93.69 67 ILE B N 1
ATOM 3506 C CA . ILE B 1 67 ? -0.148 21.922 12.07 1 93.69 67 ILE B CA 1
ATOM 3507 C C . ILE B 1 67 ? -1.597 21.969 11.594 1 93.69 67 ILE B C 1
ATOM 3509 O O . ILE B 1 67 ? -2.027 21.109 10.82 1 93.69 67 ILE B O 1
ATOM 3513 N N . LEU B 1 68 ? -2.314 23 12.055 1 93.88 68 LEU B N 1
ATOM 3514 C CA . LEU B 1 68 ? -3.709 23.125 11.656 1 93.88 68 LEU B CA 1
ATOM 3515 C C . LEU B 1 68 ? -3.826 23.266 10.141 1 93.88 68 LEU B C 1
ATOM 3517 O O . LEU B 1 68 ? -4.68 22.625 9.523 1 93.88 68 LEU B O 1
ATOM 3521 N N . TYR B 1 69 ? -2.984 24 9.562 1 91.62 69 TYR B N 1
ATOM 3522 C CA . TYR B 1 69 ? -3.002 24.203 8.117 1 91.62 69 TYR B CA 1
ATOM 3523 C C . TYR B 1 69 ? -2.738 22.891 7.383 1 91.62 69 TYR B C 1
ATOM 3525 O O . TYR B 1 69 ? -3.494 22.516 6.484 1 91.62 69 TYR B O 1
ATOM 3533 N N . ASN B 1 70 ? -1.755 22.156 7.789 1 90.56 70 ASN B N 1
ATOM 3534 C CA . ASN B 1 70 ? -1.31 20.953 7.082 1 90.56 70 ASN B CA 1
ATOM 3535 C C . ASN B 1 70 ? -2.291 19.797 7.262 1 90.56 70 ASN B C 1
ATOM 3537 O O . ASN B 1 70 ? -2.381 18.922 6.406 1 90.56 70 ASN B O 1
ATOM 3541 N N . PHE B 1 71 ? -3.055 19.844 8.305 1 92.69 71 PHE B N 1
ATOM 3542 C CA . PHE B 1 71 ? -3.965 18.734 8.562 1 92.69 71 PHE B CA 1
ATOM 3543 C C . PHE B 1 71 ? -5.383 19.094 8.133 1 92.69 71 PHE B C 1
ATOM 3545 O O . PHE B 1 71 ? -6.285 18.25 8.195 1 92.69 71 PHE B O 1
ATOM 3552 N N . HIS B 1 72 ? -5.59 20.312 7.668 1 91.25 72 HIS B N 1
ATOM 3553 C CA . HIS B 1 72 ? -6.934 20.688 7.25 1 91.25 72 HIS B CA 1
ATOM 3554 C C . HIS B 1 72 ? -6.918 21.375 5.887 1 91.25 72 HIS B C 1
ATOM 3556 O O . HIS B 1 72 ? -7.605 20.938 4.961 1 91.25 72 HIS B O 1
ATOM 3562 N N . SER B 1 73 ? -6.117 22.344 5.738 1 87.25 73 SER B N 1
ATOM 3563 C CA . SER B 1 73 ? -6.254 23.281 4.621 1 87.25 73 SER B CA 1
ATOM 3564 C C . SER B 1 73 ? -5.305 22.922 3.484 1 87.25 73 SER B C 1
ATOM 3566 O O . SER B 1 73 ? -5.523 23.312 2.338 1 87.25 73 SER B O 1
ATOM 3568 N N . ASP B 1 74 ? -4.246 22.234 3.793 1 87.19 74 ASP B N 1
ATOM 3569 C CA . ASP B 1 74 ? -3.279 21.828 2.771 1 87.19 74 ASP B CA 1
ATOM 3570 C C . ASP B 1 74 ? -3.945 21 1.682 1 87.19 74 ASP B C 1
ATOM 3572 O O . ASP B 1 74 ? -4.973 20.359 1.923 1 87.19 74 ASP B O 1
ATOM 3576 N N . SER B 1 75 ? -3.324 20.984 0.529 1 82.12 75 SER B N 1
ATOM 3577 C CA . SER B 1 75 ? -3.855 20.234 -0.612 1 82.12 75 SER B CA 1
ATOM 3578 C C . SER B 1 75 ? -3.912 18.75 -0.326 1 82.12 75 SER B C 1
ATOM 3580 O O . SER B 1 75 ? -4.719 18.031 -0.916 1 82.12 75 SER B O 1
ATOM 3582 N N . LEU B 1 76 ? -3.158 18.281 0.597 1 84.56 76 LEU B N 1
ATOM 3583 C CA . LEU B 1 76 ? -3.107 16.875 0.931 1 84.56 76 LEU B CA 1
ATOM 3584 C C . LEU B 1 76 ? -4.086 16.531 2.053 1 84.56 76 LEU B C 1
ATOM 3586 O O . LEU B 1 76 ? -4.281 15.367 2.389 1 84.56 76 LEU B O 1
ATOM 3590 N N . ALA B 1 77 ? -4.742 17.516 2.686 1 87 77 ALA B N 1
ATOM 3591 C CA . ALA B 1 77 ? -5.473 17.266 3.926 1 87 77 ALA B CA 1
ATOM 3592 C C . ALA B 1 77 ? -6.969 17.141 3.666 1 87 77 ALA B C 1
ATOM 3594 O O . ALA B 1 77 ? -7.695 16.531 4.453 1 87 77 ALA B O 1
ATOM 3595 N N . GLY B 1 78 ? -7.551 17.844 2.666 1 84.88 78 GLY B N 1
ATOM 3596 C CA . GLY B 1 78 ? -8.883 17.531 2.172 1 84.88 78 GLY B CA 1
ATOM 3597 C C . GLY B 1 78 ? -9.969 18.344 2.84 1 84.88 78 GLY B C 1
ATOM 3598 O O . GLY B 1 78 ? -11.148 18.188 2.518 1 84.88 78 GLY B O 1
ATOM 3599 N N . HIS B 1 79 ? -9.727 19.188 3.871 1 88.19 79 HIS B N 1
ATOM 3600 C CA . HIS B 1 79 ? -10.703 20.078 4.508 1 88.19 79 HIS B CA 1
ATOM 3601 C C . HIS B 1 79 ? -11.812 19.266 5.168 1 88.19 79 HIS B C 1
ATOM 3603 O O . HIS B 1 79 ? -12.992 19.594 5.02 1 88.19 79 HIS B O 1
ATOM 3609 N N . PHE B 1 80 ? -11.461 18.25 5.836 1 88.31 80 PHE B N 1
ATOM 3610 C CA . PHE B 1 80 ? -12.461 17.422 6.508 1 88.31 80 PHE B CA 1
ATOM 3611 C C . PHE B 1 80 ? -13.047 18.156 7.711 1 88.31 80 PHE B C 1
ATOM 3613 O O . PHE B 1 80 ? -12.539 19.203 8.117 1 88.31 80 PHE B O 1
ATOM 3620 N N . GLY B 1 81 ? -14.102 17.594 8.273 1 87.12 81 GLY B N 1
ATOM 3621 C CA . GLY B 1 81 ? -14.797 18.203 9.398 1 87.12 81 GLY B CA 1
ATOM 3622 C C . GLY B 1 81 ? -14.008 18.125 10.695 1 87.12 81 GLY B C 1
ATOM 3623 O O . GLY B 1 81 ? -12.883 17.641 10.719 1 87.12 81 GLY B O 1
ATOM 3624 N N . PHE B 1 82 ? -14.602 18.641 11.703 1 90.94 82 PHE B N 1
ATOM 3625 C CA . PHE B 1 82 ? -13.953 18.766 13.008 1 90.94 82 PHE B CA 1
ATOM 3626 C C . PHE B 1 82 ? -13.516 17.391 13.508 1 90.94 82 PHE B C 1
ATOM 3628 O O . PHE B 1 82 ? -12.359 17.219 13.898 1 90.94 82 PHE B O 1
ATOM 3635 N N . ASN B 1 83 ? -14.383 16.438 13.5 1 88.25 83 ASN B N 1
ATOM 3636 C CA . ASN B 1 83 ? -14.086 15.133 14.086 1 88.25 83 ASN B CA 1
ATOM 3637 C C . ASN B 1 83 ? -12.891 14.469 13.406 1 88.25 83 ASN B C 1
ATOM 3639 O O . ASN B 1 83 ? -11.945 14.055 14.07 1 88.25 83 ASN B O 1
ATOM 3643 N N . GLU B 1 84 ? -12.875 14.414 12.125 1 87.88 84 GLU B N 1
ATOM 3644 C CA . GLU B 1 84 ? -11.789 13.789 11.375 1 87.88 84 GLU B CA 1
ATOM 3645 C C . GLU B 1 84 ? -10.469 14.523 11.609 1 87.88 84 GLU B C 1
ATOM 3647 O O . GLU B 1 84 ? -9.438 13.891 11.836 1 87.88 84 GLU B O 1
ATOM 3652 N N . THR B 1 85 ? -10.578 15.875 11.586 1 90.06 85 THR B N 1
ATOM 3653 C CA . THR B 1 85 ? -9.375 16.688 11.773 1 90.06 85 THR B CA 1
ATOM 3654 C C . THR B 1 85 ? -8.828 16.516 13.188 1 90.06 85 THR B C 1
ATOM 3656 O O . THR B 1 85 ? -7.625 16.297 13.367 1 90.06 85 THR B O 1
ATOM 3659 N N . TYR B 1 86 ? -9.719 16.5 14.141 1 92.75 86 TYR B N 1
ATOM 3660 C CA . TYR B 1 86 ? -9.32 16.375 15.539 1 92.75 86 TYR B CA 1
ATOM 3661 C C . TYR B 1 86 ? -8.641 15.039 15.797 1 92.75 86 TYR B C 1
ATOM 3663 O O . TYR B 1 86 ? -7.547 14.992 16.375 1 92.75 86 TYR B O 1
ATOM 3671 N N . TRP B 1 87 ? -9.195 14.039 15.344 1 87.56 87 TRP B N 1
ATOM 3672 C CA . TRP B 1 87 ? -8.672 12.719 15.672 1 87.56 87 TRP B CA 1
ATOM 3673 C C . TRP B 1 87 ? -7.359 12.453 14.938 1 87.56 87 TRP B C 1
ATOM 3675 O O . TRP B 1 87 ? -6.449 11.828 15.484 1 87.56 87 TRP B O 1
ATOM 3685 N N . THR B 1 88 ? -7.258 12.922 13.734 1 88.44 88 THR B N 1
ATOM 3686 C CA . THR B 1 88 ? -6.012 12.758 12.992 1 88.44 88 THR B CA 1
ATOM 3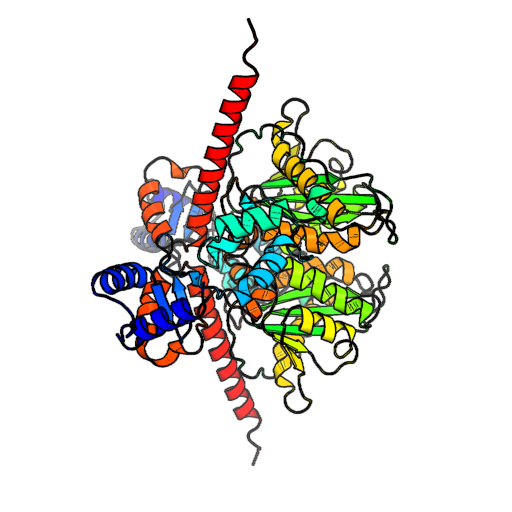687 C C . THR B 1 88 ? -4.863 13.477 13.688 1 88.44 88 THR B C 1
ATOM 3689 O O . THR B 1 88 ? -3.766 12.93 13.82 1 88.44 88 THR B O 1
ATOM 3692 N N . ILE B 1 89 ? -5.141 14.68 14.211 1 91.44 89 ILE B N 1
ATOM 3693 C CA . ILE B 1 89 ? -4.105 15.477 14.867 1 91.44 89 ILE B CA 1
ATOM 3694 C C . ILE B 1 89 ? -3.832 14.922 16.266 1 91.44 89 ILE B C 1
ATOM 3696 O O . ILE B 1 89 ? -2.678 14.805 16.672 1 91.44 89 ILE B O 1
ATOM 3700 N N . SER B 1 90 ? -4.859 14.469 16.953 1 91.25 90 SER B N 1
ATOM 3701 C CA . SER B 1 90 ? -4.746 14.094 18.359 1 91.25 90 SER B CA 1
ATOM 3702 C C . SER B 1 90 ? -4.008 12.766 18.516 1 91.25 90 SER B C 1
ATOM 3704 O O . SER B 1 90 ? -3.564 12.43 19.625 1 91.25 90 SER B O 1
ATOM 3706 N N . GLU B 1 91 ? -3.889 12.078 17.438 1 86.31 91 GLU B N 1
ATOM 3707 C CA . GLU B 1 91 ? -3.109 10.844 17.469 1 86.31 91 GLU B CA 1
ATOM 3708 C C . GLU B 1 91 ? -1.614 11.133 17.391 1 86.31 91 GLU B C 1
ATOM 3710 O O . GLU B 1 91 ? -0.79 10.258 17.656 1 86.31 91 GLU B O 1
ATOM 3715 N N . ARG B 1 92 ? -1.291 12.375 17.078 1 88.62 92 ARG B N 1
ATOM 3716 C CA . ARG B 1 92 ? 0.098 12.719 16.781 1 88.62 92 ARG B CA 1
ATOM 3717 C C . ARG B 1 92 ? 0.594 13.812 17.719 1 88.62 92 ARG B C 1
ATOM 3719 O O . ARG B 1 92 ? 1.74 13.781 18.172 1 88.62 92 ARG B O 1
ATOM 3726 N N . TYR B 1 93 ? -0.255 14.734 18.031 1 92.69 93 TYR B N 1
ATOM 3727 C CA . TYR B 1 93 ? 0.144 15.961 18.703 1 92.69 93 TYR B CA 1
ATOM 3728 C C . TYR B 1 93 ? -0.804 16.281 19.859 1 92.69 93 TYR B C 1
ATOM 3730 O O . TYR B 1 93 ? -1.902 15.727 19.938 1 92.69 93 TYR B O 1
ATOM 3738 N N . TYR B 1 94 ? -0.288 17.141 20.719 1 95.31 94 TYR B N 1
ATOM 3739 C CA . TYR B 1 94 ? -1.106 17.672 21.797 1 95.31 94 TYR B CA 1
ATOM 3740 C C . TYR B 1 94 ? -0.719 19.109 22.141 1 95.31 94 TYR B C 1
ATOM 3742 O O . TYR B 1 94 ? 0.462 19.469 22.109 1 95.31 94 TYR B O 1
ATOM 3750 N N . TRP B 1 95 ? -1.654 19.906 22.391 1 95.31 95 TRP B N 1
ATOM 3751 C CA . TRP B 1 95 ? -1.467 21.203 23.062 1 95.31 95 TRP B CA 1
ATOM 3752 C C . TRP B 1 95 ? -2.699 21.578 23.875 1 95.31 95 TRP B C 1
ATOM 3754 O O . TRP B 1 95 ? -3.797 21.078 23.609 1 95.31 95 TRP B O 1
ATOM 3764 N N . PRO B 1 96 ? -2.416 22.391 24.891 1 92 96 PRO B N 1
ATOM 3765 C CA . PRO B 1 96 ? -3.584 22.844 25.641 1 92 96 PRO B CA 1
ATOM 3766 C C . PRO B 1 96 ? -4.637 23.516 24.766 1 92 96 PRO B C 1
ATOM 3768 O O . PRO B 1 96 ? -4.293 24.25 23.828 1 92 96 PRO B O 1
ATOM 3771 N N . GLN B 1 97 ? -5.938 23.281 24.906 1 93.12 97 GLN B N 1
ATOM 3772 C CA . GLN B 1 97 ? -7.082 23.875 24.219 1 93.12 97 GLN B CA 1
ATOM 3773 C C . GLN B 1 97 ? -7.18 23.359 22.781 1 93.12 97 GLN B C 1
ATOM 3775 O O . GLN B 1 97 ? -7.73 24.031 21.906 1 93.12 97 GLN B O 1
ATOM 3780 N N . MET B 1 98 ? -6.504 22.281 22.484 1 95.81 98 MET B N 1
ATOM 3781 C CA . MET B 1 98 ? -6.43 21.734 21.141 1 95.81 98 MET B CA 1
ATOM 3782 C C . MET B 1 98 ? -7.82 21.562 20.531 1 95.81 98 MET B C 1
ATOM 3784 O O . MET B 1 98 ? -8.055 21.938 19.375 1 95.81 98 MET B O 1
ATOM 3788 N N . GLU B 1 99 ? -8.734 21.016 21.312 1 95.38 99 GLU B N 1
ATOM 3789 C CA . GLU B 1 99 ? -10.078 20.766 20.812 1 95.38 99 GLU B CA 1
ATOM 3790 C C . GLU B 1 99 ? -10.742 22.047 20.328 1 95.38 99 GLU B C 1
ATOM 3792 O O . GLU B 1 99 ? -11.258 22.109 19.203 1 95.38 99 GLU B O 1
ATOM 3797 N N . ASP B 1 100 ? -10.648 23.078 21.156 1 96.06 100 ASP B N 1
ATOM 3798 C CA . ASP B 1 100 ? -11.266 24.359 20.828 1 96.06 100 ASP B CA 1
ATOM 3799 C C . ASP B 1 100 ? -10.586 25.016 19.625 1 96.06 100 ASP B C 1
ATOM 3801 O O . ASP B 1 100 ? -11.25 25.578 18.766 1 96.06 100 ASP B O 1
ATOM 3805 N N . ASP B 1 101 ? -9.312 25 19.656 1 96.12 101 ASP B N 1
ATOM 3806 C CA . ASP B 1 101 ? -8.555 25.594 18.562 1 96.12 101 ASP B CA 1
ATOM 3807 C C . ASP B 1 101 ? -8.898 24.938 17.234 1 96.12 101 ASP B C 1
ATOM 3809 O O . ASP B 1 101 ? -9.086 25.641 16.219 1 96.12 101 ASP B O 1
ATOM 3813 N N . ILE B 1 102 ? -8.961 23.578 17.203 1 96.25 102 ILE B N 1
ATOM 3814 C CA . ILE B 1 102 ? -9.273 22.859 15.977 1 96.25 102 ILE B CA 1
ATOM 3815 C C . ILE B 1 102 ? -10.703 23.172 15.539 1 96.25 102 ILE B C 1
ATOM 3817 O O . ILE B 1 102 ? -10.961 23.406 14.359 1 96.25 102 ILE B O 1
ATOM 3821 N N . LYS B 1 103 ? -11.594 23.172 16.453 1 95.5 103 LYS B N 1
ATOM 3822 C CA . LYS B 1 103 ? -12.984 23.5 16.172 1 95.5 103 LYS B CA 1
ATOM 3823 C C . LYS B 1 103 ? -13.102 24.891 15.523 1 95.5 103 LYS B C 1
ATOM 3825 O O . LYS B 1 103 ? -13.75 25.047 14.492 1 95.5 103 LYS B O 1
ATOM 3830 N N . GLN B 1 104 ? -12.508 25.812 16.156 1 95.5 104 GLN B N 1
ATOM 3831 C CA . GLN B 1 104 ? -12.547 27.188 15.641 1 95.5 104 GLN B CA 1
ATOM 3832 C C . GLN B 1 104 ? -11.938 27.266 14.25 1 95.5 104 GLN B C 1
ATOM 3834 O O . GLN B 1 104 ? -12.484 27.922 13.359 1 95.5 104 GLN B O 1
ATOM 3839 N N . TYR B 1 105 ? -10.812 26.656 14.062 1 95.12 105 TYR B N 1
ATOM 3840 C CA . TYR B 1 105 ? -10.125 26.672 12.773 1 95.12 105 TYR B CA 1
ATOM 3841 C C . TYR B 1 105 ? -11.016 26.109 11.672 1 95.12 105 TYR B C 1
ATOM 3843 O O . TYR B 1 105 ? -11.164 26.719 10.609 1 95.12 105 TYR B O 1
ATOM 3851 N N . VAL B 1 106 ? -11.609 24.953 11.891 1 93.62 106 VAL B N 1
ATOM 3852 C CA . VAL B 1 106 ? -12.438 24.266 10.906 1 93.62 106 VAL B CA 1
ATOM 3853 C C . VAL B 1 106 ? -13.688 25.094 10.609 1 93.62 106 VAL B C 1
ATOM 3855 O O . VAL B 1 106 ? -14.094 25.234 9.453 1 93.62 106 VAL B O 1
ATOM 3858 N N . GLN B 1 107 ? -14.234 25.688 11.633 1 93.06 107 GLN B N 1
ATOM 3859 C CA . GLN B 1 107 ? -15.469 26.453 11.5 1 93.06 107 GLN B CA 1
ATOM 3860 C C . GLN B 1 107 ? -15.234 27.766 10.75 1 93.06 107 GLN B C 1
ATOM 3862 O O . GLN B 1 107 ? -16.156 28.344 10.18 1 93.06 107 GLN B O 1
ATOM 3867 N N . THR B 1 108 ? -14.055 28.219 10.734 1 93 108 THR B N 1
ATOM 3868 C CA . THR B 1 108 ? -13.773 29.516 10.125 1 93 108 THR B CA 1
ATOM 3869 C C . THR B 1 108 ? -13.094 29.344 8.773 1 93 108 THR B C 1
ATOM 3871 O O . THR B 1 108 ? -12.688 30.328 8.141 1 93 108 THR B O 1
ATOM 3874 N N . CYS B 1 109 ? -12.875 28.156 8.406 1 91.19 109 CYS B N 1
ATOM 3875 C CA . CYS B 1 109 ? -12.234 27.906 7.117 1 91.19 109 CYS B CA 1
ATOM 3876 C C . CYS B 1 109 ? -13.094 28.438 5.977 1 91.19 109 CYS B C 1
ATOM 3878 O O . CYS B 1 109 ? -14.242 28.031 5.816 1 91.19 109 CYS B O 1
ATOM 3880 N N . GLU B 1 110 ? -12.602 29.25 5.141 1 86.19 110 GLU B N 1
ATOM 3881 C CA . GLU B 1 110 ? -13.336 29.922 4.074 1 86.19 110 GLU B CA 1
ATOM 3882 C C . GLU B 1 110 ? -13.828 28.922 3.027 1 86.19 110 GLU B C 1
ATOM 3884 O O . GLU B 1 110 ? -14.969 29 2.572 1 86.19 110 GLU B O 1
ATOM 3889 N N . ILE B 1 111 ? -12.961 28.047 2.682 1 84.44 111 ILE B N 1
ATOM 3890 C CA . ILE B 1 111 ? -13.273 27.062 1.646 1 84.44 111 ILE B CA 1
ATOM 3891 C C . ILE B 1 111 ? -14.43 26.188 2.107 1 84.44 111 ILE B C 1
ATOM 3893 O O . ILE B 1 111 ? -15.336 25.875 1.331 1 84.44 111 ILE B O 1
ATOM 3897 N N . CYS B 1 112 ? -14.383 25.766 3.301 1 84.94 112 CYS B N 1
ATOM 3898 C CA . CYS B 1 112 ? -15.414 24.891 3.84 1 84.94 112 CYS B CA 1
ATOM 3899 C C . CYS B 1 112 ? -16.734 25.625 4.008 1 84.94 112 CYS B C 1
ATOM 3901 O O . CYS B 1 112 ? -17.812 25.031 3.869 1 84.94 112 CYS B O 1
ATOM 3903 N N . GLN B 1 113 ? -16.781 26.828 4.375 1 82.81 113 GLN B N 1
ATOM 3904 C CA . GLN B 1 113 ? -17.984 27.609 4.609 1 82.81 113 GLN B CA 1
ATOM 3905 C C . GLN B 1 113 ? -18.734 27.875 3.307 1 82.81 113 GLN B C 1
ATOM 3907 O O . GLN B 1 113 ? -19.953 28.047 3.305 1 82.81 113 GLN B O 1
ATOM 3912 N N . LYS B 1 114 ? -18.016 27.984 2.281 1 77.31 114 LYS B N 1
ATOM 3913 C CA . LYS B 1 114 ? -18.625 28.266 0.984 1 77.31 114 LYS B CA 1
ATOM 3914 C C . LYS B 1 114 ? -19.391 27.047 0.456 1 77.31 114 LYS B C 1
ATOM 3916 O O . LYS B 1 114 ? -20.156 27.172 -0.494 1 77.31 114 LYS B O 1
ATOM 3921 N N . ARG B 1 115 ? -19.172 26.016 1.035 1 70.88 115 ARG B N 1
ATOM 3922 C CA . ARG B 1 115 ? -19.797 24.812 0.49 1 70.88 115 ARG B CA 1
ATOM 3923 C C . ARG B 1 115 ? -20.828 24.234 1.453 1 70.88 115 ARG B C 1
ATOM 3925 O O . ARG B 1 115 ? -20.672 24.344 2.672 1 70.88 115 ARG B O 1
ATOM 3932 N N . LYS B 1 116 ? -22.109 23.891 0.896 1 57.78 116 LYS B N 1
ATOM 3933 C CA . LYS B 1 116 ? -23.266 23.406 1.642 1 57.78 116 LYS B CA 1
ATOM 3934 C C . LYS B 1 116 ? -22.969 22.062 2.303 1 57.78 116 LYS B C 1
ATOM 3936 O O . LYS B 1 116 ? -22.203 21.25 1.767 1 57.78 116 LYS B O 1
ATOM 3941 N N . PRO B 1 117 ? -23.469 21.859 3.574 1 54.69 117 PRO B N 1
ATOM 3942 C CA . PRO B 1 117 ? -23.281 20.625 4.363 1 54.69 117 PRO B CA 1
ATOM 3943 C C . PRO B 1 117 ? -23.734 19.375 3.629 1 54.69 117 PRO B C 1
ATOM 3945 O O . PRO B 1 117 ? -24.688 19.438 2.842 1 54.69 117 PRO B O 1
ATOM 3948 N N . PRO B 1 118 ? -22.938 18.328 3.713 1 52.91 118 PRO B N 1
ATOM 3949 C CA . PRO B 1 118 ? -23.266 17.094 2.992 1 52.91 118 PRO B CA 1
ATOM 3950 C C . PRO B 1 118 ? -24.625 16.531 3.385 1 52.91 118 PRO B C 1
ATOM 3952 O O . PRO B 1 118 ? -25.078 16.734 4.512 1 52.91 118 PRO B O 1
ATOM 3955 N N . ILE B 1 119 ? -25.438 16.094 2.404 1 49.19 119 ILE B N 1
ATOM 3956 C CA . ILE B 1 119 ? -26.719 15.414 2.545 1 49.19 119 ILE B CA 1
ATOM 3957 C C . ILE B 1 119 ? -26.531 14.102 3.309 1 49.19 119 ILE B C 1
ATOM 3959 O O . ILE B 1 119 ? -25.484 13.453 3.182 1 49.19 119 ILE B O 1
ATOM 3963 N N . LYS B 1 120 ? -27.594 13.789 4.129 1 47.78 120 LYS B N 1
ATOM 3964 C CA . LYS B 1 120 ? -27.75 12.656 5.027 1 47.78 120 LYS B CA 1
ATOM 3965 C C . LYS B 1 120 ? -27.5 11.336 4.293 1 47.78 120 LYS B C 1
ATOM 3967 O O . LYS B 1 120 ? -27.969 11.148 3.168 1 47.78 120 LYS B O 1
ATOM 3972 N N . SER B 1 121 ? -26.594 10.5 4.785 1 51 121 SER B N 1
ATOM 3973 C CA . SER B 1 121 ? -26.031 9.25 4.27 1 51 121 SER B CA 1
ATOM 3974 C C . SER B 1 121 ? -27.047 8.109 4.391 1 51 121 SER B C 1
ATOM 3976 O O . SER B 1 121 ? -27.875 8.109 5.297 1 51 121 SER B O 1
ATOM 3978 N N . GLU B 1 122 ? -27.203 7.414 3.309 1 47.56 122 GLU B N 1
ATOM 3979 C CA . GLU B 1 122 ? -28.016 6.199 3.271 1 47.56 122 GLU B CA 1
ATOM 3980 C C . GLU B 1 122 ? -27.453 5.129 4.203 1 47.56 122 GLU B C 1
ATOM 3982 O O . GLU B 1 122 ? -26.234 5.062 4.414 1 47.56 122 GLU B O 1
ATOM 3987 N N . PRO B 1 123 ? -28.391 4.426 4.875 1 43.97 123 PRO B N 1
ATOM 3988 C CA . PRO B 1 123 ? -28.016 3.365 5.812 1 43.97 123 PRO B CA 1
ATOM 3989 C C . PRO B 1 123 ? -27.188 2.262 5.148 1 43.97 123 PRO B C 1
ATOM 3991 O O . PRO B 1 123 ? -27.406 1.938 3.98 1 43.97 123 PRO B O 1
ATOM 3994 N N . LEU B 1 124 ? -26.062 1.888 5.73 1 52.09 124 LEU B N 1
ATOM 3995 C CA . LEU B 1 124 ? -25.266 0.757 5.246 1 52.09 124 LEU B CA 1
ATOM 3996 C C . LEU B 1 124 ? -25.719 -0.539 5.918 1 52.09 124 LEU B C 1
ATOM 3998 O O . LEU B 1 124 ? -26.078 -0.539 7.098 1 52.09 124 LEU B O 1
ATOM 4002 N N . HIS B 1 125 ? -26.047 -1.565 5.18 1 49.31 125 HIS B N 1
ATOM 4003 C CA . HIS B 1 125 ? -26.281 -2.887 5.754 1 49.31 125 HIS B CA 1
ATOM 4004 C C . HIS B 1 125 ? -24.969 -3.518 6.227 1 49.31 125 HIS B C 1
ATOM 4006 O O . HIS B 1 125 ? -23.938 -3.338 5.598 1 49.31 125 HIS B O 1
ATOM 4012 N N . PRO B 1 126 ? -25.109 -4.184 7.371 1 50.75 126 PRO B N 1
ATOM 4013 C CA . PRO B 1 126 ? -23.922 -4.824 7.93 1 50.75 126 PRO B CA 1
ATOM 4014 C C . PRO B 1 126 ? -23.328 -5.875 6.996 1 50.75 126 PRO B C 1
ATOM 4016 O O . PRO B 1 126 ? -24.062 -6.699 6.438 1 50.75 126 PRO B O 1
ATOM 4019 N N . ILE B 1 127 ? -22.297 -5.703 6.457 1 55.88 127 ILE B N 1
ATOM 4020 C CA . ILE B 1 127 ? -21.578 -6.684 5.652 1 55.88 127 ILE B CA 1
ATOM 4021 C C . ILE B 1 127 ? -20.406 -7.254 6.453 1 55.88 127 ILE B C 1
ATOM 4023 O O . ILE B 1 127 ? -19.688 -6.512 7.121 1 55.88 127 ILE B O 1
ATOM 4027 N N . LYS B 1 128 ? -20.469 -8.594 6.59 1 58.84 128 LYS B N 1
ATOM 4028 C CA . LYS B 1 128 ? -19.297 -9.234 7.168 1 58.84 128 LYS B CA 1
ATOM 4029 C C . LYS B 1 128 ? -18.047 -8.945 6.336 1 58.84 128 LYS B C 1
ATOM 4031 O O . LYS B 1 128 ? -18.062 -9.109 5.117 1 58.84 128 LYS B O 1
ATOM 4036 N N . VAL B 1 129 ? -17.125 -8.281 7.082 1 70.12 129 VAL B N 1
ATOM 4037 C CA . VAL B 1 129 ? -15.898 -7.938 6.379 1 70.12 129 VAL B CA 1
ATOM 4038 C C . VAL B 1 129 ? -14.789 -8.922 6.758 1 70.12 129 VAL B C 1
ATOM 4040 O O . VAL B 1 129 ? -14.656 -9.289 7.926 1 70.12 129 VAL B O 1
ATOM 4043 N N . GLY B 1 130 ? -14.133 -9.508 5.824 1 70.5 130 GLY B N 1
ATOM 4044 C CA . GLY B 1 130 ? -13.039 -10.438 6.027 1 70.5 130 GLY B CA 1
ATOM 4045 C C . GLY B 1 130 ? -11.695 -9.75 6.18 1 70.5 130 GLY B C 1
ATOM 4046 O O . GLY B 1 130 ? -11.547 -8.828 6.984 1 70.5 130 GLY B O 1
ATOM 4047 N N . ARG B 1 131 ? -10.656 -10.242 5.543 1 78.94 131 ARG B N 1
ATOM 4048 C CA . ARG B 1 131 ? -9.289 -9.719 5.555 1 78.94 131 ARG B CA 1
ATOM 4049 C C . ARG B 1 131 ? -9.141 -8.57 4.562 1 78.94 131 ARG B C 1
ATOM 4051 O O . ARG B 1 131 ? -10.008 -8.352 3.721 1 78.94 131 ARG B O 1
ATOM 4058 N N . PRO B 1 132 ? -8.062 -7.805 4.789 1 84.44 132 PRO B N 1
ATOM 4059 C CA . PRO B 1 132 ? -7.84 -6.715 3.834 1 84.44 132 PRO B CA 1
ATOM 4060 C C . PRO B 1 132 ? -7.859 -7.195 2.383 1 84.44 132 PRO B C 1
ATOM 4062 O O . PRO B 1 132 ? -7.164 -8.156 2.037 1 84.44 132 PRO B O 1
ATOM 4065 N N . PHE B 1 133 ? -8.719 -6.559 1.593 1 86.25 133 PHE B N 1
ATOM 4066 C CA . PHE B 1 133 ? -8.867 -6.719 0.151 1 86.25 133 PHE B CA 1
ATOM 4067 C C . PHE B 1 133 ? -9.586 -8.016 -0.178 1 86.25 133 PHE B C 1
ATOM 4069 O O . PHE B 1 133 ? -9.562 -8.477 -1.323 1 86.25 133 PHE B O 1
ATOM 4076 N N . ASP B 1 134 ? -10.258 -8.688 0.803 1 86.31 134 ASP B N 1
ATOM 4077 C CA . ASP B 1 134 ? -11.164 -9.789 0.503 1 86.31 134 ASP B CA 1
ATOM 4078 C C . ASP B 1 134 ? -12.32 -9.328 -0.382 1 86.31 134 ASP B C 1
ATOM 4080 O O . ASP B 1 134 ? -12.641 -9.977 -1.382 1 86.31 134 ASP B O 1
ATOM 4084 N N . ARG B 1 135 ? -12.836 -8.219 0.017 1 88.81 135 ARG B N 1
ATOM 4085 C CA . ARG B 1 135 ? -14 -7.691 -0.686 1 88.81 135 ARG B CA 1
ATOM 4086 C C . ARG B 1 135 ? -13.781 -6.234 -1.091 1 88.81 135 ARG B C 1
ATOM 4088 O O . ARG B 1 135 ? -13.359 -5.414 -0.275 1 88.81 135 ARG B O 1
ATOM 4095 N N . ILE B 1 136 ? -14.055 -5.977 -2.363 1 93.38 136 ILE B N 1
ATOM 4096 C CA . ILE B 1 136 ? -13.977 -4.602 -2.846 1 93.38 136 ILE B CA 1
ATOM 4097 C C . ILE B 1 136 ? -15.258 -4.246 -3.596 1 93.38 136 ILE B C 1
ATOM 4099 O O . ILE B 1 136 ? -15.938 -5.125 -4.141 1 93.38 136 ILE B O 1
ATOM 4103 N N . GLY B 1 137 ? -15.641 -3.008 -3.521 1 92.69 137 GLY B N 1
ATOM 4104 C CA . GLY B 1 137 ? -16.703 -2.451 -4.34 1 92.69 137 GLY B CA 1
ATOM 4105 C C . GLY B 1 137 ? -16.203 -1.509 -5.414 1 92.69 137 GLY B C 1
ATOM 4106 O O . GLY B 1 137 ? -15.281 -0.721 -5.18 1 92.69 137 GLY B O 1
ATOM 4107 N N . MET B 1 138 ? -16.719 -1.611 -6.602 1 94.31 138 MET B N 1
ATOM 4108 C CA . MET B 1 138 ? -16.328 -0.742 -7.711 1 94.31 138 MET B CA 1
ATOM 4109 C C . MET B 1 138 ? -17.531 0.002 -8.266 1 94.31 138 MET B C 1
ATOM 4111 O O . MET B 1 138 ? -18.625 -0.562 -8.367 1 94.31 138 MET B O 1
ATOM 4115 N N . ASP B 1 139 ? -17.359 1.228 -8.609 1 93.56 139 ASP B N 1
ATOM 4116 C CA . ASP B 1 139 ? -18.406 2.094 -9.141 1 93.56 139 ASP B CA 1
ATOM 4117 C C . ASP B 1 139 ? -17.828 3.139 -10.094 1 93.56 139 ASP B C 1
ATOM 4119 O O . ASP B 1 139 ? -16.594 3.258 -10.219 1 93.56 139 ASP B O 1
ATOM 4123 N N . ILE B 1 140 ? -18.688 3.84 -10.805 1 94.56 140 ILE B N 1
ATOM 4124 C CA . ILE B 1 140 ? -18.281 4.898 -11.719 1 94.56 140 ILE B CA 1
ATOM 4125 C C . ILE B 1 140 ? -18.953 6.211 -11.328 1 94.56 140 ILE B C 1
ATOM 4127 O O . ILE B 1 140 ? -20.156 6.238 -11.055 1 94.56 140 ILE B O 1
ATOM 4131 N N . VAL B 1 141 ? -18.188 7.246 -11.25 1 94.62 141 VAL B N 1
ATOM 4132 C CA . VAL B 1 141 ? -18.672 8.594 -10.984 1 94.62 141 VAL B CA 1
ATOM 4133 C C . VAL B 1 141 ? -18.688 9.406 -12.273 1 94.62 141 VAL B C 1
ATOM 4135 O O . VAL B 1 141 ? -17.703 9.445 -13.008 1 94.62 141 VAL B O 1
ATOM 4138 N N . GLY B 1 142 ? -19.781 10.188 -12.469 1 91.88 142 GLY B N 1
ATOM 4139 C CA . GLY B 1 142 ? -19.875 11.055 -13.633 1 91.88 142 GLY B CA 1
ATOM 4140 C C . GLY B 1 142 ? -21.203 10.945 -14.352 1 91.88 142 GLY B C 1
ATOM 4141 O O . GLY B 1 142 ? -22.094 10.227 -13.906 1 91.88 142 GLY B O 1
ATOM 4142 N N . PRO B 1 143 ? -21.438 11.617 -15.367 1 94.25 143 PRO B N 1
ATOM 4143 C CA . PRO B 1 143 ? -20.422 12.453 -16.031 1 94.25 143 PRO B CA 1
ATOM 4144 C C . PRO B 1 143 ? -20.109 13.719 -15.234 1 94.25 143 PRO B C 1
ATOM 4146 O O . PRO B 1 143 ? -21 14.336 -14.656 1 94.25 143 PRO B O 1
ATOM 4149 N N . LEU B 1 144 ? -18.844 14.039 -15.195 1 93.88 144 LEU B N 1
ATOM 4150 C CA . LEU B 1 144 ? -18.328 15.281 -14.617 1 93.88 144 LEU B CA 1
ATOM 4151 C C . LEU B 1 144 ? -17.953 16.266 -15.711 1 93.88 144 LEU B C 1
ATOM 4153 O O . LEU B 1 144 ? -17.953 15.922 -16.891 1 93.88 144 LEU B O 1
ATOM 4157 N N . PRO B 1 145 ? -17.797 17.547 -15.336 1 92 145 PRO B N 1
ATOM 4158 C CA . PRO B 1 145 ? -17.281 18.469 -16.359 1 92 145 PRO B CA 1
ATOM 4159 C C . PRO B 1 145 ? -16.016 17.969 -17.031 1 92 145 PRO B C 1
ATOM 4161 O O . PRO B 1 145 ? -15.109 17.469 -16.344 1 92 145 PRO B O 1
ATOM 4164 N N . ILE B 1 146 ? -15.984 18.062 -18.328 1 94.31 146 ILE B N 1
ATOM 4165 C CA . ILE B 1 146 ? -14.859 17.531 -19.094 1 94.31 146 ILE B CA 1
ATOM 4166 C C . ILE B 1 146 ? -13.586 18.297 -18.75 1 94.31 146 ILE B C 1
ATOM 4168 O O . ILE B 1 146 ? -13.594 19.531 -18.703 1 94.31 146 ILE B O 1
ATOM 4172 N N . THR B 1 147 ? -12.57 17.562 -18.5 1 94.06 147 THR B N 1
ATOM 4173 C CA . THR B 1 147 ? -11.312 18.188 -18.125 1 94.06 147 THR B CA 1
ATOM 4174 C C . THR B 1 147 ? -10.484 18.531 -19.359 1 94.06 147 THR B C 1
ATOM 4176 O O . THR B 1 147 ? -10.844 18.156 -20.469 1 94.06 147 THR B O 1
ATOM 4179 N N . ARG B 1 148 ? -9.391 19.281 -19.125 1 89.94 148 ARG B N 1
ATOM 4180 C CA . ARG B 1 148 ? -8.469 19.641 -20.203 1 89.94 148 ARG B CA 1
ATOM 4181 C C . ARG B 1 148 ? -7.836 18.391 -20.828 1 89.94 148 ARG B C 1
ATOM 4183 O O . ARG B 1 148 ? -7.496 18.391 -22.016 1 89.94 148 ARG B O 1
ATOM 4190 N N . THR B 1 149 ? -7.73 17.328 -20.062 1 91.31 149 THR B N 1
ATOM 4191 C CA . THR B 1 149 ? -7.156 16.078 -20.562 1 91.31 149 THR B CA 1
ATOM 4192 C C . THR B 1 149 ? -8.25 15.141 -21.062 1 91.31 149 THR B C 1
ATOM 4194 O O . THR B 1 149 ? -8.008 13.945 -21.234 1 91.31 149 THR B O 1
ATOM 4197 N N . ARG B 1 150 ? -9.523 15.617 -21.094 1 94.38 150 ARG B N 1
ATOM 4198 C CA . ARG B 1 150 ? -10.672 14.984 -21.734 1 94.38 150 ARG B CA 1
ATOM 4199 C C . ARG B 1 150 ? -11.227 13.852 -20.875 1 94.38 150 ARG B C 1
ATOM 4201 O O . ARG B 1 150 ? -11.719 12.852 -21.406 1 94.38 150 ARG B O 1
ATOM 4208 N N . ASN B 1 151 ? -11.047 13.922 -19.625 1 96.06 151 ASN B N 1
ATOM 4209 C CA . ASN B 1 151 ? -11.695 12.992 -18.703 1 96.06 151 ASN B CA 1
ATOM 4210 C C . ASN B 1 151 ? -13.086 13.477 -18.312 1 96.06 151 ASN B C 1
ATOM 4212 O O . ASN B 1 151 ? -13.32 14.68 -18.188 1 96.06 151 ASN B O 1
ATOM 4216 N N . ARG B 1 152 ? -13.992 12.516 -18.125 1 96.56 152 ARG B N 1
ATOM 4217 C CA . ARG B 1 152 ? -15.359 12.875 -17.781 1 96.56 152 ARG B CA 1
ATOM 4218 C C . ARG B 1 152 ? -15.914 11.977 -16.688 1 96.56 152 ARG B C 1
ATOM 4220 O O . ARG B 1 152 ? -16.984 12.242 -16.125 1 96.56 152 ARG B O 1
ATOM 4227 N N . TYR B 1 153 ? -15.188 10.93 -16.422 1 96.75 153 TYR B N 1
ATOM 4228 C CA . TYR B 1 153 ? -15.641 9.953 -15.43 1 96.75 153 TYR B CA 1
ATOM 4229 C C . TYR B 1 153 ? -14.516 9.586 -14.469 1 96.75 153 TYR B C 1
ATOM 4231 O O . TYR B 1 153 ? -13.344 9.852 -14.742 1 96.75 153 TYR B O 1
ATOM 4239 N N . ILE B 1 154 ? -14.883 9.062 -13.32 1 97.44 154 ILE B N 1
ATOM 4240 C CA . ILE B 1 154 ? -13.945 8.445 -12.391 1 97.44 154 ILE B CA 1
ATOM 4241 C C . ILE B 1 154 ? -14.398 7.023 -12.07 1 97.44 154 ILE B C 1
ATOM 4243 O O . ILE B 1 154 ? -15.547 6.809 -11.664 1 97.44 154 ILE B O 1
ATOM 4247 N N . VAL B 1 155 ? -13.602 6.059 -12.336 1 97.12 155 VAL B N 1
ATOM 4248 C CA . VAL B 1 155 ? -13.852 4.73 -11.797 1 97.12 155 VAL B CA 1
ATOM 4249 C C . VAL B 1 155 ? -13.273 4.625 -10.383 1 97.12 155 VAL B C 1
ATOM 4251 O O . VAL B 1 155 ? -12.156 5.082 -10.133 1 97.12 155 VAL B O 1
ATOM 4254 N N . VAL B 1 156 ? -14.047 4.062 -9.469 1 97 156 VAL B N 1
ATOM 4255 C CA . VAL B 1 156 ? -13.648 4.062 -8.062 1 97 156 VAL B CA 1
ATOM 4256 C C . VAL B 1 156 ? -13.773 2.652 -7.492 1 97 156 VAL B C 1
ATOM 4258 O O . VAL B 1 156 ? -14.68 1.902 -7.867 1 97 156 VAL B O 1
ATOM 4261 N N . VAL B 1 157 ? -12.82 2.33 -6.629 1 96.19 157 VAL B N 1
ATOM 4262 C CA . VAL B 1 157 ? -12.883 1.108 -5.832 1 96.19 157 VAL B CA 1
ATOM 4263 C C . VAL B 1 157 ? -12.734 1.449 -4.352 1 96.19 157 VAL B C 1
ATOM 4265 O O . VAL B 1 157 ? -11.914 2.297 -3.984 1 96.19 157 VAL B O 1
ATOM 4268 N N . THR B 1 158 ? -13.547 0.849 -3.549 1 93.75 158 THR B N 1
ATOM 4269 C CA . THR B 1 158 ? -13.406 0.95 -2.1 1 93.75 158 THR B CA 1
ATOM 4270 C C . THR B 1 158 ? -13.258 -0.433 -1.473 1 93.75 158 THR B C 1
ATOM 4272 O O . THR B 1 158 ? -14.016 -1.353 -1.794 1 93.75 158 THR B O 1
ATOM 4275 N N . GLU B 1 159 ? -12.281 -0.593 -0.68 1 92.88 159 GLU B N 1
ATOM 4276 C CA . GLU B 1 159 ? -12.055 -1.835 0.053 1 92.88 159 GLU B CA 1
ATOM 4277 C C . GLU B 1 159 ? -12.883 -1.879 1.333 1 92.88 159 GLU B C 1
ATOM 4279 O O . GLU B 1 159 ? -13.008 -0.872 2.033 1 92.88 159 GLU B O 1
ATOM 4284 N N . TYR B 1 160 ? -13.391 -2.91 1.732 1 86.25 160 TYR B N 1
ATOM 4285 C CA . TYR B 1 160 ? -14.492 -2.967 2.693 1 86.25 160 TYR B CA 1
ATOM 4286 C C . TYR B 1 160 ? -13.961 -2.992 4.121 1 86.25 160 TYR B C 1
ATOM 4288 O O . TYR B 1 160 ? -14.672 -2.621 5.059 1 86.25 160 TYR B O 1
ATOM 4296 N N . LEU B 1 161 ? -12.781 -3.422 4.332 1 86.06 161 LEU B N 1
ATOM 4297 C CA . LEU B 1 161 ? -12.266 -3.453 5.695 1 86.06 161 LEU B CA 1
ATOM 4298 C C . LEU B 1 161 ? -11.531 -2.156 6.031 1 86.06 161 LEU B C 1
ATOM 4300 O O . LEU B 1 161 ? -11.945 -1.416 6.922 1 86.06 161 LEU B O 1
ATOM 4304 N N . THR B 1 162 ? -10.5 -1.872 5.266 1 88.62 162 THR B N 1
ATOM 4305 C CA . THR B 1 162 ? -9.633 -0.742 5.574 1 88.62 162 THR B CA 1
ATOM 4306 C C . THR B 1 162 ? -10.234 0.56 5.055 1 88.62 162 THR B C 1
ATOM 4308 O O . THR B 1 162 ? -9.805 1.647 5.438 1 88.62 162 THR B O 1
ATOM 4311 N N . LYS B 1 163 ? -11.172 0.453 4.137 1 89.81 163 LYS B N 1
ATOM 4312 C CA . LYS B 1 163 ? -11.805 1.589 3.469 1 89.81 163 LYS B CA 1
ATOM 4313 C C . LYS B 1 163 ? -10.836 2.264 2.5 1 89.81 163 LYS B C 1
ATOM 4315 O O . LYS B 1 163 ? -11.07 3.398 2.076 1 89.81 163 LYS B O 1
ATOM 4320 N N . TRP B 1 164 ? -9.766 1.566 2.121 1 94.56 164 TRP B N 1
ATOM 4321 C CA . TRP B 1 164 ? -8.805 2.076 1.148 1 94.56 164 TRP B CA 1
ATOM 4322 C C . TRP B 1 164 ? -9.477 2.352 -0.192 1 94.56 164 TRP B C 1
ATOM 4324 O O . TRP B 1 164 ? -10.172 1.486 -0.733 1 94.56 164 TRP B O 1
ATOM 4334 N N . PRO B 1 165 ? -9.227 3.545 -0.696 1 96.5 165 PRO B N 1
ATOM 4335 C CA . PRO B 1 165 ? -9.797 3.875 -2.006 1 96.5 165 PRO B CA 1
ATOM 4336 C C . PRO B 1 165 ? -8.781 3.768 -3.137 1 96.5 165 PRO B C 1
ATOM 4338 O O . PRO B 1 165 ? -7.59 4.02 -2.928 1 96.5 165 PRO B O 1
ATOM 4341 N N . GLU B 1 166 ? -9.18 3.322 -4.273 1 97.81 166 GLU B N 1
ATOM 4342 C CA . GLU B 1 166 ? -8.492 3.502 -5.551 1 97.81 166 GLU B CA 1
ATOM 4343 C C . GLU B 1 166 ? -9.406 4.191 -6.566 1 97.81 166 GLU B C 1
ATOM 4345 O O . GLU B 1 166 ? -10.609 3.936 -6.602 1 97.81 166 GLU B O 1
ATOM 4350 N N . ALA B 1 167 ? -8.836 5.059 -7.359 1 98 167 ALA B N 1
ATOM 4351 C CA . ALA B 1 167 ? -9.633 5.742 -8.375 1 98 167 ALA B CA 1
ATOM 4352 C C . ALA B 1 167 ? -8.766 6.172 -9.555 1 98 167 ALA B C 1
ATOM 4354 O O . ALA B 1 167 ? -7.562 6.402 -9.398 1 98 167 ALA B O 1
ATOM 4355 N N . ARG B 1 168 ? -9.383 6.246 -10.664 1 97.75 168 ARG B N 1
ATOM 4356 C CA . ARG B 1 168 ? -8.734 6.688 -11.898 1 97.75 168 ARG B CA 1
ATOM 4357 C C . ARG B 1 168 ? -9.695 7.48 -12.773 1 97.75 168 ARG B C 1
ATOM 4359 O O . ARG B 1 168 ? -10.867 7.121 -12.898 1 97.75 168 ARG B O 1
ATOM 4366 N N . ALA B 1 169 ? -9.234 8.656 -13.258 1 97.44 169 ALA B N 1
ATOM 4367 C CA . ALA B 1 169 ? -10.016 9.438 -14.211 1 97.44 169 ALA B CA 1
ATOM 4368 C C . ALA B 1 169 ? -10.102 8.734 -15.562 1 97.44 169 ALA B C 1
ATOM 4370 O O . ALA B 1 169 ? -9.117 8.148 -16.031 1 97.44 169 ALA B O 1
ATOM 4371 N N . LEU B 1 170 ? -11.25 8.758 -16.172 1 97.12 170 LEU B N 1
ATOM 4372 C CA . LEU B 1 170 ? -11.484 8.102 -17.453 1 97.12 170 LEU B CA 1
ATOM 4373 C C . LEU B 1 170 ? -12.18 9.039 -18.422 1 97.12 170 LEU B C 1
ATOM 4375 O O . LEU B 1 170 ? -13.016 9.852 -18.031 1 97.12 170 LEU B O 1
ATOM 4379 N N . PRO B 1 171 ? -11.93 8.867 -19.734 1 96.12 171 PRO B N 1
ATOM 4380 C CA . PRO B 1 171 ? -12.633 9.672 -20.734 1 96.12 171 PRO B CA 1
ATOM 4381 C C . PRO B 1 171 ? -14.062 9.195 -20.969 1 96.12 171 PRO B C 1
ATOM 4383 O O . PRO B 1 171 ? -14.914 9.977 -21.406 1 96.12 171 PRO B O 1
ATOM 4386 N N . ASP B 1 172 ? -14.32 7.906 -20.719 1 94.56 172 ASP B N 1
ATOM 4387 C CA . ASP B 1 172 ? -15.633 7.32 -20.938 1 94.56 172 ASP B CA 1
ATOM 4388 C C . ASP B 1 172 ? -15.906 6.188 -19.953 1 94.56 172 ASP B C 1
ATOM 4390 O O . ASP B 1 172 ? -15.016 5.793 -19.188 1 94.56 172 ASP B O 1
ATOM 4394 N N . ALA B 1 173 ? -17.062 5.738 -19.922 1 93.06 173 ALA B N 1
ATOM 4395 C CA . ALA B 1 173 ? -17.453 4.684 -18.984 1 93.06 173 ALA B CA 1
ATOM 4396 C C . ALA B 1 173 ? -17.578 3.34 -19.703 1 93.06 173 ALA B C 1
ATOM 4398 O O . ALA B 1 173 ? -18.5 2.568 -19.438 1 93.06 173 ALA B O 1
ATOM 4399 N N . LYS B 1 174 ? -16.703 3.08 -20.562 1 92.69 174 LYS B N 1
ATOM 4400 C CA . LYS B 1 174 ? -16.734 1.827 -21.312 1 92.69 174 LYS B CA 1
ATOM 4401 C C . LYS B 1 174 ? -15.938 0.74 -20.609 1 92.69 174 LYS B C 1
ATOM 4403 O O . LYS B 1 174 ? -15.008 1.039 -19.859 1 92.69 174 LYS B O 1
ATOM 4408 N N . ALA B 1 175 ? -16.25 -0.475 -20.906 1 90.75 175 ALA B N 1
ATOM 4409 C CA . ALA B 1 175 ? -15.555 -1.627 -20.344 1 90.75 175 ALA B CA 1
ATOM 4410 C C . ALA B 1 175 ? -14.062 -1.571 -20.656 1 90.75 175 ALA B C 1
ATOM 4412 O O . ALA B 1 175 ? -13.234 -1.884 -19.797 1 90.75 175 ALA B O 1
ATOM 4413 N N . ALA B 1 176 ? -13.773 -1.145 -21.828 1 90.31 176 ALA B N 1
ATOM 4414 C CA . ALA B 1 176 ? -12.391 -1.106 -22.297 1 90.31 176 ALA B CA 1
ATOM 4415 C C . ALA B 1 176 ? -11.555 -0.15 -21.453 1 90.31 176 ALA B C 1
ATOM 4417 O O . ALA B 1 176 ? -10.328 -0.29 -21.375 1 90.31 176 ALA B O 1
ATOM 4418 N N . SER B 1 177 ? -12.219 0.833 -20.844 1 92.06 177 SER B N 1
ATOM 4419 C CA . SER B 1 177 ? -11.539 1.783 -19.969 1 92.06 177 SER B CA 1
ATOM 4420 C C . SER B 1 177 ? -11.531 1.304 -18.531 1 92.06 177 SER B C 1
ATOM 4422 O O . SER B 1 177 ? -10.555 1.494 -17.812 1 92.06 177 SER B O 1
ATOM 4424 N N . VAL B 1 178 ? -12.477 0.582 -18.125 1 93.38 178 VAL B N 1
ATOM 4425 C CA . VAL B 1 178 ? -12.672 0.191 -16.734 1 93.38 178 VAL B CA 1
ATOM 4426 C C . VAL B 1 178 ? -11.828 -1.041 -16.422 1 93.38 178 VAL B C 1
ATOM 4428 O O . VAL B 1 178 ? -11.219 -1.124 -15.352 1 93.38 178 VAL B O 1
ATOM 4431 N N . VAL B 1 179 ? -11.75 -1.981 -17.281 1 93.75 179 VAL B N 1
ATOM 4432 C CA . VAL B 1 179 ? -11.125 -3.275 -17.031 1 93.75 179 VAL B CA 1
ATOM 4433 C C . VAL B 1 179 ? -9.625 -3.094 -16.797 1 93.75 179 VAL B C 1
ATOM 4435 O O . VAL B 1 179 ? -9.062 -3.68 -15.867 1 93.75 179 VAL B O 1
ATOM 4438 N N . PRO B 1 180 ? -8.984 -2.223 -17.609 1 93.56 180 PRO B N 1
ATOM 4439 C CA . PRO B 1 180 ? -7.566 -1.981 -17.312 1 93.56 180 PRO B CA 1
ATOM 4440 C C . PRO B 1 180 ? -7.344 -1.389 -15.93 1 93.56 180 PRO B C 1
ATOM 4442 O O . PRO B 1 180 ? -6.34 -1.686 -15.281 1 93.56 180 PRO B O 1
ATOM 4445 N N . PHE B 1 181 ? -8.258 -0.569 -15.523 1 96 181 PHE B N 1
ATOM 4446 C CA . PHE B 1 181 ? -8.172 -0.029 -14.172 1 96 181 PHE B CA 1
ATOM 4447 C C . PHE B 1 181 ? -8.195 -1.148 -13.141 1 96 181 PHE B C 1
ATOM 4449 O O . PHE B 1 181 ? -7.371 -1.169 -12.219 1 96 181 PHE B O 1
ATOM 4456 N N . PHE B 1 182 ? -9.109 -2.053 -13.281 1 95.69 182 PHE B N 1
ATOM 4457 C CA . PHE B 1 182 ? -9.234 -3.172 -12.352 1 95.69 182 PHE B CA 1
ATOM 4458 C C . PHE B 1 182 ? -7.957 -4.004 -12.336 1 95.69 182 PHE B C 1
ATOM 4460 O O . PHE B 1 182 ? -7.457 -4.363 -11.266 1 95.69 182 PHE B O 1
ATOM 4467 N N . TYR B 1 183 ? -7.438 -4.234 -13.43 1 94.94 183 TYR B N 1
ATOM 4468 C CA . TYR B 1 183 ? -6.25 -5.078 -13.531 1 94.94 183 TYR B CA 1
ATOM 4469 C C . TYR B 1 183 ? -5.016 -4.34 -13.031 1 94.94 183 TYR B C 1
ATOM 4471 O O . TYR B 1 183 ? -4.285 -4.84 -12.172 1 94.94 183 TYR B O 1
ATOM 4479 N N . ASP B 1 184 ? -4.777 -3.111 -13.508 1 95.94 184 ASP B N 1
ATOM 4480 C CA . ASP B 1 184 ? -3.545 -2.369 -13.258 1 95.94 184 ASP B CA 1
ATOM 4481 C C . ASP B 1 184 ? -3.504 -1.831 -11.836 1 95.94 184 ASP B C 1
ATOM 4483 O O . ASP B 1 184 ? -2.479 -1.928 -11.156 1 95.94 184 ASP B O 1
ATOM 4487 N N . ASP B 1 185 ? -4.617 -1.276 -11.375 1 96.56 185 ASP B N 1
ATOM 4488 C CA . ASP B 1 185 ? -4.613 -0.481 -10.148 1 96.56 185 ASP B CA 1
ATOM 4489 C C . ASP B 1 185 ? -5.078 -1.31 -8.953 1 96.56 185 ASP B C 1
ATOM 4491 O O . ASP B 1 185 ? -4.859 -0.926 -7.805 1 96.56 185 ASP B O 1
ATOM 4495 N N . ILE B 1 186 ? -5.707 -2.422 -9.25 1 96.06 186 ILE B N 1
ATOM 4496 C CA . ILE B 1 186 ? -6.199 -3.25 -8.156 1 96.06 186 ILE B CA 1
ATOM 4497 C C . ILE B 1 186 ? -5.387 -4.539 -8.078 1 96.06 186 ILE B C 1
ATOM 4499 O O . ILE B 1 186 ? -4.598 -4.73 -7.152 1 96.06 186 ILE B O 1
ATOM 4503 N N . ILE B 1 187 ? -5.414 -5.312 -9.148 1 94.38 187 ILE B N 1
ATOM 4504 C CA . ILE B 1 187 ? -4.785 -6.629 -9.125 1 94.38 187 ILE B CA 1
ATOM 4505 C C . ILE B 1 187 ? -3.271 -6.473 -9.008 1 94.38 187 ILE B C 1
ATOM 4507 O O . ILE B 1 187 ? -2.645 -7.059 -8.125 1 94.38 187 ILE B O 1
ATOM 4511 N N . CYS B 1 188 ? -2.682 -5.629 -9.781 1 95.38 188 CYS B N 1
ATOM 4512 C CA . CYS B 1 188 ? -1.229 -5.523 -9.852 1 95.38 188 CYS B CA 1
ATOM 4513 C C . CYS B 1 188 ? -0.68 -4.719 -8.68 1 95.38 188 CYS B C 1
ATOM 4515 O O . CYS B 1 188 ? 0.533 -4.66 -8.477 1 95.38 188 CYS B O 1
ATOM 4517 N N . ARG B 1 189 ? -1.57 -4.121 -7.938 1 96.12 189 ARG B N 1
ATOM 4518 C CA . ARG B 1 189 ? -1.086 -3.334 -6.809 1 96.12 189 ARG B CA 1
ATOM 4519 C C . ARG B 1 189 ? -1.396 -4.027 -5.484 1 96.12 189 ARG B C 1
ATOM 4521 O O . ARG B 1 189 ? -0.599 -3.977 -4.547 1 96.12 189 ARG B O 1
ATOM 4528 N N . HIS B 1 190 ? -2.576 -4.711 -5.473 1 95.38 190 HIS B N 1
ATOM 4529 C CA . HIS B 1 190 ? -3.049 -5.18 -4.172 1 95.38 190 HIS B CA 1
ATOM 4530 C C . HIS B 1 190 ? -3.281 -6.688 -4.184 1 95.38 190 HIS B C 1
ATOM 4532 O O . HIS B 1 190 ? -3.592 -7.277 -3.145 1 95.38 190 HIS B O 1
ATOM 4538 N N . GLY B 1 191 ? -3.131 -7.371 -5.324 1 93.75 191 GLY B N 1
ATOM 4539 C CA . GLY B 1 191 ? -3.479 -8.781 -5.441 1 93.75 191 GLY B CA 1
ATOM 4540 C C . GLY B 1 191 ? -4.941 -9.008 -5.766 1 93.75 191 GLY B C 1
ATOM 4541 O O . GLY B 1 191 ? -5.703 -8.047 -5.934 1 93.75 191 GLY B O 1
ATOM 4542 N N . CYS B 1 192 ? -5.309 -10.25 -5.828 1 92.88 192 CYS B N 1
ATOM 4543 C CA . CYS B 1 192 ? -6.668 -10.602 -6.219 1 92.88 192 CYS B CA 1
ATOM 4544 C C . CYS B 1 192 ? -7.613 -10.539 -5.023 1 92.88 192 CYS B C 1
ATOM 4546 O O . CYS B 1 192 ? -7.359 -11.164 -3.992 1 92.88 192 CYS B O 1
ATOM 4548 N N . PRO B 1 193 ? -8.688 -9.773 -5.18 1 93.88 193 PRO B N 1
ATOM 4549 C CA . PRO B 1 193 ? -9.734 -9.875 -4.16 1 93.88 193 PRO B CA 1
ATOM 4550 C C . PRO B 1 193 ? -10.531 -11.172 -4.266 1 93.88 193 PRO B C 1
ATOM 4552 O O . PRO B 1 193 ? -10.57 -11.789 -5.332 1 93.88 193 PRO B O 1
ATOM 4555 N N . LYS B 1 194 ? -11.164 -11.547 -3.166 1 90.44 194 LYS B N 1
ATOM 4556 C CA . LYS B 1 194 ? -12.07 -12.688 -3.213 1 90.44 194 LYS B CA 1
ATOM 4557 C C . LYS B 1 194 ? -13.359 -12.344 -3.939 1 90.44 194 LYS B C 1
ATOM 4559 O O . LYS B 1 194 ? -13.891 -13.148 -4.707 1 90.44 194 LYS B O 1
ATOM 4564 N N . GLU B 1 195 ? -13.797 -11.086 -3.617 1 91.69 195 GLU B N 1
ATOM 4565 C CA . GLU B 1 195 ? -15.086 -10.68 -4.172 1 91.69 195 GLU B CA 1
ATOM 4566 C C . GLU B 1 195 ? -15.031 -9.242 -4.691 1 91.69 195 GLU B C 1
ATOM 4568 O O . GLU B 1 195 ? -14.469 -8.359 -4.043 1 91.69 195 GLU B O 1
ATOM 4573 N N . LEU B 1 196 ? -15.602 -9.07 -5.844 1 93.44 196 LEU B N 1
ATOM 4574 C CA . LEU B 1 196 ? -15.836 -7.758 -6.445 1 93.44 196 LEU B CA 1
ATOM 4575 C C . LEU B 1 196 ? -17.328 -7.457 -6.523 1 93.44 196 LEU B C 1
ATOM 4577 O O . LEU B 1 196 ? -18.078 -8.211 -7.137 1 93.44 196 LEU B O 1
ATOM 4581 N N . LEU B 1 197 ? -17.734 -6.395 -5.906 1 90.88 197 LEU B N 1
ATOM 4582 C CA . LEU B 1 197 ? -19.141 -5.98 -5.918 1 90.88 197 LEU B CA 1
ATOM 4583 C C . LEU B 1 197 ? -19.344 -4.773 -6.828 1 90.88 197 LEU B C 1
ATOM 4585 O O . LEU B 1 197 ? -18.609 -3.781 -6.723 1 90.88 197 LEU B O 1
ATOM 4589 N N . THR B 1 198 ? -20.234 -4.875 -7.781 1 90.56 198 THR B N 1
ATOM 4590 C CA . THR B 1 198 ? -20.594 -3.752 -8.641 1 90.56 198 THR B CA 1
ATOM 4591 C C . THR B 1 198 ? -22.094 -3.68 -8.852 1 90.56 198 THR B C 1
ATOM 4593 O O . THR B 1 198 ? -22.828 -4.605 -8.484 1 90.56 198 THR B O 1
ATOM 4596 N N . ASP B 1 199 ? -22.562 -2.586 -9.328 1 86.81 199 ASP B N 1
ATOM 4597 C CA . ASP B 1 199 ? -23.938 -2.525 -9.781 1 86.81 199 ASP B CA 1
ATOM 4598 C C . ASP B 1 199 ? -24.109 -3.215 -11.133 1 86.81 199 ASP B C 1
ATOM 4600 O O . ASP B 1 199 ? -23.203 -3.893 -11.609 1 86.81 199 ASP B O 1
ATOM 4604 N N . GLN B 1 200 ? -25.266 -3.076 -11.75 1 84.75 200 GLN B N 1
ATOM 4605 C CA . GLN B 1 200 ? -25.562 -3.828 -12.961 1 84.75 200 GLN B CA 1
ATOM 4606 C C . GLN B 1 200 ? -25.312 -2.988 -14.211 1 84.75 200 GLN B C 1
ATOM 4608 O O . GLN B 1 200 ? -25.844 -3.273 -15.273 1 84.75 200 GLN B O 1
ATOM 4613 N N . GLY B 1 201 ? -24.531 -1.979 -14.086 1 84.38 201 GLY B N 1
ATOM 4614 C CA . GLY B 1 201 ? -24.234 -1.161 -15.25 1 84.38 201 GLY B CA 1
ATOM 4615 C C . GLY B 1 201 ? -23.406 -1.887 -16.281 1 84.38 201 GLY B C 1
ATOM 4616 O O . GLY B 1 201 ? -22.562 -2.715 -15.938 1 84.38 201 GLY B O 1
ATOM 4617 N N . THR B 1 202 ? -23.531 -1.563 -17.484 1 82.56 202 THR B N 1
ATOM 4618 C CA . THR B 1 202 ? -22.875 -2.246 -18.594 1 82.56 202 THR B CA 1
ATOM 4619 C C . THR B 1 202 ? -21.359 -2.068 -18.531 1 82.56 202 THR B C 1
ATOM 4621 O O . THR B 1 202 ? -20.609 -2.871 -19.094 1 82.56 202 THR B O 1
ATOM 4624 N N . HIS B 1 203 ? -20.969 -1.072 -17.938 1 84.88 203 HIS B N 1
ATOM 4625 C CA . HIS B 1 203 ? -19.531 -0.854 -17.766 1 84.88 203 HIS B CA 1
ATOM 4626 C C . HIS B 1 203 ? -18.922 -1.9 -16.828 1 84.88 203 HIS B C 1
ATOM 4628 O O . HIS B 1 203 ? -17.703 -2.121 -16.844 1 84.88 203 HIS B O 1
ATOM 4634 N N . PHE B 1 204 ? -19.75 -2.615 -16.125 1 87.81 204 PHE B N 1
ATOM 4635 C CA . PHE B 1 204 ? -19.25 -3.631 -15.203 1 87.81 204 PHE B CA 1
ATOM 4636 C C . PHE B 1 204 ? -19.703 -5.02 -15.633 1 87.81 204 PHE B C 1
ATOM 4638 O O . PHE B 1 204 ? -19.031 -6.016 -15.359 1 87.81 204 PHE B O 1
ATOM 4645 N N . VAL B 1 205 ? -20.828 -5.023 -16.172 1 86.94 205 VAL B N 1
ATOM 4646 C CA . VAL B 1 205 ? -21.344 -6.312 -16.609 1 86.94 205 VAL B CA 1
ATOM 4647 C C . VAL B 1 205 ? -21.062 -6.5 -18.094 1 86.94 205 VAL B C 1
ATOM 4649 O O . VAL B 1 205 ? -21.859 -6.078 -18.938 1 86.94 205 VAL B O 1
ATOM 4652 N N . ASN B 1 206 ? -20.047 -7.09 -18.406 1 86.12 206 ASN B N 1
ATOM 4653 C CA . ASN B 1 206 ? -19.578 -7.336 -19.766 1 86.12 206 ASN B CA 1
ATOM 4654 C C . ASN B 1 206 ? -18.641 -8.539 -19.828 1 86.12 206 ASN B C 1
ATOM 4656 O O . ASN B 1 206 ? -18.188 -9.039 -18.797 1 86.12 206 ASN B O 1
ATOM 4660 N N . GLU B 1 207 ? -18.375 -8.922 -20.984 1 85.81 207 GLU B N 1
ATOM 4661 C CA . GLU B 1 207 ? -17.609 -10.141 -21.188 1 85.81 207 GLU B CA 1
ATOM 4662 C C . GLU B 1 207 ? -16.141 -9.938 -20.781 1 85.81 207 GLU B C 1
ATOM 4664 O O . GLU B 1 207 ? -15.5 -10.875 -20.312 1 85.81 207 GLU B O 1
ATOM 4669 N N . LEU B 1 208 ? -15.695 -8.789 -20.984 1 88.31 208 LEU B N 1
ATOM 4670 C CA . LEU B 1 208 ? -14.297 -8.5 -20.703 1 88.31 208 LEU B CA 1
ATOM 4671 C C . LEU B 1 208 ? -14 -8.648 -19.219 1 88.31 208 LEU B C 1
ATOM 4673 O O . LEU B 1 208 ? -13.086 -9.383 -18.828 1 88.31 208 LEU B O 1
ATOM 4677 N N . LEU B 1 209 ? -14.75 -7.992 -18.406 1 91.19 209 LEU B N 1
ATOM 4678 C CA . LEU B 1 209 ? -14.539 -8.062 -16.969 1 91.19 209 LEU B CA 1
ATOM 4679 C C . LEU B 1 209 ? -14.844 -9.461 -16.438 1 91.19 209 LEU B C 1
ATOM 4681 O O . LEU B 1 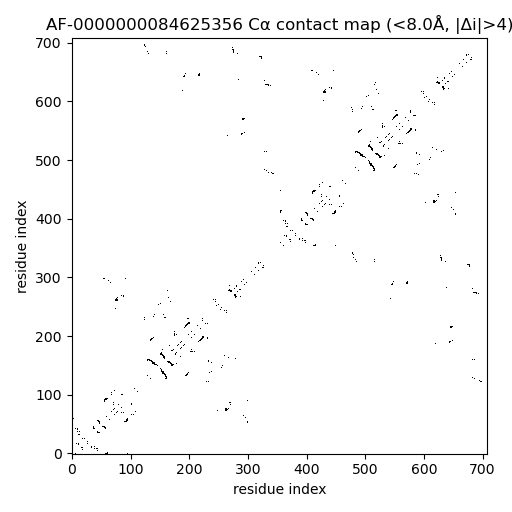209 ? -14.117 -9.984 -15.586 1 91.19 209 LEU B O 1
ATOM 4685 N N . ASP B 1 210 ? -15.852 -10.047 -16.969 1 89.56 210 ASP B N 1
ATOM 4686 C CA . ASP B 1 210 ? -16.219 -11.398 -16.562 1 89.56 210 ASP B CA 1
ATOM 4687 C C . ASP B 1 210 ? -15.102 -12.391 -16.859 1 89.56 210 ASP B C 1
ATOM 4689 O O . ASP B 1 210 ? -14.773 -13.227 -16.016 1 89.56 210 ASP B O 1
ATOM 4693 N N . SER B 1 211 ? -14.594 -12.289 -17.984 1 91.06 211 SER B N 1
ATOM 4694 C CA . SER B 1 211 ? -13.5 -13.18 -18.375 1 91.06 211 SER B CA 1
ATOM 4695 C C . SER B 1 211 ? -12.281 -12.969 -17.5 1 91.06 211 SER B C 1
ATOM 4697 O O . SER B 1 211 ? -11.625 -13.938 -17.094 1 91.06 211 SER B O 1
ATOM 4699 N N . LEU B 1 212 ? -12.023 -11.695 -17.25 1 92.19 212 LEU B N 1
ATOM 4700 C CA . LEU B 1 212 ? -10.883 -11.391 -16.391 1 92.19 212 LEU B CA 1
ATOM 4701 C C . LEU B 1 212 ? -11.102 -11.945 -14.977 1 92.19 212 LEU B C 1
ATOM 4703 O O . LEU B 1 212 ? -10.211 -12.578 -14.414 1 92.19 212 LEU B O 1
ATOM 4707 N N . CYS B 1 213 ? -12.25 -11.727 -14.43 1 93.06 213 CYS B N 1
ATOM 4708 C CA . CYS B 1 213 ? -12.562 -12.242 -13.102 1 93.06 213 CYS B CA 1
ATOM 4709 C C . CYS B 1 213 ? -12.461 -13.758 -13.055 1 93.06 213 CYS B C 1
ATOM 4711 O O . CYS B 1 213 ? -11.898 -14.32 -12.125 1 93.06 213 CYS B O 1
ATOM 4713 N N . ASN B 1 214 ? -12.961 -14.391 -14.039 1 89.44 214 ASN B N 1
ATOM 4714 C CA . ASN B 1 214 ? -12.906 -15.844 -14.117 1 89.44 214 ASN B CA 1
ATOM 4715 C C . ASN B 1 214 ? -11.469 -16.344 -14.172 1 89.44 214 ASN B C 1
ATOM 4717 O O . ASN B 1 214 ? -11.109 -17.297 -13.477 1 89.44 214 ASN B O 1
ATOM 4721 N N . ARG B 1 215 ? -10.734 -15.703 -14.93 1 88.56 215 ARG B N 1
ATOM 4722 C CA . ARG B 1 215 ? -9.336 -16.094 -15.07 1 88.56 215 ARG B CA 1
ATOM 4723 C C . ARG B 1 215 ? -8.586 -15.93 -13.742 1 88.56 215 ARG B C 1
ATOM 4725 O O . ARG B 1 215 ? -7.73 -16.75 -13.406 1 88.56 215 ARG B O 1
ATOM 4732 N N . LEU B 1 216 ? -8.93 -14.891 -13.039 1 91.75 216 LEU B N 1
ATOM 4733 C CA . LEU B 1 216 ? -8.234 -14.547 -11.797 1 91.75 216 LEU B CA 1
ATOM 4734 C C . LEU B 1 216 ? -8.836 -15.305 -10.617 1 91.75 216 LEU B C 1
ATOM 4736 O O . LEU B 1 216 ? -8.234 -15.359 -9.539 1 91.75 216 LEU B O 1
ATOM 4740 N N . GLY B 1 217 ? -10.016 -15.875 -10.812 1 89.44 217 GLY B N 1
ATOM 4741 C CA . GLY B 1 217 ? -10.719 -16.547 -9.734 1 89.44 217 GLY B CA 1
ATOM 4742 C C . GLY B 1 217 ? -11.477 -15.594 -8.828 1 89.44 217 GLY B C 1
ATOM 4743 O O . GLY B 1 217 ? -11.812 -15.938 -7.695 1 89.44 217 GLY B O 1
ATOM 4744 N N . VAL B 1 218 ? -11.703 -14.375 -9.234 1 93 218 VAL B N 1
ATOM 4745 C CA . VAL B 1 218 ? -12.422 -13.367 -8.461 1 93 218 VAL B CA 1
ATOM 4746 C C . VAL B 1 218 ? -13.922 -13.562 -8.633 1 93 218 VAL B C 1
ATOM 4748 O O . VAL B 1 218 ? -14.422 -13.695 -9.75 1 93 218 VAL B O 1
ATOM 4751 N N . LYS B 1 219 ? -14.672 -13.641 -7.574 1 92.44 219 LYS B N 1
ATOM 4752 C CA . LYS B 1 219 ? -16.125 -13.734 -7.637 1 92.44 219 LYS B CA 1
ATOM 4753 C C . LYS B 1 219 ? -16.766 -12.359 -7.863 1 92.44 219 LYS B C 1
ATOM 4755 O O . LYS B 1 219 ? -16.688 -11.484 -7 1 92.44 219 LYS B O 1
ATOM 4760 N N . HIS B 1 220 ? -17.359 -12.195 -8.984 1 92.44 220 HIS B N 1
ATOM 4761 C CA . HIS B 1 220 ? -18.047 -10.953 -9.328 1 92.44 220 HIS B CA 1
ATOM 4762 C C . HIS B 1 220 ? -19.516 -10.992 -8.891 1 92.44 220 HIS B C 1
ATOM 4764 O O . HIS B 1 220 ? -20.297 -11.773 -9.43 1 92.44 220 HIS B O 1
ATOM 4770 N N . ARG B 1 221 ? -19.828 -10.172 -7.918 1 88.94 221 ARG B N 1
ATOM 4771 C CA . ARG B 1 221 ? -21.188 -10.117 -7.391 1 88.94 221 ARG B CA 1
ATOM 4772 C C . ARG B 1 221 ? -21.875 -8.82 -7.801 1 88.94 221 ARG B C 1
ATOM 4774 O O . ARG B 1 221 ? -21.281 -7.75 -7.77 1 88.94 221 ARG B O 1
ATOM 4781 N N . LEU B 1 222 ? -23.078 -8.984 -8.172 1 86.56 222 LEU B N 1
ATOM 4782 C CA . LEU B 1 222 ? -23.859 -7.836 -8.625 1 86.56 222 LEU B CA 1
ATOM 4783 C C . LEU B 1 222 ? -24.844 -7.395 -7.551 1 86.56 222 LEU B C 1
ATOM 4785 O O . LEU B 1 222 ? -25.469 -8.227 -6.883 1 86.56 222 LEU B O 1
ATOM 4789 N N . SER B 1 223 ? -24.828 -6.152 -7.312 1 77 223 SER B N 1
ATOM 4790 C CA . SER B 1 223 ? -25.812 -5.609 -6.391 1 77 223 SER B CA 1
ATOM 4791 C C . SER B 1 223 ? -27.203 -5.555 -7.035 1 77 223 SER B C 1
ATOM 4793 O O . SER B 1 223 ? -27.312 -5.352 -8.25 1 77 223 SER B O 1
ATOM 4795 N N . THR B 1 224 ? -28.203 -6.18 -6.453 1 63.91 224 THR B N 1
ATOM 4796 C CA . THR B 1 224 ? -29.547 -6.195 -7.016 1 63.91 224 THR B CA 1
ATOM 4797 C C . THR B 1 224 ? -30.328 -4.961 -6.574 1 63.91 224 THR B C 1
ATOM 4799 O O . THR B 1 224 ? -29.984 -4.316 -5.586 1 63.91 224 THR B O 1
ATOM 4802 N N . ALA B 1 225 ? -31.281 -4.5 -7.48 1 57.62 225 ALA B N 1
ATOM 4803 C CA . ALA B 1 225 ? -32.219 -3.422 -7.184 1 57.62 225 ALA B CA 1
ATOM 4804 C C . ALA B 1 225 ? -32.844 -3.592 -5.793 1 57.62 225 ALA B C 1
ATOM 4806 O O . ALA B 1 225 ? -33.156 -2.607 -5.129 1 57.62 225 ALA B O 1
ATOM 4807 N N . TYR B 1 226 ? -32.938 -4.816 -5.414 1 49.38 226 TYR B N 1
ATOM 4808 C CA . TYR B 1 226 ? -33.656 -5.094 -4.164 1 49.38 226 TYR B CA 1
ATOM 4809 C C . TYR B 1 226 ? -32.688 -5.023 -2.977 1 49.38 226 TYR B C 1
ATOM 4811 O O . TYR B 1 226 ? -33.125 -4.883 -1.83 1 49.38 226 TYR B O 1
ATOM 4819 N N . HIS B 1 227 ? -31.422 -5.09 -3.234 1 54.25 227 HIS B N 1
ATOM 4820 C CA . HIS B 1 227 ? -30.469 -5.023 -2.139 1 54.25 227 HIS B CA 1
ATOM 4821 C C . HIS B 1 227 ? -29.359 -4.02 -2.438 1 54.25 227 HIS B C 1
ATOM 4823 O O . HIS B 1 227 ? -28.188 -4.395 -2.566 1 54.25 227 HIS B O 1
ATOM 4829 N N . PRO B 1 228 ? -29.859 -2.705 -2.652 1 55.22 228 PRO B N 1
ATOM 4830 C CA . PRO B 1 228 ? -28.953 -1.604 -3.008 1 55.22 228 PRO B CA 1
ATOM 4831 C C . PRO B 1 228 ? -27.875 -1.359 -1.954 1 55.22 228 PRO B C 1
ATOM 4833 O O . PRO B 1 228 ? -26.844 -0.759 -2.254 1 55.22 228 PRO B O 1
ATOM 4836 N N . GLN B 1 229 ? -28.188 -1.919 -0.82 1 54.31 229 GLN B N 1
ATOM 4837 C CA . GLN B 1 229 ? -27.375 -1.616 0.358 1 54.31 229 GLN B CA 1
ATOM 4838 C C . GLN B 1 229 ? -25.984 -2.223 0.24 1 54.31 229 GLN B C 1
ATOM 4840 O O . GLN B 1 229 ? -25.047 -1.746 0.873 1 54.31 229 GLN B O 1
ATOM 4845 N N . THR B 1 230 ? -25.844 -3.129 -0.717 1 57.72 230 THR B N 1
ATOM 4846 C CA . THR B 1 230 ? -24.562 -3.824 -0.809 1 57.72 230 THR B CA 1
ATOM 4847 C C . THR B 1 230 ? -23.484 -2.908 -1.384 1 57.72 230 THR B C 1
ATOM 4849 O O . THR B 1 230 ? -22.297 -3.07 -1.089 1 57.72 230 THR B O 1
ATOM 4852 N N . ASN B 1 231 ? -23.906 -1.849 -2.051 1 66.19 231 ASN B N 1
ATOM 4853 C CA . ASN B 1 231 ? -22.922 -0.964 -2.668 1 66.19 231 ASN B CA 1
ATOM 4854 C C . ASN B 1 231 ? -22.828 0.367 -1.931 1 66.19 231 ASN B C 1
ATOM 4856 O O . ASN B 1 231 ? -22.297 1.342 -2.467 1 66.19 231 ASN B O 1
ATOM 4860 N N . GLY B 1 232 ? -23.359 0.366 -0.753 1 74.62 232 GLY B N 1
ATOM 4861 C CA . GLY B 1 232 ? -23.484 1.596 0.014 1 74.62 232 GLY B CA 1
ATOM 4862 C C . GLY B 1 232 ? -22.141 2.215 0.36 1 74.62 232 GLY B C 1
ATOM 4863 O O . GLY B 1 232 ? -22 3.441 0.377 1 74.62 232 GLY B O 1
ATOM 4864 N N . LEU B 1 233 ? -21.172 1.35 0.547 1 78.81 233 LEU B N 1
ATOM 4865 C CA . LEU B 1 233 ? -19.859 1.861 0.932 1 78.81 233 LEU B CA 1
ATOM 4866 C C . LEU B 1 233 ? -19.25 2.688 -0.195 1 78.81 233 LEU B C 1
ATOM 4868 O O . LEU B 1 233 ? -18.734 3.785 0.042 1 78.81 233 LEU B O 1
ATOM 4872 N N . VAL B 1 234 ? -19.297 2.184 -1.389 1 84.19 234 VAL B N 1
ATOM 4873 C CA . VAL B 1 234 ? -18.688 2.875 -2.521 1 84.19 234 VAL B CA 1
ATOM 4874 C C . VAL B 1 234 ? -19.438 4.168 -2.805 1 84.19 234 VAL B C 1
ATOM 4876 O O . VAL B 1 234 ? -18.844 5.191 -3.137 1 84.19 234 VAL B O 1
ATOM 4879 N N . GLU B 1 235 ? -20.781 4.168 -2.635 1 82.56 235 GLU B N 1
ATOM 4880 C CA . GLU B 1 235 ? -21.594 5.363 -2.828 1 82.56 235 GLU B CA 1
ATOM 4881 C C . GLU B 1 235 ? -21.219 6.453 -1.828 1 82.56 235 GLU B C 1
ATOM 4883 O O . GLU B 1 235 ? -21.141 7.633 -2.182 1 82.56 235 GLU B O 1
ATOM 4888 N N . ARG B 1 236 ? -21.031 6.086 -0.646 1 82.25 236 ARG B N 1
ATOM 4889 C CA . ARG B 1 236 ? -20.625 7.035 0.383 1 82.25 236 ARG B CA 1
ATOM 4890 C C . ARG B 1 236 ? -19.266 7.648 0.053 1 82.25 236 ARG B C 1
ATOM 4892 O O . ARG B 1 236 ? -19.078 8.859 0.183 1 82.25 236 ARG B O 1
ATOM 4899 N N . PHE B 1 237 ? -18.406 6.766 -0.313 1 90.5 237 PHE B N 1
ATOM 4900 C CA . PHE B 1 237 ? -17.094 7.27 -0.705 1 90.5 237 PHE B CA 1
ATOM 4901 C C . PHE B 1 237 ? -17.219 8.219 -1.89 1 90.5 237 PHE B C 1
ATOM 4903 O O . PHE B 1 237 ? -16.547 9.258 -1.931 1 90.5 237 PHE B O 1
ATOM 4910 N N . ASN B 1 238 ? -18 7.863 -2.848 1 90.69 238 ASN B N 1
ATOM 4911 C CA . ASN B 1 238 ? -18.172 8.711 -4.023 1 90.69 238 ASN B CA 1
ATOM 4912 C C . ASN B 1 238 ? -18.625 10.117 -3.641 1 90.69 238 ASN B C 1
ATOM 4914 O O . ASN B 1 238 ? -18.141 11.102 -4.191 1 90.69 238 ASN B O 1
ATOM 4918 N N . ARG B 1 239 ? -19.516 10.164 -2.775 1 87.88 239 ARG B N 1
ATOM 4919 C CA . ARG B 1 239 ? -19.984 11.461 -2.299 1 87.88 239 ARG B CA 1
ATOM 4920 C C . ARG B 1 239 ? -18.844 12.258 -1.671 1 87.88 239 ARG B C 1
ATOM 4922 O O . ARG B 1 239 ? -18.656 13.438 -1.988 1 87.88 239 ARG B O 1
ATOM 4929 N N . THR B 1 240 ? -18.156 11.609 -0.796 1 89 240 THR B N 1
ATOM 4930 C CA . THR B 1 240 ? -17.016 12.242 -0.14 1 89 240 THR B CA 1
ATOM 4931 C C . THR B 1 240 ? -15.992 12.711 -1.169 1 89 240 THR B C 1
ATOM 4933 O O . THR B 1 240 ? -15.484 13.828 -1.086 1 89 240 THR B O 1
ATOM 4936 N N . LEU B 1 241 ? -15.711 11.844 -2.117 1 92.69 241 LEU B N 1
ATOM 4937 C CA . LEU B 1 241 ? -14.734 12.156 -3.156 1 92.69 241 LEU B CA 1
ATOM 4938 C C . LEU B 1 241 ? -15.156 13.391 -3.947 1 92.69 241 LEU B C 1
ATOM 4940 O O . LEU B 1 241 ? -14.352 14.297 -4.168 1 92.69 241 LEU B O 1
ATOM 4944 N N . CYS B 1 242 ? -16.375 13.406 -4.305 1 90.38 242 CYS B N 1
ATOM 4945 C CA . CYS B 1 242 ? -16.891 14.539 -5.074 1 90.38 242 CYS B CA 1
ATOM 4946 C C . CYS B 1 242 ? -16.812 15.828 -4.262 1 90.38 242 CYS B C 1
ATOM 4948 O O . CYS B 1 242 ? -16.469 16.891 -4.789 1 90.38 242 CYS B O 1
ATOM 4950 N N . GLU B 1 243 ? -17.156 15.734 -3.012 1 86.19 243 GLU B N 1
ATOM 4951 C CA . GLU B 1 243 ? -17.062 16.891 -2.135 1 86.19 243 GLU B CA 1
ATOM 4952 C C . GLU B 1 243 ? -15.633 17.406 -2.033 1 86.19 243 GLU B C 1
ATOM 4954 O O . GLU B 1 243 ? -15.383 18.609 -2.08 1 86.19 243 GLU B O 1
ATOM 4959 N N . LEU B 1 244 ? -14.727 16.5 -1.891 1 87.06 244 LEU B N 1
ATOM 4960 C CA . LEU B 1 244 ? -13.312 16.844 -1.811 1 87.06 244 LEU B CA 1
ATOM 4961 C C . LEU B 1 244 ? -12.844 17.531 -3.092 1 87.06 244 LEU B C 1
ATOM 4963 O O . LEU B 1 244 ? -12.203 18.578 -3.043 1 87.06 244 LEU B O 1
ATOM 4967 N N . LEU B 1 245 ? -13.211 16.953 -4.195 1 89.56 245 LEU B N 1
ATOM 4968 C CA . LEU B 1 245 ? -12.766 17.484 -5.48 1 89.56 245 LEU B CA 1
ATOM 4969 C C . LEU B 1 245 ? -13.375 18.859 -5.75 1 89.56 245 LEU B C 1
ATOM 4971 O O . LEU B 1 245 ? -12.727 19.719 -6.355 1 89.56 245 LEU B O 1
ATOM 4975 N N . ALA B 1 246 ? -14.555 19.016 -5.293 1 85.38 246 ALA B N 1
ATOM 4976 C CA . ALA B 1 246 ? -15.211 20.312 -5.453 1 85.38 246 ALA B CA 1
ATOM 4977 C C . ALA B 1 246 ? -14.484 21.391 -4.664 1 85.38 246 ALA B C 1
ATOM 4979 O O . ALA B 1 246 ? -14.453 22.547 -5.082 1 85.38 246 ALA B O 1
ATOM 4980 N N . LYS B 1 247 ? -13.945 21.031 -3.572 1 82.56 247 LYS B N 1
ATOM 4981 C CA . LYS B 1 247 ? -13.227 21.969 -2.734 1 82.56 247 LYS B CA 1
ATOM 4982 C C . LYS B 1 247 ? -11.875 22.344 -3.355 1 82.56 247 LYS B C 1
ATOM 4984 O O . LYS B 1 247 ? -11.344 23.422 -3.102 1 82.56 247 LYS B O 1
ATOM 4989 N N . TYR B 1 248 ? -11.281 21.438 -4.098 1 78.81 248 TYR B N 1
ATOM 4990 C CA . TYR B 1 248 ? -9.969 21.625 -4.703 1 78.81 248 TYR B CA 1
ATOM 4991 C C . TYR B 1 248 ? -10.086 22.391 -6.023 1 78.81 248 TYR B C 1
ATOM 4993 O O . TYR B 1 248 ? -9.219 23.188 -6.367 1 78.81 248 TYR B O 1
ATOM 5001 N N . SER B 1 249 ? -11.086 22.062 -6.77 1 75 249 SER B N 1
ATOM 5002 C CA . SER B 1 249 ? -11.188 22.484 -8.164 1 75 249 SER B CA 1
ATOM 5003 C C . SER B 1 249 ? -11.562 23.953 -8.281 1 75 249 SER B C 1
ATOM 5005 O O . SER B 1 249 ? -12.125 24.531 -7.352 1 75 249 SER B O 1
ATOM 5007 N N . ASP B 1 250 ? -11.102 24.469 -9.398 1 69.88 250 ASP B N 1
ATOM 5008 C CA . ASP B 1 250 ? -11.375 25.859 -9.734 1 69.88 250 ASP B CA 1
ATOM 5009 C C . ASP B 1 250 ? -12.859 26.078 -9.977 1 69.88 250 ASP B C 1
ATOM 5011 O O . ASP B 1 250 ? -13.664 25.156 -9.836 1 69.88 250 ASP B O 1
ATOM 5015 N N . GLN B 1 251 ? -13.078 27.312 -10.188 1 68.25 251 GLN B N 1
ATOM 5016 C CA . GLN B 1 251 ? -14.453 27.75 -10.398 1 68.25 251 GLN B CA 1
ATOM 5017 C C . GLN B 1 251 ? -15.109 26.984 -11.539 1 68.25 251 GLN B C 1
ATOM 5019 O O . GLN B 1 251 ? -16.312 26.719 -11.508 1 68.25 251 GLN B O 1
ATOM 5024 N N . TYR B 1 252 ? -14.297 26.531 -12.445 1 67.31 252 TYR B N 1
ATOM 5025 C CA . TYR B 1 252 ? -14.883 25.875 -13.609 1 67.31 252 TYR B CA 1
ATOM 5026 C C . TYR B 1 252 ? -14.781 24.359 -13.484 1 67.31 252 TYR B C 1
ATOM 5028 O O . TYR B 1 252 ? -15.305 23.625 -14.328 1 67.31 252 TYR B O 1
ATOM 5036 N N . GLN B 1 253 ? -14.195 23.875 -12.578 1 77.94 253 GLN B N 1
ATOM 5037 C CA . GLN B 1 253 ? -14.102 22.469 -12.195 1 77.94 253 GLN B CA 1
ATOM 5038 C C . GLN B 1 253 ? -13.562 21.609 -13.344 1 77.94 253 GLN B C 1
ATOM 5040 O O . GLN B 1 253 ? -14.031 20.5 -13.57 1 77.94 253 GLN B O 1
ATOM 5045 N N . GLN B 1 254 ? -12.664 22.188 -14.211 1 84.38 254 GLN B N 1
ATOM 5046 C CA . GLN B 1 254 ? -12.117 21.469 -15.352 1 84.38 254 GLN B CA 1
ATOM 5047 C C . GLN B 1 254 ? -10.758 20.859 -15.023 1 84.38 254 GLN B C 1
ATOM 5049 O O . GLN B 1 254 ? -9.992 20.516 -15.922 1 84.38 254 GLN B O 1
ATOM 5054 N N . ASP B 1 255 ? -10.469 20.766 -13.805 1 89.88 255 ASP B N 1
ATOM 5055 C CA . ASP B 1 255 ? -9.156 20.219 -13.445 1 89.88 255 ASP B CA 1
ATOM 5056 C C . ASP B 1 255 ? -9.273 19.234 -12.281 1 89.88 255 ASP B C 1
ATOM 5058 O O . ASP B 1 255 ? -8.289 18.984 -11.578 1 89.88 255 ASP B O 1
ATOM 5062 N N . TRP B 1 256 ? -10.469 18.672 -12.164 1 92.19 256 TRP B N 1
ATOM 5063 C CA . TRP B 1 256 ? -10.703 17.781 -11.031 1 92.19 256 TRP B CA 1
ATOM 5064 C C . TRP B 1 256 ? -9.773 16.578 -11.078 1 92.19 256 TRP B C 1
ATOM 5066 O O . TRP B 1 256 ? -9.422 16.016 -10.039 1 92.19 256 TRP B O 1
ATOM 5076 N N . ASP B 1 257 ? -9.391 16.125 -12.289 1 94.06 257 ASP B N 1
ATOM 5077 C CA . ASP B 1 257 ? -8.57 14.93 -12.43 1 94.06 257 ASP B CA 1
ATOM 5078 C C . ASP B 1 257 ? -7.148 15.172 -11.922 1 94.06 257 ASP B C 1
ATOM 5080 O O . ASP B 1 257 ? -6.488 14.258 -11.43 1 94.06 257 ASP B O 1
ATOM 5084 N N . VAL B 1 258 ? -6.684 16.406 -11.938 1 91.19 258 VAL B N 1
ATOM 5085 C CA . VAL B 1 258 ? -5.352 16.766 -11.453 1 91.19 258 VAL B CA 1
ATOM 5086 C C . VAL B 1 258 ? -5.301 16.656 -9.93 1 91.19 258 VAL B C 1
ATOM 5088 O O . VAL B 1 258 ? -4.258 16.328 -9.359 1 91.19 258 VAL B O 1
ATOM 5091 N N . TYR B 1 259 ? -6.465 16.797 -9.273 1 91.19 259 TYR B N 1
ATOM 5092 C CA . TYR B 1 259 ? -6.508 16.812 -7.816 1 91.19 259 TYR B CA 1
ATOM 5093 C C . TYR B 1 259 ? -6.941 15.461 -7.262 1 91.19 259 TYR B C 1
ATOM 5095 O O . TYR B 1 259 ? -6.98 15.258 -6.047 1 91.19 259 TYR B O 1
ATOM 5103 N N . LEU B 1 260 ? -7.188 14.531 -8.164 1 94.88 260 LEU B N 1
ATOM 5104 C CA . LEU B 1 260 ? -7.68 13.227 -7.75 1 94.88 260 LEU B CA 1
ATOM 5105 C C . LEU B 1 260 ? -6.684 12.531 -6.828 1 94.88 260 LEU B C 1
ATOM 5107 O O . LEU B 1 260 ? -7.055 12.039 -5.758 1 94.88 260 LEU B O 1
ATOM 5111 N N . PRO B 1 261 ? -5.348 12.586 -7.145 1 95.12 261 PRO B N 1
ATOM 5112 C CA . PRO B 1 261 ? -4.395 11.93 -6.25 1 95.12 261 PRO B CA 1
ATOM 5113 C C . PRO B 1 261 ? -4.367 12.539 -4.855 1 95.12 261 PRO B C 1
ATOM 5115 O O . PRO B 1 261 ? -4.34 11.82 -3.855 1 95.12 261 PRO B O 1
ATOM 5118 N N . SER B 1 262 ? -4.438 13.836 -4.758 1 92.38 262 SER B N 1
ATOM 5119 C CA . SER B 1 262 ? -4.418 14.508 -3.461 1 92.38 262 SER B CA 1
ATOM 5120 C C . SER B 1 262 ? -5.688 14.211 -2.668 1 92.38 262 SER B C 1
ATOM 5122 O O . SER B 1 262 ? -5.637 14.039 -1.448 1 92.38 262 SER B O 1
ATOM 5124 N N . ALA B 1 263 ? -6.793 14.18 -3.389 1 93.06 263 ALA B N 1
ATOM 5125 C CA . ALA B 1 263 ? -8.055 13.859 -2.734 1 93.06 263 ALA B CA 1
ATOM 5126 C C . ALA B 1 263 ? -8.023 12.453 -2.145 1 93.06 263 ALA B C 1
ATOM 5128 O O . ALA B 1 263 ? -8.477 12.227 -1.021 1 93.06 263 ALA B O 1
ATOM 5129 N N . LEU B 1 264 ? -7.508 11.539 -2.926 1 96.62 264 LEU B N 1
ATOM 5130 C CA . LEU B 1 264 ? -7.391 10.164 -2.453 1 96.62 264 LEU B CA 1
ATOM 5131 C C . LEU B 1 264 ? -6.465 10.078 -1.244 1 96.62 264 LEU B C 1
ATOM 5133 O O . LEU B 1 264 ? -6.754 9.359 -0.283 1 96.62 264 LEU B O 1
ATOM 5137 N N . PHE B 1 265 ? -5.359 10.766 -1.278 1 95.25 265 PHE B N 1
ATOM 5138 C CA . PHE B 1 265 ? -4.418 10.773 -0.164 1 95.25 265 PHE B CA 1
ATOM 5139 C C . PHE B 1 265 ? -5.086 11.297 1.104 1 95.25 265 PHE B C 1
ATOM 5141 O O . PHE B 1 265 ? -4.902 10.727 2.186 1 95.25 265 PHE B O 1
ATOM 5148 N N . ALA B 1 266 ? -5.805 12.375 0.942 1 92 266 ALA B N 1
ATOM 5149 C CA . ALA B 1 266 ? -6.52 12.945 2.078 1 92 266 ALA B CA 1
ATOM 5150 C C . ALA B 1 266 ? -7.449 11.922 2.717 1 92 266 ALA B C 1
ATOM 5152 O O . ALA B 1 266 ? -7.484 11.781 3.941 1 92 266 ALA B O 1
ATOM 5153 N N . TYR B 1 267 ? -8.148 11.234 1.883 1 92.56 267 TYR B N 1
ATOM 5154 C CA . TYR B 1 267 ? -9.07 10.211 2.377 1 92.56 267 TYR B CA 1
ATOM 5155 C C . TYR B 1 267 ? -8.312 9.07 3.041 1 92.56 267 TYR B C 1
ATOM 5157 O O . TYR B 1 267 ? -8.758 8.531 4.055 1 92.56 267 TYR B O 1
ATOM 5165 N N . ARG B 1 268 ? -7.191 8.703 2.473 1 94.62 268 ARG B N 1
ATOM 5166 C CA . ARG B 1 268 ? -6.387 7.594 2.98 1 94.62 268 ARG B CA 1
ATOM 5167 C C . ARG B 1 268 ? -5.809 7.918 4.352 1 94.62 268 ARG B C 1
ATOM 5169 O O . ARG B 1 268 ? -5.523 7.016 5.141 1 94.62 268 ARG B O 1
ATOM 5176 N N . THR B 1 269 ? -5.598 9.234 4.617 1 90.75 269 THR B N 1
ATOM 5177 C CA . THR B 1 269 ? -4.863 9.617 5.82 1 90.75 269 THR B CA 1
ATOM 5178 C C . THR B 1 269 ? -5.797 10.25 6.848 1 90.75 269 THR B C 1
ATOM 5180 O O . THR B 1 269 ? -5.344 10.766 7.871 1 90.75 269 THR B O 1
ATOM 5183 N N . MET B 1 270 ? -7.07 10.211 6.551 1 86.69 270 MET B N 1
ATOM 5184 C CA . MET B 1 270 ? -8.055 10.703 7.512 1 86.69 270 MET B CA 1
ATOM 5185 C C . MET B 1 270 ? -8.602 9.562 8.359 1 86.69 270 MET B C 1
ATOM 5187 O O . MET B 1 270 ? -8.875 8.477 7.848 1 86.69 270 MET B O 1
ATOM 5191 N N . ARG B 1 271 ? -8.773 9.812 9.641 1 81.12 271 ARG B N 1
ATOM 5192 C CA . ARG B 1 271 ? -9.375 8.805 10.508 1 81.12 271 ARG B CA 1
ATOM 5193 C C . ARG B 1 271 ? -10.852 8.617 10.188 1 81.12 271 ARG B C 1
ATOM 5195 O O . ARG B 1 271 ? -11.609 9.586 10.141 1 81.12 271 ARG B O 1
ATOM 5202 N N . GLN B 1 272 ? -11.195 7.348 9.93 1 80.5 272 GLN B N 1
ATOM 5203 C CA . GLN B 1 272 ? -12.586 7.023 9.625 1 80.5 272 GLN B CA 1
ATOM 5204 C C . GLN B 1 272 ? -13.406 6.895 10.906 1 80.5 272 GLN B C 1
ATOM 5206 O O . GLN B 1 272 ? -12.93 6.367 11.914 1 80.5 272 GLN B O 1
ATOM 5211 N N . ASN B 1 273 ? -14.633 7.352 10.797 1 73.94 273 ASN B N 1
ATOM 5212 C CA . ASN B 1 273 ? -15.531 7.238 11.938 1 73.94 273 ASN B CA 1
ATOM 5213 C C . ASN B 1 273 ? -15.969 5.793 12.172 1 73.94 273 ASN B C 1
ATOM 5215 O O . ASN B 1 273 ? -16.188 5.387 13.312 1 73.94 273 ASN B O 1
ATOM 5219 N N . THR B 1 274 ? -16.078 5.02 11.07 1 75.06 274 THR B N 1
ATOM 5220 C CA . THR B 1 274 ? -16.594 3.658 11.156 1 75.06 274 THR B CA 1
ATOM 5221 C C . THR B 1 274 ? -15.531 2.711 11.703 1 75.06 274 THR B C 1
ATOM 5223 O O . THR B 1 274 ? -15.789 1.979 12.664 1 75.06 274 THR B O 1
ATOM 5226 N N . THR B 1 275 ? -14.273 2.768 11.18 1 77.94 275 THR B N 1
ATOM 5227 C CA . THR B 1 275 ? -13.219 1.854 11.602 1 77.94 275 THR B CA 1
ATOM 5228 C C . THR B 1 275 ? -12.461 2.42 12.797 1 77.94 275 THR B C 1
ATOM 5230 O O . THR B 1 275 ? -11.805 1.678 13.531 1 77.94 275 THR B O 1
ATOM 5233 N N . ARG B 1 276 ? -12.422 3.803 12.914 1 78.12 276 ARG B N 1
ATOM 5234 C CA . ARG B 1 276 ? -11.703 4.566 13.93 1 78.12 276 ARG B CA 1
ATOM 5235 C C . ARG B 1 276 ? -10.203 4.543 13.664 1 78.12 276 ARG B C 1
ATOM 5237 O O . ARG B 1 276 ? -9.398 4.727 14.586 1 78.12 276 ARG B O 1
ATOM 5244 N N . TYR B 1 277 ? -9.867 4.199 12.461 1 83.31 277 TYR B N 1
ATOM 5245 C CA . TYR B 1 277 ? -8.484 4.215 11.992 1 83.31 277 TYR B CA 1
ATOM 5246 C C . TYR B 1 277 ? -8.375 4.914 10.641 1 83.31 277 TYR B C 1
ATOM 5248 O O . TYR B 1 277 ? -9.367 5.074 9.938 1 83.31 277 TYR B O 1
ATOM 5256 N N . GLU B 1 278 ? -7.176 5.363 10.391 1 87.19 278 GLU B N 1
ATOM 5257 C CA . GLU B 1 278 ? -6.895 5.801 9.023 1 87.19 278 GLU B CA 1
ATOM 5258 C C . GLU B 1 278 ? -6.824 4.617 8.07 1 87.19 278 GLU B C 1
ATOM 5260 O O . GLU B 1 278 ? -6.188 3.604 8.367 1 87.19 278 GLU B O 1
ATOM 5265 N N . PRO B 1 279 ? -7.492 4.707 6.949 1 91.38 279 PRO B N 1
ATOM 5266 C CA . PRO B 1 279 ? -7.32 3.656 5.941 1 91.38 279 PRO B CA 1
ATOM 5267 C C . PRO B 1 279 ? -5.852 3.354 5.652 1 91.38 279 PRO B C 1
ATOM 5269 O O . PRO B 1 279 ? -5.477 2.188 5.508 1 91.38 279 PRO B O 1
ATOM 5272 N N . PHE B 1 280 ? -4.988 4.371 5.609 1 92.44 280 PHE B N 1
ATOM 5273 C CA . PHE B 1 280 ? -3.562 4.207 5.344 1 92.44 280 PHE B CA 1
ATOM 5274 C C . PHE B 1 280 ? -2.924 3.293 6.383 1 92.44 280 PHE B C 1
ATOM 5276 O O . PHE B 1 280 ? -2.189 2.365 6.035 1 92.44 280 PHE B O 1
ATOM 5283 N N . TYR B 1 281 ? -3.199 3.496 7.578 1 86.69 281 TYR B N 1
ATOM 5284 C CA . TYR B 1 281 ? -2.629 2.699 8.656 1 86.69 281 TYR B CA 1
ATOM 5285 C C . TYR B 1 281 ? -3.09 1.249 8.57 1 86.69 281 TYR B C 1
ATOM 5287 O O . TYR B 1 281 ? -2.281 0.326 8.68 1 86.69 281 TYR B O 1
ATOM 5295 N N . LEU B 1 282 ? -4.379 1.055 8.367 1 86.31 282 LEU B N 1
ATOM 5296 C CA . LEU B 1 282 ? -4.918 -0.299 8.305 1 86.31 282 LEU B CA 1
ATOM 5297 C C . LEU B 1 282 ? -4.348 -1.052 7.105 1 86.31 282 LEU B C 1
ATOM 5299 O O . LEU B 1 282 ? -4.188 -2.273 7.152 1 86.31 282 LEU B O 1
ATOM 5303 N N . MET B 1 283 ? -3.965 -0.31 6.055 1 89.31 283 MET B N 1
ATOM 5304 C CA . MET B 1 283 ? -3.473 -0.93 4.828 1 89.31 283 MET B CA 1
ATOM 5305 C C . MET B 1 283 ? -1.975 -1.204 4.922 1 89.31 283 MET B C 1
ATOM 5307 O O . MET B 1 283 ? -1.51 -2.273 4.523 1 89.31 283 MET B O 1
ATOM 5311 N N . TYR B 1 284 ? -1.216 -0.248 5.434 1 87.81 284 TYR B N 1
ATOM 5312 C CA . TYR B 1 284 ? 0.239 -0.295 5.34 1 87.81 284 TYR B CA 1
ATOM 5313 C C . TYR B 1 284 ? 0.858 -0.71 6.668 1 87.81 284 TYR B C 1
ATOM 5315 O O . TYR B 1 284 ? 2.039 -1.061 6.73 1 87.81 284 TYR B O 1
ATOM 5323 N N . GLY B 1 285 ? 0.078 -0.658 7.785 1 81.81 285 GLY B N 1
ATOM 5324 C CA . GLY B 1 285 ? 0.611 -0.945 9.102 1 81.81 285 GLY B CA 1
ATOM 5325 C C . GLY B 1 285 ? 1.454 0.183 9.664 1 81.81 285 GLY B C 1
ATOM 5326 O O . GLY B 1 285 ? 2.209 -0.014 10.625 1 81.81 285 GLY B O 1
ATOM 5327 N N . ARG B 1 286 ? 1.397 1.319 8.938 1 79.94 286 ARG B N 1
ATOM 5328 C CA . ARG B 1 286 ? 2.094 2.533 9.352 1 79.94 286 ARG B CA 1
ATOM 5329 C C . ARG B 1 286 ? 1.307 3.777 8.953 1 79.94 286 ARG B C 1
ATOM 5331 O O . ARG B 1 286 ? 0.445 3.719 8.07 1 79.94 286 ARG B O 1
ATOM 5338 N N . GLU B 1 287 ? 1.629 4.867 9.609 1 81.94 287 GLU B N 1
ATOM 5339 C CA . GLU B 1 287 ? 1.032 6.137 9.219 1 81.94 287 GLU B CA 1
ATOM 5340 C C . GLU B 1 287 ? 1.829 6.797 8.094 1 81.94 287 GLU B C 1
ATOM 5342 O O . GLU B 1 287 ? 3.041 6.598 7.988 1 81.94 287 GLU B O 1
ATOM 5347 N N . ALA B 1 288 ? 1.114 7.512 7.293 1 87.25 288 ALA B N 1
ATOM 5348 C CA . ALA B 1 288 ? 1.788 8.289 6.258 1 87.25 288 ALA B CA 1
ATOM 5349 C C . ALA B 1 288 ? 2.494 9.508 6.859 1 87.25 288 ALA B C 1
ATOM 5351 O O . ALA B 1 288 ? 1.96 10.156 7.758 1 87.25 288 ALA B O 1
ATOM 5352 N N . THR B 1 289 ? 3.637 9.75 6.395 1 87.44 289 THR B N 1
ATOM 5353 C CA . THR B 1 289 ? 4.316 10.977 6.777 1 87.44 289 THR B CA 1
ATOM 5354 C C . THR B 1 289 ? 3.781 12.164 5.973 1 87.44 289 THR B C 1
ATOM 5356 O O . THR B 1 289 ? 3.879 12.18 4.746 1 87.44 289 THR B O 1
ATOM 5359 N N . ILE B 1 290 ? 3.17 13.055 6.629 1 86.75 290 ILE B N 1
ATOM 5360 C CA . ILE B 1 290 ? 2.695 14.273 5.98 1 86.75 290 ILE B CA 1
ATOM 5361 C C . ILE B 1 290 ? 3.779 15.344 6.039 1 86.75 290 ILE B C 1
ATOM 5363 O O . ILE B 1 290 ? 4.668 15.289 6.895 1 86.75 290 ILE B O 1
ATOM 5367 N N . PRO B 1 291 ? 3.768 16.328 5.188 1 84.75 291 PRO B N 1
ATOM 5368 C CA . PRO B 1 291 ? 4.867 17.281 5.02 1 84.75 291 PRO B CA 1
ATOM 5369 C C . PRO B 1 291 ? 5.301 17.922 6.332 1 84.75 291 PRO B C 1
ATOM 5371 O O . PRO B 1 291 ? 6.492 17.953 6.652 1 84.75 291 PRO B O 1
ATOM 5374 N N . ILE B 1 292 ? 4.41 18.359 7.16 1 84.62 292 ILE B N 1
ATOM 5375 C CA . ILE B 1 292 ? 4.727 19.125 8.367 1 84.62 292 ILE B CA 1
ATOM 5376 C C . ILE B 1 292 ? 5.445 18.219 9.367 1 84.62 292 ILE B C 1
ATOM 5378 O O . ILE B 1 292 ? 6.18 18.703 10.234 1 84.62 292 ILE B O 1
ATOM 5382 N N . GLU B 1 293 ? 5.27 16.953 9.242 1 88.44 293 GLU B N 1
ATOM 5383 C CA . GLU B 1 293 ? 5.883 16.016 10.172 1 88.44 293 GLU B CA 1
ATOM 5384 C C . GLU B 1 293 ? 7.387 15.906 9.938 1 88.44 293 GLU B C 1
ATOM 5386 O O . GLU B 1 293 ? 8.125 15.438 10.812 1 88.44 293 GLU B O 1
ATOM 5391 N N . LEU B 1 294 ? 7.844 16.203 8.773 1 85.75 294 LEU B N 1
ATOM 5392 C CA . LEU B 1 294 ? 9.281 16.234 8.5 1 85.75 294 LEU B CA 1
ATOM 5393 C C . LEU B 1 294 ? 9.938 17.422 9.188 1 85.75 294 LEU B C 1
ATOM 5395 O O . LEU B 1 294 ? 11.148 17.422 9.422 1 85.75 294 LEU B O 1
ATOM 5399 N N . GLN B 1 295 ? 9.102 18.438 9.516 1 80.56 295 GLN B N 1
ATOM 5400 C CA . GLN B 1 295 ? 9.586 19.609 10.242 1 80.56 295 GLN B CA 1
ATOM 5401 C C . GLN B 1 295 ? 9.289 19.5 11.734 1 80.56 295 GLN B C 1
ATOM 5403 O O . GLN B 1 295 ? 10.125 19.844 12.57 1 80.56 295 GLN B O 1
ATOM 5408 N N . ILE B 1 296 ? 8.094 19.047 11.961 1 84.75 296 ILE B N 1
ATOM 5409 C CA . ILE B 1 296 ? 7.641 18.844 13.336 1 84.75 296 ILE B CA 1
ATOM 5410 C C . ILE B 1 296 ? 7.273 17.375 13.539 1 84.75 296 ILE B C 1
ATOM 5412 O O . ILE B 1 296 ? 6.113 16.984 13.367 1 84.75 296 ILE B O 1
ATOM 5416 N N . SER B 1 297 ? 8.25 16.594 13.875 1 83.38 297 SER B N 1
ATOM 5417 C CA . SER B 1 297 ? 8.055 15.148 14 1 83.38 297 SER B CA 1
ATOM 5418 C C . SER B 1 297 ? 7.113 14.812 15.148 1 83.38 297 SER B C 1
ATOM 5420 O O . SER B 1 297 ? 7.184 15.422 16.219 1 83.38 297 SER B O 1
ATOM 5422 N N . SER B 1 298 ? 6.246 13.914 14.875 1 81.62 298 SER B N 1
ATOM 5423 C CA . SER B 1 298 ? 5.312 13.469 15.906 1 81.62 298 SER B CA 1
ATOM 5424 C C . SER B 1 298 ? 5.922 12.375 16.766 1 81.62 298 SER B C 1
ATOM 5426 O O . SER B 1 298 ? 5.48 12.148 17.891 1 81.62 298 SER B O 1
ATOM 5428 N N . GLN B 1 299 ? 6.902 11.617 16.203 1 76.31 299 GLN B N 1
ATOM 5429 C CA . GLN B 1 299 ? 7.512 10.508 16.922 1 76.31 299 GLN B CA 1
ATOM 5430 C C . GLN B 1 299 ? 8.984 10.789 17.219 1 76.31 299 GLN B C 1
ATOM 5432 O O . GLN B 1 299 ? 9.648 11.5 16.469 1 76.31 299 GLN B O 1
ATOM 5437 N N . PRO B 1 300 ? 9.398 10.227 18.406 1 67.94 300 PRO B N 1
ATOM 5438 C CA . PRO B 1 300 ? 10.82 10.398 18.734 1 67.94 300 PRO B CA 1
ATOM 5439 C C . PRO B 1 300 ? 11.742 9.719 17.719 1 67.94 300 PRO B C 1
ATOM 5441 O O . PRO B 1 300 ? 11.383 8.68 17.156 1 67.94 300 PRO B O 1
ATOM 5444 N N . ASP B 1 301 ? 12.742 10.344 17.188 1 56.88 301 ASP B N 1
ATOM 5445 C CA . ASP B 1 301 ? 13.695 9.797 16.234 1 56.88 301 ASP B CA 1
ATOM 5446 C C . ASP B 1 301 ? 14.375 8.539 16.781 1 56.88 301 ASP B C 1
ATOM 5448 O O . ASP B 1 301 ? 14.852 8.539 17.922 1 56.88 301 ASP B O 1
ATOM 5452 N N . SER B 1 302 ? 14.039 7.336 16.391 1 48.44 302 SER B N 1
ATOM 5453 C CA . SER B 1 302 ? 14.648 6.102 16.859 1 48.44 302 SER B CA 1
ATOM 5454 C C . SER B 1 302 ? 16.156 6.121 16.656 1 48.44 302 SER B C 1
ATOM 5456 O O . SER B 1 302 ? 16.875 5.285 17.203 1 48.44 302 SER B O 1
ATOM 5458 N N . SER B 1 303 ? 16.797 6.73 15.703 1 43.28 303 SER B N 1
ATOM 5459 C CA . SER B 1 303 ? 18.219 6.527 15.406 1 43.28 303 SER B CA 1
ATOM 5460 C C . SER B 1 303 ? 19.078 6.734 16.641 1 43.28 303 SER B C 1
ATOM 5462 O O . SER B 1 303 ? 20.109 6.066 16.812 1 43.28 303 SER B O 1
ATOM 5464 N N . GLU B 1 304 ? 19.047 7.762 17.422 1 38.03 304 GLU B N 1
ATOM 5465 C CA . GLU B 1 304 ? 20.031 8.031 18.469 1 38.03 304 GLU B CA 1
ATOM 5466 C C . GLU B 1 304 ? 19.906 7.027 19.609 1 38.03 304 GLU B C 1
ATOM 5468 O O . GLU B 1 304 ? 20.891 6.746 20.312 1 38.03 304 GLU B O 1
ATOM 5473 N N . GLN B 1 305 ? 18.812 6.625 20.109 1 35.97 305 GLN B N 1
ATOM 5474 C CA . GLN B 1 305 ? 18.703 5.805 21.312 1 35.97 305 GLN B CA 1
ATOM 5475 C C . GLN B 1 305 ? 18.969 4.336 21 1 35.97 305 GLN B C 1
ATOM 5477 O O . GLN B 1 305 ? 18.875 3.48 21.891 1 35.97 305 GLN B O 1
ATOM 5482 N N . VAL B 1 306 ? 19.219 3.906 19.859 1 35.59 306 VAL B N 1
ATOM 5483 C CA . VAL B 1 306 ? 19.438 2.467 19.766 1 35.59 306 VAL B CA 1
ATOM 5484 C C . VAL B 1 306 ? 20.656 2.078 20.609 1 35.59 306 VAL B C 1
ATOM 5486 O O . VAL B 1 306 ? 20.875 0.898 20.891 1 35.59 306 VAL B O 1
ATOM 5489 N N . GLU B 1 307 ? 21.703 2.908 20.734 1 34.22 307 GLU B N 1
ATOM 5490 C CA . GLU B 1 307 ? 22.891 2.297 21.344 1 34.22 307 GLU B CA 1
ATOM 5491 C C . GLU B 1 307 ? 22.562 1.764 22.734 1 34.22 307 GLU B C 1
ATOM 5493 O O . GLU B 1 307 ? 23.016 0.676 23.109 1 34.22 307 GLU B O 1
ATOM 5498 N N . ASP B 1 308 ? 22.562 2.645 23.859 1 32.03 308 ASP B N 1
ATOM 5499 C CA . ASP B 1 308 ? 22.719 2.131 25.219 1 32.03 308 ASP B CA 1
ATOM 5500 C C . ASP B 1 308 ? 21.5 1.332 25.656 1 32.03 308 ASP B C 1
ATOM 5502 O O . ASP B 1 308 ? 21.625 0.196 26.109 1 32.03 308 ASP B O 1
ATOM 5506 N N . LEU B 1 309 ? 20.688 2.029 26.547 1 29.53 309 LEU B N 1
ATOM 5507 C CA . LEU B 1 309 ? 19.672 1.413 27.391 1 29.53 309 LEU B CA 1
ATOM 5508 C C . LEU B 1 309 ? 18.609 0.725 26.547 1 29.53 309 LEU B C 1
ATOM 5510 O O . LEU B 1 309 ? 18.078 -0.327 26.922 1 29.53 309 LEU B O 1
ATOM 5514 N N . THR B 1 310 ? 18.078 1.378 25.484 1 29.86 310 THR B N 1
ATOM 5515 C CA . THR B 1 310 ? 16.75 1.117 24.938 1 29.86 310 THR B CA 1
ATOM 5516 C C . THR B 1 310 ? 16.797 -0.061 23.969 1 29.86 310 THR B C 1
ATOM 5518 O O . THR B 1 310 ? 15.844 -0.301 23.234 1 29.86 310 THR B O 1
ATOM 5521 N N . ALA B 1 311 ? 17.75 -0.759 23.75 1 32.97 311 ALA B N 1
ATOM 5522 C CA . ALA B 1 311 ? 17.875 -2.139 23.281 1 32.97 311 ALA B CA 1
ATOM 5523 C C . ALA B 1 311 ? 16.953 -3.068 24.062 1 32.97 311 ALA B C 1
ATOM 5525 O O . ALA B 1 311 ? 16.359 -3.988 23.484 1 32.97 311 ALA B O 1
ATOM 5526 N N . THR B 1 312 ? 17.016 -2.961 25.391 1 31.5 312 THR B N 1
ATOM 5527 C CA . THR B 1 312 ? 16.203 -3.797 26.266 1 31.5 312 THR B CA 1
ATOM 5528 C C . THR B 1 312 ? 14.719 -3.537 26.031 1 31.5 312 THR B C 1
ATOM 5530 O O . THR B 1 312 ? 13.922 -4.477 25.969 1 31.5 312 THR B O 1
ATOM 5533 N N . TYR B 1 313 ? 14.344 -2.176 26.062 1 30.5 313 TYR B N 1
ATOM 5534 C CA . TYR B 1 313 ? 12.938 -1.84 25.922 1 30.5 313 TYR B CA 1
ATOM 5535 C C . TYR B 1 313 ? 12.453 -2.062 24.5 1 30.5 313 TYR B C 1
ATOM 5537 O O . TYR B 1 313 ? 11.328 -2.502 24.281 1 30.5 313 TYR B O 1
ATOM 5545 N N . PHE B 1 314 ? 13.227 -1.938 23.5 1 33.44 314 PHE B N 1
ATOM 5546 C CA . PHE B 1 314 ? 12.875 -2.285 22.125 1 33.44 314 PHE B CA 1
ATOM 5547 C C . PHE B 1 314 ? 12.648 -3.787 21.984 1 33.44 314 PHE B C 1
ATOM 5549 O O . PHE B 1 314 ? 11.742 -4.219 21.281 1 33.44 314 PHE B O 1
ATOM 5556 N N . LYS B 1 315 ? 13.422 -4.535 22.734 1 35.19 315 LYS B N 1
ATOM 5557 C CA . LYS B 1 315 ? 13.141 -5.965 22.812 1 35.19 315 LYS B CA 1
ATOM 5558 C C . LYS B 1 315 ? 11.742 -6.219 23.359 1 35.19 315 LYS B C 1
ATOM 5560 O O . LYS B 1 315 ? 11.031 -7.105 22.875 1 35.19 315 LYS B O 1
ATOM 5565 N N . ARG B 1 316 ? 11.453 -5.516 24.516 1 32.47 316 ARG B N 1
ATOM 5566 C CA . ARG B 1 316 ? 10.125 -5.684 25.094 1 32.47 316 ARG B CA 1
ATOM 5567 C C . ARG B 1 316 ? 9.039 -5.137 24.172 1 32.47 316 ARG B C 1
ATOM 5569 O O . ARG B 1 316 ? 7.988 -5.754 24.016 1 32.47 316 ARG B O 1
ATOM 5576 N N . LEU B 1 317 ? 9.289 -3.908 23.562 1 34.53 317 LEU B N 1
ATOM 5577 C CA . LEU B 1 317 ? 8.328 -3.264 22.672 1 34.53 317 LEU B CA 1
ATOM 5578 C C . LEU B 1 317 ? 8.242 -4.008 21.344 1 34.53 317 LEU B C 1
ATOM 5580 O O . LEU B 1 317 ? 7.16 -4.129 20.766 1 34.53 317 LEU B O 1
ATOM 5584 N N . TYR B 1 318 ? 9.297 -4.5 20.922 1 35.41 318 TYR B N 1
ATOM 5585 C CA . TYR B 1 318 ? 9.289 -5.391 19.766 1 35.41 318 TYR B CA 1
ATOM 5586 C C . TYR B 1 318 ? 8.328 -6.555 19.984 1 35.41 318 TYR B C 1
ATOM 5588 O O . TYR B 1 318 ? 7.688 -7.02 19.031 1 35.41 318 TYR B O 1
ATOM 5596 N N . GLN B 1 319 ? 8.469 -7.074 21.203 1 38.09 319 GLN B N 1
ATOM 5597 C CA . GLN B 1 319 ? 7.562 -8.164 21.562 1 38.09 319 GLN B CA 1
ATOM 5598 C C . GLN B 1 319 ? 6.105 -7.742 21.391 1 38.09 319 GLN B C 1
ATOM 5600 O O . GLN B 1 319 ? 5.246 -8.578 21.094 1 38.09 319 GLN B O 1
ATOM 5605 N N . ILE B 1 320 ? 5.883 -6.367 21.672 1 36.25 320 ILE B N 1
ATOM 5606 C CA . ILE B 1 320 ? 4.555 -5.785 21.516 1 36.25 320 ILE B CA 1
ATOM 5607 C C . ILE B 1 320 ? 4.371 -5.281 20.078 1 36.25 320 ILE B C 1
ATOM 5609 O O . ILE B 1 320 ? 3.246 -5.207 19.594 1 36.25 320 ILE B O 1
ATOM 5613 N N . ILE B 1 321 ? 5.473 -4.785 19.453 1 40.16 321 ILE B N 1
ATOM 5614 C CA . ILE B 1 321 ? 5.445 -4.207 18.109 1 40.16 321 ILE B CA 1
ATOM 5615 C C . ILE B 1 321 ? 5.164 -5.297 17.094 1 40.16 321 ILE B C 1
ATOM 5617 O O . ILE B 1 321 ? 5.645 -6.426 17.219 1 40.16 321 ILE B O 1
ATOM 5621 N N . GLY B 1 322 ? 4.191 -5.418 16.547 1 50.84 322 GLY B N 1
ATOM 5622 C CA . GLY B 1 322 ? 3.547 -6.316 15.609 1 50.84 322 GLY B CA 1
ATOM 5623 C C . GLY B 1 322 ? 4.516 -6.961 14.633 1 50.84 322 GLY B C 1
ATOM 5624 O O . GLY B 1 322 ? 5.645 -6.492 14.477 1 50.84 322 GLY B O 1
ATOM 5625 N N . PRO B 1 323 ? 4.371 -8.148 14.273 1 57.09 323 PRO B N 1
ATOM 5626 C CA . PRO B 1 323 ? 5.203 -8.984 13.414 1 57.09 323 PRO B CA 1
ATOM 5627 C C . PRO B 1 323 ? 5.816 -8.211 12.25 1 57.09 323 PRO B C 1
ATOM 5629 O O . PRO B 1 323 ? 6.973 -8.445 11.883 1 57.09 323 PRO B O 1
ATOM 5632 N N . LEU B 1 324 ? 5.195 -7.152 11.977 1 67.44 324 LEU B N 1
ATOM 5633 C CA . LEU B 1 324 ? 5.719 -6.48 10.797 1 67.44 324 LEU B CA 1
ATOM 5634 C C . LEU B 1 324 ? 6.953 -5.652 11.141 1 67.44 324 LEU B C 1
ATOM 5636 O O . LEU B 1 324 ? 7.914 -5.609 10.367 1 67.44 324 LEU B O 1
ATOM 5640 N N . GLU B 1 325 ? 6.949 -5.039 12.25 1 64.69 325 GLU B N 1
ATOM 5641 C CA . GLU B 1 325 ? 8.117 -4.254 12.656 1 64.69 325 GLU B CA 1
ATOM 5642 C C . GLU B 1 325 ? 9.336 -5.148 12.867 1 64.69 325 GLU B C 1
ATOM 5644 O O . GLU B 1 325 ? 10.453 -4.766 12.523 1 64.69 325 GLU B O 1
ATOM 5649 N N . GLU B 1 326 ? 9.016 -6.301 13.43 1 66.75 326 GLU B N 1
ATOM 5650 C CA . GLU B 1 326 ? 10.109 -7.262 13.586 1 66.75 326 GLU B CA 1
ATOM 5651 C C . GLU B 1 326 ? 10.648 -7.707 12.234 1 66.75 326 GLU B C 1
ATOM 5653 O O . GLU B 1 326 ? 11.859 -7.828 12.055 1 66.75 326 GLU B O 1
ATOM 5658 N N . ASP B 1 327 ? 9.82 -7.934 11.406 1 70.38 327 ASP B N 1
ATOM 5659 C CA . ASP B 1 327 ? 10.25 -8.359 10.07 1 70.38 327 ASP B CA 1
ATOM 5660 C C . ASP B 1 327 ? 11.008 -7.238 9.359 1 70.38 327 ASP B C 1
ATOM 5662 O O . ASP B 1 327 ? 11.961 -7.504 8.617 1 70.38 327 ASP B O 1
ATOM 5666 N N . HIS B 1 328 ? 10.664 -5.996 9.594 1 66.25 328 HIS B N 1
ATOM 5667 C CA . HIS B 1 328 ? 11.43 -4.875 9.062 1 66.25 328 HIS B CA 1
ATOM 5668 C C . HIS B 1 328 ? 12.852 -4.867 9.609 1 66.25 328 HIS B C 1
ATOM 5670 O O . HIS B 1 328 ? 13.812 -4.66 8.859 1 66.25 328 HIS B O 1
ATOM 5676 N N . ARG B 1 329 ? 12.906 -5.102 10.836 1 68.38 329 ARG B N 1
ATOM 5677 C CA . ARG B 1 329 ? 14.227 -5.148 11.461 1 68.38 329 ARG B CA 1
ATOM 5678 C C . ARG B 1 329 ? 15.07 -6.277 10.875 1 68.38 329 ARG B C 1
ATOM 5680 O O . ARG B 1 329 ? 16.234 -6.086 10.555 1 68.38 329 ARG B O 1
ATOM 5687 N N . LYS B 1 330 ? 14.453 -7.453 10.766 1 70.56 330 LYS B N 1
ATOM 5688 C CA . LYS B 1 330 ? 15.156 -8.578 10.148 1 70.56 330 LYS B CA 1
ATOM 5689 C C . LYS B 1 330 ? 15.586 -8.242 8.727 1 70.56 330 LYS B C 1
ATOM 5691 O O . LYS B 1 330 ? 16.703 -8.57 8.312 1 70.56 330 LYS B O 1
ATOM 5696 N N . ALA B 1 331 ? 14.711 -7.625 8.023 1 70.88 331 ALA B N 1
ATOM 5697 C CA . ALA B 1 331 ? 15.039 -7.211 6.664 1 70.88 331 ALA B CA 1
ATOM 5698 C C . ALA B 1 331 ? 16.219 -6.246 6.656 1 70.88 331 ALA B C 1
ATOM 5700 O O . ALA B 1 331 ? 17.109 -6.355 5.812 1 70.88 331 ALA B O 1
ATOM 5701 N N . GLN B 1 332 ? 16.234 -5.305 7.578 1 68.88 332 GLN B N 1
ATOM 5702 C CA . GLN B 1 332 ? 17.344 -4.359 7.695 1 68.88 332 GLN B CA 1
ATOM 5703 C C . GLN B 1 332 ? 18.656 -5.086 7.961 1 68.88 332 GLN B C 1
ATOM 5705 O O . GLN B 1 332 ? 19.688 -4.773 7.348 1 68.88 332 GLN B O 1
ATOM 5710 N N . GLN B 1 333 ? 18.594 -6.043 8.828 1 70.44 333 GLN B N 1
ATOM 5711 C CA . GLN B 1 333 ? 19.766 -6.836 9.133 1 70.44 333 GLN B CA 1
ATOM 5712 C C . GLN B 1 333 ? 20.234 -7.629 7.918 1 70.44 333 GLN B C 1
ATOM 5714 O O . GLN B 1 333 ? 21.438 -7.699 7.637 1 70.44 333 GLN B O 1
ATOM 5719 N N . ASN B 1 334 ? 19.312 -8.227 7.262 1 72.44 334 ASN B N 1
ATOM 5720 C CA . ASN B 1 334 ? 19.641 -8.984 6.055 1 72.44 334 ASN B CA 1
ATOM 5721 C C . ASN B 1 334 ? 20.297 -8.094 5 1 72.44 334 ASN B C 1
ATOM 5723 O O . ASN B 1 334 ? 21.234 -8.516 4.328 1 72.44 334 ASN B O 1
ATOM 5727 N N . ILE B 1 335 ? 19.781 -6.953 4.852 1 65.81 335 ILE B N 1
ATOM 5728 C CA . ILE B 1 335 ? 20.328 -6.004 3.895 1 65.81 335 ILE B CA 1
ATOM 5729 C C . ILE B 1 335 ? 21.781 -5.68 4.27 1 65.81 335 ILE B C 1
ATOM 5731 O O . ILE B 1 335 ? 22.672 -5.719 3.42 1 65.81 335 ILE B O 1
ATOM 5735 N N . HIS B 1 336 ? 21.969 -5.375 5.523 1 70.44 336 HIS B N 1
ATOM 5736 C CA . HIS B 1 336 ? 23.312 -5.055 6.004 1 70.44 336 HIS B CA 1
ATOM 5737 C C . HIS B 1 336 ? 24.281 -6.203 5.746 1 70.44 336 HIS B C 1
ATOM 5739 O O . HIS B 1 336 ? 25.391 -5.988 5.254 1 70.44 336 HIS B O 1
ATOM 5745 N N . ARG B 1 337 ? 23.859 -7.402 6.047 1 71 337 ARG B N 1
ATOM 5746 C CA . ARG B 1 337 ? 24.688 -8.586 5.84 1 71 337 ARG B CA 1
ATOM 5747 C C . ARG B 1 337 ? 25 -8.773 4.359 1 71 337 ARG B C 1
ATOM 5749 O O . ARG B 1 337 ? 26.141 -9.117 4.004 1 71 337 ARG B O 1
ATOM 5756 N N . SER B 1 338 ? 24.047 -8.641 3.588 1 71.19 338 SER B N 1
ATOM 5757 C CA . SER B 1 338 ? 24.234 -8.773 2.146 1 71.19 338 SER B CA 1
ATOM 5758 C C . SER B 1 338 ? 25.219 -7.734 1.619 1 71.19 338 SER B C 1
ATOM 5760 O O . SER B 1 338 ? 26.062 -8.039 0.767 1 71.19 338 SER B O 1
ATOM 5762 N N . GLN B 1 339 ? 25.094 -6.578 2.109 1 65.12 339 GLN B N 1
ATOM 5763 C CA . GLN B 1 339 ? 26 -5.508 1.711 1 65.12 339 GLN B CA 1
ATOM 5764 C C . GLN B 1 339 ? 27.422 -5.816 2.135 1 65.12 339 GLN B C 1
ATOM 5766 O O . GLN B 1 339 ? 28.375 -5.594 1.37 1 65.12 339 GLN B O 1
ATOM 5771 N N . GLU B 1 340 ? 27.562 -6.312 3.326 1 67.94 340 GLU B N 1
ATOM 5772 C CA . GLU B 1 340 ? 28.891 -6.691 3.816 1 67.94 340 GLU B CA 1
ATOM 5773 C C . GLU B 1 340 ? 29.5 -7.785 2.949 1 67.94 340 GLU B C 1
ATOM 5775 O O . GLU B 1 340 ? 30.688 -7.73 2.627 1 67.94 340 GLU B O 1
ATOM 5780 N N . LYS B 1 341 ? 28.719 -8.727 2.592 1 67.44 341 LYS B N 1
ATOM 5781 C CA . LYS B 1 341 ? 29.188 -9.812 1.74 1 67.44 341 LYS B CA 1
ATOM 5782 C C . LYS B 1 341 ? 29.609 -9.297 0.371 1 67.44 341 LYS B C 1
ATOM 5784 O O . LYS B 1 341 ? 30.609 -9.758 -0.192 1 67.44 341 LYS B O 1
ATOM 5789 N N . GLN B 1 342 ? 28.906 -8.406 -0.086 1 62.38 342 GLN B N 1
ATOM 5790 C CA . GLN B 1 342 ? 29.219 -7.824 -1.387 1 62.38 342 GLN B CA 1
ATOM 5791 C C . GLN B 1 342 ? 30.531 -7.031 -1.337 1 62.38 342 GLN B C 1
ATOM 5793 O O . GLN B 1 342 ? 31.328 -7.094 -2.268 1 62.38 342 GLN B O 1
ATOM 5798 N N . VAL B 1 343 ? 30.719 -6.312 -0.285 1 61.09 343 VAL B N 1
ATOM 5799 C CA . VAL B 1 343 ? 31.953 -5.559 -0.097 1 61.09 343 VAL B CA 1
ATOM 5800 C C . VAL B 1 343 ? 33.156 -6.516 -0.008 1 61.09 343 VAL B C 1
ATOM 5802 O O . VAL B 1 343 ? 34.188 -6.273 -0.607 1 61.09 343 VAL B O 1
ATOM 5805 N N . GLU B 1 344 ? 32.938 -7.562 0.661 1 63.78 344 GLU B N 1
ATOM 5806 C CA . GLU B 1 344 ? 34 -8.562 0.812 1 63.78 344 GLU B CA 1
ATOM 5807 C C . GLU B 1 344 ? 34.344 -9.211 -0.525 1 63.78 344 GLU B C 1
ATOM 5809 O O . GLU B 1 344 ? 35.5 -9.43 -0.833 1 63.78 344 GLU B O 1
ATOM 5814 N N . GLN B 1 345 ? 33.375 -9.492 -1.227 1 59.47 345 GLN B N 1
ATOM 5815 C CA . GLN B 1 345 ? 33.562 -10.148 -2.518 1 59.47 345 GLN B CA 1
ATOM 5816 C C . GLN B 1 345 ? 34.25 -9.211 -3.518 1 59.47 345 GLN B C 1
ATOM 5818 O O . GLN B 1 345 ? 35.094 -9.633 -4.316 1 59.47 345 GLN B O 1
ATOM 5823 N N . TYR B 1 346 ? 33.875 -8.031 -3.453 1 55 346 TYR B N 1
ATOM 5824 C CA . TYR B 1 346 ? 34.5 -7.039 -4.336 1 55 346 TYR B CA 1
ATOM 5825 C C . TYR B 1 346 ? 35.938 -6.738 -3.912 1 55 346 TYR B C 1
ATOM 5827 O O . TYR B 1 346 ? 36.812 -6.535 -4.758 1 55 346 TYR B O 1
ATOM 5835 N N . GLY B 1 347 ? 36.125 -6.621 -2.652 1 53.72 347 GLY B N 1
ATOM 5836 C CA . GLY B 1 347 ? 37.469 -6.477 -2.162 1 53.72 347 GLY B CA 1
ATOM 5837 C C . GLY B 1 347 ? 38.375 -7.629 -2.559 1 53.72 347 GLY B C 1
ATOM 5838 O O . GLY B 1 347 ? 39.562 -7.426 -2.854 1 53.72 347 GLY B O 1
ATOM 5839 N N . LYS B 1 348 ? 37.875 -8.719 -2.674 1 56.5 348 LYS B N 1
ATOM 5840 C CA . LYS B 1 348 ? 38.656 -9.883 -3.1 1 56.5 348 LYS B CA 1
ATOM 5841 C C . LYS B 1 348 ? 38.938 -9.828 -4.594 1 56.5 348 LYS B C 1
ATOM 5843 O O . LYS B 1 348 ? 40 -10.305 -5.043 1 56.5 348 LYS B O 1
ATOM 5848 N N . LYS B 1 349 ? 38.125 -9.227 -5.312 1 53.69 349 LYS B N 1
ATOM 5849 C CA . LYS B 1 349 ? 38.344 -9.156 -6.754 1 53.69 349 LYS B CA 1
ATOM 5850 C C . LYS B 1 349 ? 39.281 -8.008 -7.113 1 53.69 349 LYS B C 1
ATOM 5852 O O . LYS B 1 349 ? 39.938 -8.039 -8.148 1 53.69 349 LYS B O 1
ATOM 5857 N N . VAL B 1 350 ? 39.281 -7.008 -6.383 1 50.06 350 VAL B N 1
ATOM 5858 C CA . VAL B 1 350 ? 40.125 -5.852 -6.652 1 50.06 350 VAL B CA 1
ATOM 5859 C C . VAL B 1 350 ? 41.5 -6.082 -6.066 1 50.06 350 VAL B C 1
ATOM 5861 O O . VAL B 1 350 ? 42.406 -5.254 -6.242 1 50.06 350 VAL B O 1
ATOM 5864 N N . ARG B 1 351 ? 41.812 -7.082 -5.406 1 50.22 351 ARG B N 1
ATOM 5865 C CA . ARG B 1 351 ? 43.219 -7.277 -5.062 1 50.22 351 ARG B CA 1
ATOM 5866 C C . ARG B 1 351 ? 44.062 -7.539 -6.309 1 50.22 351 ARG B C 1
ATOM 5868 O O . ARG B 1 351 ? 43.75 -8.43 -7.098 1 50.22 351 ARG B O 1
ATOM 5875 N N . PRO B 1 352 ? 44.938 -6.566 -6.617 1 47.28 352 PRO B N 1
ATOM 5876 C CA . PRO B 1 352 ? 45.875 -6.605 -7.734 1 47.28 352 PRO B CA 1
ATOM 5877 C C . PRO B 1 352 ? 46.594 -7.941 -7.84 1 47.28 352 PRO B C 1
ATOM 5879 O O . PRO B 1 352 ? 46.906 -8.57 -6.82 1 47.28 352 PRO B O 1
ATOM 5882 N N . HIS B 1 353 ? 46.344 -8.703 -8.891 1 42.81 353 HIS B N 1
ATOM 5883 C CA . HIS B 1 353 ? 47.375 -9.664 -9.25 1 42.81 353 HIS B CA 1
ATOM 5884 C C . HIS B 1 353 ? 48.781 -9.055 -9.086 1 42.81 353 HIS B C 1
ATOM 5886 O O . HIS B 1 353 ? 49.094 -8.055 -9.734 1 42.81 353 HIS B O 1
ATOM 5892 N N . ARG B 1 354 ? 49.469 -9.242 -7.953 1 34.47 354 ARG B N 1
ATOM 5893 C CA . ARG B 1 354 ? 50.906 -9.125 -8.109 1 34.47 354 ARG B CA 1
ATOM 5894 C C . ARG B 1 354 ? 51.469 -10.258 -8.977 1 34.47 354 ARG B C 1
ATOM 5896 O O . ARG B 1 354 ? 51.031 -11.406 -8.852 1 34.47 354 ARG B O 1
#

pLDDT: mean 81.25, std 17.09, range [29.14, 98.0]

Secondary structure (DSSP, 8-state):
--HHHHHHHHHHHHH-PPPTT--HHHHHHHHHHHTTEEEETTEEEE--SS-TTSPEEEPPHHHHHHHHIIIIISTTTTT--HHHHHHHHHTTEE-TTHHHHHHHHHHT-HHHHTSPPPPPPPPPP-PPP-STTSEEEEEEE-PPPPPTT---EEEEEEETTT--EEEEEESS--HHHHHHHIIIIIIHHH---SEEEE-S-TTTSSHHHHHHHHHHT-EEEEPPTT-GGGGHHHHHHHHHHHHHHHHHS-TT---TTTTHHHHHHHHHTSPPTTTSS-HHHHHHSS----HHHHHS-SS--STGGGSSSTHHHHHHHHHHS-HHHHHHHHHHHHHHHHHHHHHHHHHHHSS---/--HHHHHHHHHHHHH-PPPTT--HHHHHHHHHHHTTEEEETTEEEE--SS-TTSPEEEPPHHHHHHHHIIIIISTTTTT--HHHHHHHHHTTEE-TTHHHHHHHHHHT-HHHHTSPPPPPPPPPP-PPP-STTSEEEEEEE-PPPPPTT---EEEEEEETTT--EEEEEESS--HHHHHHHIIIIIIHHH---SEEEE-S-TTTSSHHHHHHHHHHT-EEEEPPTT-GGGGHHHHHHHHHHHHHHHHHS-TT---TTTTHHHHHHHHHTSPPTTTSS-HHHHHHSS----HHHHHS-SS--STTTTSSSTHHHHHHHHHHS-HHHHHHHHHHHHHHHHHHHHHHHHHHHSS---

InterPro domains:
  IPR001584 Integrase, catalytic core [PF00665] (131-228)
  IPR001584 Integrase, catalytic core [PS50994] (128-299)
  IPR012337 Ribonuclease H-like superfamily [SSF53098] (128-281)
  IPR036397 Ribonuclease H superfamily [G3DSA:3.30.420.10] (124-319)
  IPR041588 Integrase zinc-binding domain [PF17921] (63-118)

Solvent-accessible surface area (backbone atoms only — not comparable to full-atom values): 37927 Å² total; per-residue (Å²): 45,58,65,66,61,52,50,48,46,43,41,25,70,74,68,68,46,74,72,83,88,53,50,75,67,51,45,53,52,49,54,60,54,46,69,48,42,48,66,58,95,90,37,52,25,33,64,24,89,90,40,70,91,50,41,20,24,49,38,44,59,87,51,46,59,62,50,53,37,52,52,24,70,33,76,54,24,49,57,55,55,51,67,37,39,46,54,46,44,59,69,32,36,41,41,78,62,45,69,59,52,47,44,51,51,54,71,62,33,65,74,60,67,75,46,81,78,82,76,88,77,76,67,45,59,75,65,91,62,73,56,83,49,33,38,34,30,46,51,76,47,65,84,47,65,60,25,86,88,51,29,24,28,34,43,37,35,29,24,66,57,41,55,41,70,48,72,46,72,26,63,56,76,43,43,84,58,45,44,54,45,49,47,46,68,36,36,32,67,62,24,51,36,52,30,39,35,29,57,78,47,64,48,59,57,42,68,67,48,49,51,50,29,58,73,41,48,29,43,77,41,66,41,43,94,87,44,58,42,73,50,33,65,42,52,53,48,48,52,51,50,52,54,34,37,60,71,70,26,57,97,75,36,40,48,40,69,79,46,44,40,30,42,51,27,12,57,27,64,31,36,34,85,48,45,67,40,27,15,36,29,69,48,38,66,42,76,64,41,52,40,62,39,69,78,54,56,43,62,82,76,65,77,78,54,51,73,78,72,52,52,60,54,45,52,56,44,43,64,64,43,15,50,53,59,50,48,50,50,50,23,51,50,32,37,49,51,47,22,51,51,38,48,53,54,48,53,61,65,66,53,72,85,126,45,58,65,66,60,52,51,48,46,41,42,25,71,74,68,69,45,75,74,83,89,53,50,74,68,53,44,52,52,49,53,61,54,47,71,49,42,48,66,59,95,88,37,52,25,32,65,25,88,91,40,69,92,50,43,20,25,49,37,43,58,87,50,45,61,63,48,53,38,53,52,25,70,32,76,56,23,49,56,55,57,51,67,37,40,48,53,47,45,58,69,32,36,43,42,78,63,44,69,59,52,47,43,52,51,52,70,64,32,65,74,58,66,74,46,81,80,82,78,87,77,77,68,48,60,76,65,92,63,74,55,84,49,32,39,34,29,46,52,76,45,66,84,47,63,60,25,87,86,50,29,25,27,31,43,38,35,27,25,66,57,41,56,41,72,47,72,46,73,25,63,55,76,42,42,83,59,45,44,53,45,49,46,46,67,36,35,31,66,61,24,53,37,54,30,40,37,30,58,78,47,63,47,60,56,42,68,66,49,48,52,49,29,58,72,42,51,29,44,78,42,66,42,43,93,87,43,59,40,73,50,32,66,43,53,52,47,48,51,52,51,51,55,34,37,60,70,71,27,57,98,75,37,40,48,41,70,77,44,44,40,31,42,51,26,12,56,26,62,32,37,34,84,50,43,68,41,26,15,36,29,67,48,39,65,44,76,64,42,51,41,62,40,69,77,54,55,41,63,83,75,66,78,77,53,53,73,76,72,47,50,60,52,44,53,56,43,44,67,62,43,16,51,52,59,51,49,50,51,50,23,50,52,32,38,50,51,47,22,52,50,37,48,52,53,49,54,63,66,65,54,73,84,125

Radius of gyration: 27.52 Å; Cα contacts (8 Å, |Δi|>4): 1122; chains: 2; bounding box: 101×86×79 Å

Organism: Rhizophagus irregularis (strain DAOM 197198w) (NCBI:txid1432141)

Nearest PDB structures (foldseek):
  3s3o-assembly1_B-2  TM=7.786E-01  e=6.070E-12  Human spumaretrovirus
  6rny-assembly1_O  TM=6.413E-01  e=1.079E-12  Human spumaretrovirus
  8w2r-assembly1_I  TM=6.633E-01  e=4.192E-10  Human immunodeficiency virus 1
  8fnp-assembly1_G  TM=6.538E-01  e=3.547E-10  Homo sapiens
  6v3k-assembly1_A-2  TM=6.525E-01  e=1.278E-09  Saccharolobus solfataricus P2

Foldseek 3Di:
DEPVLQVQLLCCQVPVDHDPPDDPVRRVVSVVVSVQWHDDPSFIFGQDPVDRQFTFGEDHPVLLVVLLCQCAVDLLNLNDALVQSLLLNVSQHDYPPSSVVSNVSSVPDPLNVVDDDDDDADDADDDDADAWQQEKEKDKDAQDPQAPVQFRMKIKMATDQLRQIDIATHNDLALVGRQCCCCVVPCVPPNAHQEYEYEPDNSCPDDSNVVVCVVRNHHYHYQDPVRVSVNRSVVVVSSSLVSSLVSVADPSSRCSNVSSVSSSSSQQQTQDPVNRHRSVCSRPVDHDDGPCCVVVPSGDDPPPPPPDDCVVVCVVVVVVRDPVVVVVVVVVVVVVVVVVVVVVVVVVVPPDDD/DEPVLQVQLLCCQVPVDHDPVDDPVRRVVSVVVSVQWHDDPSFIFGQDPVDRQFTFGEDHPVLLVVLLCLCAVDLQNLNDALVQSLLLNVSQHDYPCSSVVSNVSSVPDPLNVVDDDDDDADDADDDDADAWQQEKEKDKDAQDPQAPVQFRMKIKMATDQLRQIDIATHNDLALVGVQCCCCVVPCVPPNAHQEYEYEPDNSCPDDSNVVVCVVRNHHYHYQDPVRVSNNRSVVVVSSSLVSSLVSVADPSSNCSNVSSVSSSSNQQQTQDPVNRHRSVCSRPVDHDDGPCCVVVPSGDDPVPPPPPDCVVVCVVVVVVRDPVVVVVVVVVVVVVVVVVVVVVVVVVVPPDPD